Protein AF-A0A971TKS7-F1 (afdb_monomer)

Secondary structure (DSSP, 8-state):
-HHHHHHTTPEEPPPSEESSEEEEEEEETTEEEEEEEE-S----SS-EEEEEETTTEEEEETTSPBPPEETTEEEEEEEEESSS-EEEEEPTT-HHHHHHHHHHHHHTS-SEEEEEEEEETTEEEEEEEE-SSS-EEEEEEEEEE-TT--EEEEEEEEEEEE-TT-EEEEEEE-SSPPPSSS-EEEEEEEETT----EEEEEEPPPEEEEEE--S-HHHHHHPPPPTT-TT-EEE-SGGGEES--TTS---STTTEEEEEEEEE-SSEEEEEEEEEES-------GGGGGGSSEEEEEEESSS-PPTTPPP-TTEEEEEEEE-TTS-EEEEEEE--TTSPPEE--SS-EEEEEETTEEEEEEEEEGGGSTT--S-TT-EEEEEEEEEE-SSSS--EEEESSSSSSSS--GGGSEEEEEE-

Radius of gyration: 26.63 Å; Cα contacts (8 Å, |Δi|>4): 1008; chains: 1; bounding box: 54×58×73 Å

Mean predicted aligned error: 10.22 Å

pLDDT: mean 90.81, std 8.94, range [48.41, 98.75]

Sequence (420 aa):
ATVAKLLDGATPLPIISDYDIKIYAYRKDDHVVLAAWDSLDDDTQDPLRVEVPLAEAEVWTMTGAAAPRKPGDDGVALMTISANPSYAILNPDALPRLVDRINSAVMNRRPATVEVAAPSLTTLSLSIRNRLSAPYDGSVDLWLTTADGHRTDLAAGLPVHMPAGGSMPLTLTLQEPLGLTGNEVGVALTAAAGGSAVEIRKPLATIAPCHRRQATPGEFLDAPLPQDAADLIVLDRREQVLPADPTIGWKSPENLSARARLSWDEQYLYFAADVTDDVHAQQAVDGDIWRGDSVQLAIDTRNDAQPGRNYDNNDYEYGLALGSEGRPIVWCWQAPPGAAAGPIENCPVRIERIDDRTVYRAALPWSRLAPLQPKAGTVFNLNFIVADNDGLGRRYWIGLSPGIAEAKLPDCFRRFVLVE

Foldseek 3Di:
DQVCVVCPVWAWDPFPDDPQKGWTWTDDDQWIKIKIAGDPDDPDPAFQWFKDFVVFWFKAWLVGDTADADVPGNRIGIHTHYNGMMMITGDPPSVVVSSVRVVVSVQVPDQWDKDWADLFQFKIKIKTWGQHQAKFWFFKWKWKQAQVRDIDTQDPRHTDIAGHRGIDMDMGGHPDGHDQARMKMKMWTAGPVGDGTDIDIGGDAGAQEAEADPDDLVCQQPDDDDPPDPSKDKFWDLVLWPPVDPPQPDDTVQQWIKIWGWHDYQWFTKIKMKIFHQAFDQADDKPCSLFGWKKKKKKQQRSPFDPPDADDQQIWIWIWDQHPVRDIWIFTPDHHPPADGITDDPWSWDWGDDNRITITIITHTVSRNPPHGLDFRRKIFMKMWTFHDNPPITRIIGIPWDQDPPPRGRVGTHMYGYHD

Solvent-accessible surface area (backbone atoms only — not comparable to full-atom values): 22554 Å² total; per-residue (Å²): 120,55,54,61,60,72,54,57,91,39,44,78,50,79,80,75,34,85,62,60,55,32,32,45,38,27,44,40,95,92,36,38,40,36,40,33,24,31,62,82,80,70,86,58,95,68,66,52,66,35,83,37,48,54,90,38,30,53,45,30,40,66,86,57,46,72,40,53,60,40,89,98,37,84,61,25,30,39,44,50,38,30,72,57,43,23,38,32,48,28,41,85,88,28,62,65,59,51,50,51,46,48,50,48,47,56,68,68,34,74,59,49,51,76,49,79,48,62,51,31,46,41,32,43,37,37,39,42,28,26,69,35,95,51,64,48,50,29,28,36,31,31,30,41,30,41,63,91,66,54,73,46,82,74,45,73,69,43,78,43,76,23,51,48,64,29,63,43,78,46,77,46,76,49,95,60,67,59,74,51,49,60,31,31,42,37,38,32,43,30,48,67,91,57,75,78,62,49,76,45,66,42,77,49,78,57,40,44,71,26,38,52,56,93,68,54,72,70,59,53,52,71,50,77,82,71,88,85,48,90,68,54,43,76,44,63,54,76,92,36,38,39,72,92,48,90,84,57,83,80,82,49,41,69,53,54,22,37,40,33,40,57,32,30,41,89,61,28,44,33,45,37,34,46,30,34,35,72,48,90,29,26,82,45,56,79,92,46,33,79,47,11,30,22,39,42,43,35,36,34,35,60,42,71,63,47,84,92,36,58,75,60,73,47,24,36,29,35,36,42,32,48,30,78,87,68,42,63,42,44,32,27,81,39,46,20,88,93,53,86,56,42,78,56,85,91,46,63,67,38,39,48,77,54,94,53,31,40,39,39,26,38,39,44,38,41,86,80,42,55,83,32,67,78,42,73,59,41,34,28,22,41,35,40,35,40,34,40,9,80,69,86,47,56,75,43,30,42,35,79,46,66,30,65,93,84,66,34,22,52,53,48,31,47,37,33,27,34,37,114

Structure (mmCIF, N/CA/C/O backbone):
data_AF-A0A971TKS7-F1
#
_entry.id   AF-A0A971TKS7-F1
#
loop_
_atom_site.group_PDB
_atom_site.id
_atom_site.type_symbol
_atom_site.label_atom_id
_atom_site.label_alt_id
_atom_site.label_comp_id
_atom_site.label_asym_id
_atom_site.label_entity_id
_atom_site.label_seq_id
_atom_site.pdbx_PDB_ins_code
_atom_site.Cartn_x
_atom_site.Cartn_y
_atom_site.Cartn_z
_atom_site.occupancy
_atom_site.B_iso_or_equiv
_atom_site.auth_seq_id
_atom_site.auth_comp_id
_atom_site.auth_asym_id
_atom_site.auth_atom_id
_atom_site.pdbx_PDB_model_num
ATOM 1 N N . ALA A 1 1 ? 2.400 -26.642 -24.267 1.00 51.72 1 ALA A N 1
ATOM 2 C CA . ALA A 1 1 ? 2.565 -27.782 -25.200 1.00 51.72 1 ALA A CA 1
ATOM 3 C C . ALA A 1 1 ? 3.587 -27.508 -26.315 1.00 51.72 1 ALA A C 1
ATOM 5 O O . ALA A 1 1 ? 4.327 -28.420 -26.653 1.00 51.72 1 ALA A O 1
ATOM 6 N N . THR A 1 2 ? 3.670 -26.290 -26.874 1.00 58.78 2 THR A N 1
ATOM 7 C CA . THR A 1 2 ? 4.567 -25.964 -28.010 1.00 58.78 2 THR A CA 1
ATOM 8 C C . THR A 1 2 ? 6.028 -25.712 -27.606 1.00 58.78 2 THR A C 1
ATOM 10 O O . THR A 1 2 ? 6.929 -26.241 -28.242 1.00 58.78 2 THR A O 1
ATOM 13 N N . VAL A 1 3 ? 6.280 -25.007 -26.496 1.00 58.75 3 VAL A N 1
ATOM 14 C CA . VAL A 1 3 ? 7.643 -24.740 -25.979 1.00 58.75 3 VAL A CA 1
ATOM 15 C C . VAL A 1 3 ? 8.357 -26.008 -25.513 1.00 58.75 3 VAL A C 1
ATOM 17 O O . VAL A 1 3 ? 9.515 -26.224 -25.854 1.00 58.75 3 VAL A O 1
ATOM 20 N N . ALA A 1 4 ? 7.645 -26.878 -24.787 1.00 59.97 4 ALA A N 1
ATOM 21 C CA . ALA A 1 4 ? 8.181 -28.173 -24.376 1.00 59.97 4 ALA A CA 1
ATOM 22 C C . ALA A 1 4 ? 8.683 -28.967 -25.590 1.00 59.97 4 ALA A C 1
ATOM 24 O O . ALA A 1 4 ? 9.750 -29.546 -25.511 1.00 59.97 4 ALA A O 1
ATOM 25 N N . LYS A 1 5 ? 7.995 -28.901 -26.742 1.00 68.50 5 LYS A N 1
ATOM 26 C CA . LYS A 1 5 ? 8.438 -29.543 -27.991 1.00 68.50 5 LYS A CA 1
ATOM 27 C C . LYS A 1 5 ? 9.666 -28.888 -28.626 1.00 68.50 5 LYS A C 1
ATOM 29 O O . LYS A 1 5 ? 10.460 -29.597 -29.238 1.00 68.50 5 LYS A O 1
ATOM 34 N N . LEU A 1 6 ? 9.829 -27.565 -28.517 1.00 73.31 6 LEU A N 1
ATOM 35 C CA . LEU A 1 6 ? 11.005 -26.872 -29.060 1.00 73.31 6 LEU A CA 1
ATOM 36 C C . LEU A 1 6 ? 12.278 -27.323 -28.342 1.00 73.31 6 LEU A C 1
ATOM 38 O O . LEU A 1 6 ? 13.259 -27.647 -29.001 1.00 73.31 6 LEU A O 1
ATOM 42 N N . LEU A 1 7 ? 12.225 -27.425 -27.014 1.00 78.75 7 LEU A N 1
ATOM 43 C CA . LEU A 1 7 ? 13.380 -27.776 -26.184 1.00 78.75 7 LEU A CA 1
ATOM 44 C C . LEU A 1 7 ? 13.480 -29.271 -25.842 1.00 78.75 7 LEU A C 1
ATOM 46 O O . LEU A 1 7 ? 14.487 -29.688 -25.277 1.00 78.75 7 LEU A O 1
ATOM 50 N N . ASP A 1 8 ? 12.484 -30.088 -26.200 1.00 83.00 8 ASP A N 1
ATOM 51 C CA . ASP A 1 8 ? 12.534 -31.540 -25.995 1.00 83.00 8 ASP A CA 1
ATOM 52 C C . ASP A 1 8 ? 13.758 -32.143 -26.697 1.00 83.00 8 ASP A C 1
ATOM 54 O O . ASP A 1 8 ? 13.991 -31.870 -27.881 1.00 83.00 8 ASP A O 1
ATOM 58 N N . GLY A 1 9 ? 14.549 -32.923 -25.960 1.00 84.31 9 GLY A N 1
ATOM 59 C CA . GLY A 1 9 ? 15.807 -33.513 -26.430 1.00 84.31 9 GLY A CA 1
ATOM 60 C C . GLY A 1 9 ? 16.969 -32.532 -26.657 1.00 84.31 9 GLY A C 1
ATOM 61 O O . GLY A 1 9 ? 18.023 -32.958 -27.128 1.00 84.31 9 GLY A O 1
ATOM 62 N N . ALA A 1 10 ? 16.821 -31.241 -26.341 1.00 88.56 10 ALA A N 1
ATOM 63 C CA . ALA A 1 10 ? 17.880 -30.253 -26.532 1.00 88.56 10 ALA A CA 1
ATOM 64 C C . ALA A 1 10 ? 18.917 -30.285 -25.393 1.00 88.56 10 ALA A C 1
ATOM 66 O O . ALA A 1 10 ? 18.583 -30.481 -24.224 1.00 88.56 10 ALA A O 1
ATOM 67 N N . THR A 1 11 ? 20.187 -30.036 -25.721 1.00 91.62 11 THR A N 1
ATOM 68 C CA . THR A 1 11 ? 21.283 -29.944 -24.740 1.00 91.62 11 THR A CA 1
ATOM 69 C C . THR A 1 11 ? 21.606 -28.478 -24.446 1.00 91.62 11 THR A C 1
ATOM 71 O O . THR A 1 11 ? 21.805 -27.717 -25.396 1.00 91.62 11 THR A O 1
ATOM 74 N N . PRO A 1 12 ? 21.695 -28.042 -23.178 1.00 91.19 12 PRO A N 1
ATOM 75 C CA . PRO A 1 12 ? 22.032 -26.657 -22.863 1.00 91.19 12 PRO A CA 1
ATOM 76 C C . PRO A 1 12 ? 23.460 -26.303 -23.299 1.00 91.19 12 PRO A C 1
ATOM 78 O O . PRO A 1 12 ? 24.391 -27.098 -23.158 1.00 91.19 12 PRO A O 1
ATOM 81 N N . LEU A 1 13 ? 23.630 -25.088 -23.815 1.00 90.75 13 LEU A N 1
ATOM 82 C CA . LEU A 1 13 ? 24.930 -24.442 -23.998 1.00 90.75 13 LEU A CA 1
ATOM 83 C C . LEU A 1 13 ? 25.322 -23.683 -22.715 1.00 90.75 13 LEU A C 1
ATOM 85 O O . LEU A 1 13 ? 24.478 -23.513 -21.829 1.00 90.75 13 LEU A O 1
ATOM 89 N N . PRO A 1 14 ? 26.583 -23.219 -22.582 1.00 92.25 14 PRO A N 1
ATOM 90 C CA . PRO A 1 14 ? 26.966 -22.339 -21.483 1.00 92.25 14 PRO A CA 1
ATOM 91 C C . PRO A 1 14 ? 26.016 -21.145 -21.357 1.00 92.25 14 PRO A C 1
ATOM 93 O O . PRO A 1 14 ? 25.563 -20.595 -22.363 1.00 92.25 14 PRO A O 1
ATOM 96 N N . ILE A 1 15 ? 25.724 -20.761 -20.114 1.00 86.94 15 ILE A N 1
ATOM 97 C CA . ILE A 1 15 ? 24.838 -19.637 -19.801 1.00 86.94 15 ILE A CA 1
ATOM 98 C C . ILE A 1 15 ? 25.389 -18.372 -20.465 1.00 86.94 15 ILE A C 1
ATOM 100 O O . ILE A 1 15 ? 26.551 -18.022 -20.261 1.00 86.94 15 ILE A O 1
ATOM 104 N N . ILE A 1 16 ? 24.548 -17.702 -21.258 1.00 88.00 16 ILE A N 1
ATOM 105 C CA . ILE A 1 16 ? 24.912 -16.459 -21.950 1.00 88.00 16 ILE A CA 1
ATOM 106 C C . ILE A 1 16 ? 24.658 -15.268 -21.021 1.00 88.00 16 ILE A C 1
ATOM 108 O O . ILE A 1 16 ? 25.531 -14.422 -20.858 1.00 88.00 16 ILE A O 1
ATOM 112 N N . SER A 1 17 ? 23.482 -15.217 -20.387 1.00 82.62 17 SER A N 1
ATOM 113 C CA . SER A 1 17 ? 23.148 -14.229 -19.355 1.00 82.62 17 SER A CA 1
ATOM 114 C C . SER A 1 17 ? 22.120 -14.794 -18.374 1.00 82.62 17 SER A C 1
ATOM 116 O O . SER A 1 17 ? 21.123 -15.380 -18.793 1.00 82.62 17 SER A O 1
ATOM 118 N N . ASP A 1 18 ? 22.340 -14.575 -17.077 1.00 78.50 18 ASP A N 1
ATOM 119 C CA . ASP A 1 18 ? 21.413 -14.937 -15.994 1.00 78.50 18 ASP A CA 1
ATOM 120 C C . ASP A 1 18 ? 21.147 -13.755 -15.039 1.00 78.50 18 ASP A C 1
ATOM 122 O O . ASP A 1 18 ? 20.901 -13.929 -13.849 1.00 78.50 18 ASP A O 1
ATOM 126 N N . TYR A 1 19 ? 21.180 -12.528 -15.561 1.00 70.31 19 TYR A N 1
ATOM 127 C CA . TYR A 1 19 ? 20.842 -11.302 -14.822 1.00 70.31 19 TYR A CA 1
ATOM 128 C C . TYR A 1 19 ? 19.389 -10.880 -15.113 1.00 70.31 19 TYR A C 1
ATOM 130 O O . TYR A 1 19 ? 18.519 -11.750 -15.164 1.00 70.31 19 TYR A O 1
ATOM 138 N N . ASP A 1 20 ? 19.137 -9.582 -15.313 1.00 66.25 20 ASP A N 1
ATOM 139 C CA . ASP A 1 20 ? 17.817 -9.001 -15.600 1.00 66.25 20 ASP A CA 1
ATOM 140 C C . ASP A 1 20 ? 17.206 -9.572 -16.889 1.00 66.25 20 ASP A C 1
ATOM 142 O O . ASP A 1 20 ? 16.054 -9.988 -16.915 1.00 66.25 20 ASP A O 1
ATOM 146 N N . ILE A 1 21 ? 18.002 -9.660 -17.963 1.00 77.94 21 ILE A N 1
ATOM 147 C CA . ILE A 1 21 ? 17.632 -10.425 -19.156 1.00 77.94 21 ILE A CA 1
ATOM 148 C C . ILE A 1 21 ? 18.293 -11.790 -19.084 1.00 77.94 21 ILE A C 1
ATOM 150 O O . ILE A 1 21 ? 19.519 -11.933 -19.135 1.00 77.94 21 ILE A O 1
ATOM 154 N N . LYS A 1 22 ? 17.444 -12.800 -19.007 1.00 86.44 22 LYS A N 1
ATOM 155 C CA . LYS A 1 22 ? 17.793 -14.207 -19.055 1.00 86.44 22 LYS A CA 1
ATOM 156 C C . LYS A 1 22 ? 17.995 -14.596 -20.512 1.00 86.44 22 LYS A C 1
ATOM 158 O O . LYS A 1 22 ? 17.070 -14.458 -21.306 1.00 86.44 22 LYS A O 1
ATOM 163 N N . ILE A 1 23 ? 19.192 -15.057 -20.869 1.00 92.00 23 ILE A N 1
ATOM 164 C CA . ILE A 1 23 ? 19.527 -15.525 -22.219 1.00 92.00 23 ILE A CA 1
ATOM 165 C C . ILE A 1 23 ? 20.136 -16.913 -22.101 1.00 92.00 23 ILE A C 1
ATOM 167 O O . ILE A 1 23 ? 21.254 -17.096 -21.608 1.00 92.00 23 ILE A O 1
ATOM 171 N N . TYR A 1 24 ? 19.395 -17.887 -22.607 1.00 93.06 24 TYR A N 1
ATOM 172 C CA . TYR A 1 24 ? 19.784 -19.286 -22.616 1.00 93.06 24 TYR A CA 1
ATOM 173 C C . TYR A 1 24 ? 19.761 -19.803 -24.043 1.00 93.06 24 TYR A C 1
ATOM 175 O O . TYR A 1 24 ? 18.878 -19.458 -24.825 1.00 93.06 24 TYR A O 1
ATOM 183 N N . ALA A 1 25 ? 20.729 -20.640 -24.390 1.00 93.56 25 ALA A N 1
ATOM 184 C CA . ALA A 1 25 ? 20.772 -21.289 -25.686 1.00 93.56 25 ALA A CA 1
ATOM 185 C C . ALA A 1 25 ? 20.895 -22.799 -25.512 1.00 93.56 25 ALA A C 1
ATOM 187 O O . ALA A 1 25 ? 21.555 -23.291 -24.597 1.00 93.56 25 ALA A O 1
ATOM 188 N N . TYR A 1 26 ? 20.258 -23.529 -26.415 1.00 93.12 26 TYR A N 1
ATOM 189 C CA . TYR A 1 26 ? 20.185 -24.979 -26.405 1.00 93.12 26 TYR A CA 1
ATOM 190 C C . TYR A 1 26 ? 20.521 -25.490 -27.799 1.00 93.12 26 TYR A C 1
ATOM 192 O O . TYR A 1 26 ? 20.070 -24.932 -28.798 1.00 93.12 26 TYR A O 1
ATOM 200 N N . ARG A 1 27 ? 21.315 -26.553 -27.881 1.00 91.62 27 ARG A N 1
ATOM 201 C CA . ARG A 1 27 ? 21.590 -27.254 -29.132 1.00 91.62 27 ARG A CA 1
ATOM 202 C C . ARG A 1 27 ? 20.569 -28.364 -29.323 1.00 91.62 27 ARG A C 1
ATOM 204 O O . ARG A 1 27 ? 20.400 -29.191 -28.426 1.00 91.62 27 ARG A O 1
ATOM 211 N N . LYS A 1 28 ? 19.937 -28.398 -30.491 1.00 88.31 28 LYS A N 1
ATOM 212 C CA . LYS A 1 28 ? 18.999 -29.445 -30.888 1.00 88.31 28 LYS A CA 1
ATOM 213 C C . LYS A 1 28 ? 19.246 -29.797 -32.345 1.00 88.31 28 LYS A C 1
ATOM 215 O O . LYS A 1 28 ? 19.168 -28.922 -33.200 1.00 88.31 28 LYS A O 1
ATOM 220 N N . ASP A 1 29 ? 19.558 -31.062 -32.604 1.00 86.25 29 ASP A N 1
ATOM 221 C CA . ASP A 1 29 ? 19.950 -31.535 -33.933 1.00 86.25 29 ASP A CA 1
ATOM 222 C C . ASP A 1 29 ? 21.014 -30.596 -34.550 1.00 86.25 29 ASP A C 1
ATOM 224 O O . ASP A 1 29 ? 22.060 -30.357 -33.936 1.00 86.25 29 ASP A O 1
ATOM 228 N N . ASP A 1 30 ? 20.711 -30.002 -35.707 1.00 84.06 30 ASP A N 1
ATOM 229 C CA . ASP A 1 30 ? 21.616 -29.138 -36.473 1.00 84.06 30 ASP A CA 1
ATOM 230 C C . ASP A 1 30 ? 21.424 -27.632 -36.198 1.00 84.06 30 ASP A C 1
ATOM 232 O O . ASP A 1 30 ? 22.061 -26.796 -36.842 1.00 84.06 30 ASP A O 1
ATOM 236 N N . HIS A 1 31 ? 20.547 -27.259 -35.260 1.00 86.25 31 HIS A N 1
ATOM 237 C CA . HIS A 1 31 ? 20.209 -25.863 -34.971 1.00 86.25 31 HIS A CA 1
ATOM 238 C C . HIS A 1 31 ? 20.403 -25.494 -33.494 1.00 86.25 31 HIS A C 1
ATOM 240 O O . HIS A 1 31 ? 20.568 -26.332 -32.599 1.00 86.25 31 HIS A O 1
ATOM 246 N N . VAL A 1 32 ? 20.406 -24.185 -33.236 1.00 93.44 32 VAL A N 1
ATOM 247 C CA . VAL A 1 32 ? 20.437 -23.626 -31.882 1.00 93.44 32 VAL A CA 1
ATOM 248 C C . VAL A 1 32 ? 19.099 -22.964 -31.601 1.00 93.44 32 VAL A C 1
ATOM 250 O O . VAL A 1 32 ? 18.611 -22.175 -32.402 1.00 93.44 32 VAL A O 1
ATOM 253 N N . VAL A 1 33 ? 18.515 -23.263 -30.449 1.00 93.69 33 VAL A N 1
ATOM 254 C CA . VAL A 1 33 ? 17.329 -22.576 -29.943 1.00 93.69 33 VAL A CA 1
ATOM 255 C C . VAL A 1 33 ? 17.777 -21.623 -28.847 1.00 93.69 33 VAL A C 1
ATOM 257 O O . VAL A 1 33 ? 18.318 -22.060 -27.833 1.00 93.69 33 VAL A O 1
ATOM 260 N N . LEU A 1 34 ? 17.562 -20.326 -29.040 1.00 95.19 34 LEU A N 1
ATOM 261 C CA . LEU A 1 34 ? 17.761 -19.309 -28.012 1.00 95.19 34 LEU A CA 1
ATOM 262 C C . LEU A 1 34 ? 16.422 -18.998 -27.346 1.00 95.19 34 LEU A C 1
ATOM 264 O O . LEU A 1 34 ? 15.415 -18.825 -28.027 1.00 95.19 34 LEU A O 1
ATOM 268 N N . ALA A 1 35 ? 16.419 -18.912 -26.023 1.00 93.38 35 ALA A N 1
ATOM 269 C CA . ALA A 1 35 ? 15.318 -18.409 -25.220 1.00 93.38 35 ALA A CA 1
ATOM 270 C C . ALA A 1 35 ? 15.775 -17.128 -24.518 1.00 93.38 35 ALA A C 1
ATOM 272 O O . ALA A 1 35 ? 16.832 -17.121 -23.881 1.00 93.38 35 ALA A O 1
ATOM 273 N N . ALA A 1 36 ? 14.981 -16.062 -24.631 1.00 91.38 36 ALA A N 1
ATOM 274 C CA . ALA A 1 36 ? 15.225 -14.823 -23.907 1.00 91.38 36 ALA A CA 1
ATOM 275 C C . ALA A 1 36 ? 13.957 -14.282 -23.247 1.00 91.38 36 ALA A C 1
ATOM 277 O O . ALA A 1 36 ? 12.888 -14.255 -23.863 1.00 91.38 36 ALA A O 1
ATOM 278 N N . TRP A 1 37 ? 14.094 -13.843 -21.999 1.00 88.19 37 TRP A N 1
ATOM 279 C CA . TRP A 1 37 ? 13.042 -13.184 -21.228 1.00 88.19 37 TRP A CA 1
ATOM 280 C C . TRP A 1 37 ? 13.641 -12.215 -20.217 1.00 88.19 37 TRP A C 1
ATOM 282 O O . TRP A 1 37 ? 14.830 -12.266 -19.912 1.00 88.19 37 TRP A O 1
ATOM 292 N N . ASP A 1 38 ? 12.799 -11.330 -19.714 1.00 81.62 38 ASP A N 1
ATOM 293 C CA . ASP A 1 38 ? 13.122 -10.374 -18.665 1.00 81.62 38 ASP A CA 1
ATOM 294 C C . ASP A 1 38 ? 12.616 -10.911 -17.324 1.00 81.62 38 ASP A C 1
ATOM 296 O O . ASP A 1 38 ? 11.470 -11.357 -17.220 1.00 81.62 38 ASP A O 1
ATOM 300 N N . SER A 1 39 ? 13.454 -10.917 -16.293 1.00 64.25 39 SER A N 1
ATOM 301 C CA . SER A 1 39 ? 13.027 -11.274 -14.944 1.00 64.25 39 SER A CA 1
ATOM 302 C C . SER A 1 39 ? 12.273 -10.092 -14.344 1.00 64.25 39 SER A C 1
ATOM 304 O O . SER A 1 39 ? 12.915 -9.205 -13.805 1.00 64.25 39 SER A O 1
ATOM 306 N N . LEU A 1 40 ? 10.943 -10.085 -14.514 1.00 55.47 40 LEU A N 1
ATOM 307 C CA . LEU A 1 40 ? 9.931 -9.279 -13.802 1.00 55.47 40 LEU A CA 1
ATOM 308 C C . LEU A 1 40 ? 10.506 -8.173 -12.897 1.00 55.47 40 LEU A C 1
ATOM 310 O O . LEU A 1 40 ? 10.519 -8.330 -11.683 1.00 55.47 40 LEU A O 1
ATOM 314 N N . ASP A 1 41 ? 10.989 -7.083 -13.492 1.00 49.47 41 ASP A N 1
ATOM 315 C CA . ASP A 1 41 ? 11.392 -5.882 -12.744 1.00 49.47 41 ASP A CA 1
ATOM 316 C C . ASP A 1 41 ? 11.424 -4.632 -13.643 1.00 49.47 41 ASP A C 1
ATOM 318 O O . ASP A 1 41 ? 12.148 -3.666 -13.397 1.00 49.47 41 ASP A O 1
ATOM 322 N N . ASP A 1 42 ? 10.674 -4.654 -14.750 1.00 50.50 42 ASP A N 1
ATOM 323 C CA . ASP A 1 42 ? 10.558 -3.497 -15.632 1.00 50.50 42 ASP A CA 1
ATOM 324 C C . ASP A 1 42 ? 9.148 -2.931 -15.547 1.00 50.50 42 ASP A C 1
ATOM 326 O O . ASP A 1 42 ? 8.182 -3.516 -16.033 1.00 50.50 42 ASP A O 1
ATOM 330 N N . ASP A 1 43 ? 9.047 -1.756 -14.935 1.00 49.66 43 ASP A N 1
ATOM 331 C CA . ASP A 1 43 ? 7.847 -0.918 -14.860 1.00 49.66 43 ASP A CA 1
ATOM 332 C C . ASP A 1 43 ? 7.447 -0.335 -16.234 1.00 49.66 43 ASP A C 1
ATOM 334 O O . ASP A 1 43 ? 6.983 0.805 -16.350 1.00 49.66 43 ASP A O 1
ATOM 338 N N . THR A 1 44 ? 7.707 -1.065 -17.317 1.00 52.28 44 THR A N 1
ATOM 339 C CA . THR A 1 44 ? 7.440 -0.654 -18.690 1.00 52.28 44 THR A CA 1
ATOM 340 C C . THR A 1 44 ? 6.128 -1.256 -19.171 1.00 52.28 44 THR A C 1
ATOM 342 O O . THR A 1 44 ? 5.904 -2.461 -19.130 1.00 52.28 44 THR A O 1
ATOM 345 N N . GLN A 1 45 ? 5.249 -0.397 -19.692 1.00 48.41 45 GLN A N 1
ATOM 346 C CA . GLN A 1 45 ? 4.102 -0.847 -20.485 1.00 48.41 45 GLN A CA 1
ATOM 347 C C . GLN A 1 45 ? 4.527 -1.348 -21.881 1.00 48.41 45 GLN A C 1
ATOM 349 O O . GLN A 1 45 ? 3.774 -2.085 -22.515 1.00 48.41 45 GLN A O 1
ATOM 354 N N . ASP A 1 46 ? 5.739 -1.002 -22.339 1.00 55.66 46 ASP A N 1
ATOM 355 C CA . ASP A 1 46 ? 6.254 -1.351 -23.665 1.00 55.66 46 ASP A CA 1
ATOM 356 C C . ASP A 1 46 ? 7.392 -2.382 -23.586 1.00 55.66 46 ASP A C 1
ATOM 358 O O . ASP A 1 46 ? 8.466 -2.073 -23.063 1.00 55.66 46 ASP A O 1
ATOM 362 N N . PRO A 1 47 ? 7.210 -3.596 -24.135 1.00 64.38 47 PRO A N 1
ATOM 363 C CA . PRO A 1 47 ? 8.225 -4.635 -24.063 1.00 64.38 47 PRO A CA 1
ATOM 364 C C . PRO A 1 47 ? 9.401 -4.347 -25.009 1.00 64.38 47 PRO A C 1
ATOM 366 O O . PRO A 1 47 ? 9.222 -3.811 -26.108 1.00 64.38 47 PRO A O 1
ATOM 369 N N . LEU A 1 48 ? 10.610 -4.759 -24.613 1.00 77.94 48 LEU A N 1
ATOM 370 C CA . LEU A 1 48 ? 11.824 -4.579 -25.411 1.00 77.94 48 LEU A CA 1
ATOM 371 C C . LEU A 1 48 ? 11.709 -5.359 -26.729 1.00 77.94 48 LEU A C 1
ATOM 373 O O . LEU A 1 48 ? 11.516 -6.574 -26.724 1.00 77.94 48 LEU A O 1
ATOM 377 N N . ARG A 1 49 ? 11.846 -4.677 -27.870 1.00 87.06 49 ARG A N 1
ATOM 378 C CA . ARG A 1 49 ? 11.783 -5.302 -29.199 1.00 87.06 49 ARG A CA 1
ATOM 379 C C . ARG A 1 49 ? 13.165 -5.383 -29.832 1.00 87.06 49 ARG A C 1
ATOM 381 O O . ARG A 1 49 ? 13.861 -4.379 -29.940 1.00 87.06 49 ARG A O 1
ATOM 388 N N . VAL A 1 50 ? 13.528 -6.574 -30.292 1.00 90.38 50 VAL A N 1
ATOM 389 C CA . VAL A 1 50 ? 14.757 -6.847 -31.040 1.00 90.38 50 VAL A CA 1
ATOM 390 C C . VAL A 1 50 ? 14.379 -7.196 -32.473 1.00 90.38 50 VAL A C 1
ATOM 392 O O . VAL A 1 50 ? 13.584 -8.104 -32.717 1.00 90.38 50 VAL A O 1
ATOM 395 N N . GLU A 1 51 ? 14.942 -6.463 -33.428 1.00 93.81 51 GLU A N 1
ATOM 396 C CA . GLU A 1 51 ? 14.788 -6.752 -34.851 1.00 93.81 51 GLU A CA 1
ATOM 397 C C . GLU A 1 51 ? 15.654 -7.957 -35.233 1.00 93.81 51 GLU A C 1
ATOM 399 O O . GLU A 1 51 ? 16.875 -7.947 -35.060 1.00 93.81 51 GLU A O 1
ATOM 404 N N . VAL A 1 52 ? 15.016 -9.010 -35.741 1.00 96.19 52 VAL A N 1
ATOM 405 C CA . VAL A 1 52 ? 15.667 -10.268 -36.112 1.00 96.19 52 VAL A CA 1
ATOM 406 C C . VAL A 1 52 ? 15.401 -10.551 -37.589 1.00 96.19 52 VAL A C 1
ATOM 408 O O . VAL A 1 52 ? 14.262 -10.857 -37.953 1.00 96.19 52 VAL A O 1
ATOM 411 N N . PRO A 1 53 ? 16.419 -10.461 -38.462 1.00 96.69 53 PRO A N 1
ATOM 412 C CA . PRO A 1 53 ? 16.270 -10.842 -39.859 1.00 96.69 53 PRO A CA 1
ATOM 413 C C . PRO A 1 53 ? 15.872 -12.314 -39.985 1.00 96.69 53 PRO A C 1
ATOM 415 O O . PRO A 1 53 ? 16.481 -13.187 -39.364 1.00 96.69 53 PRO A O 1
ATOM 418 N N . LEU A 1 54 ? 14.895 -12.610 -40.839 1.00 93.62 54 LEU A N 1
ATOM 419 C CA . LEU A 1 54 ? 14.428 -13.983 -41.060 1.00 93.62 54 LEU A CA 1
ATOM 420 C C . LEU A 1 54 ? 15.478 -14.899 -41.679 1.00 93.62 54 LEU A C 1
ATOM 422 O O . LEU A 1 54 ? 15.414 -16.113 -41.522 1.00 93.62 54 LEU A O 1
ATOM 426 N N . ALA A 1 55 ? 16.464 -14.315 -42.358 1.00 93.44 55 ALA A N 1
ATOM 427 C CA . ALA A 1 55 ? 17.628 -15.040 -42.846 1.00 93.44 55 ALA A CA 1
ATOM 428 C C . ALA A 1 55 ? 18.513 -15.580 -41.706 1.00 93.44 55 ALA A C 1
ATOM 430 O O . ALA A 1 55 ? 19.376 -16.421 -41.950 1.00 93.44 55 ALA A O 1
ATOM 431 N N . GLU A 1 56 ? 18.330 -15.106 -40.471 1.00 94.06 56 GLU A N 1
ATOM 432 C CA . GLU A 1 56 ? 19.144 -15.482 -39.315 1.00 94.06 56 GLU A CA 1
ATOM 433 C C . GLU A 1 56 ? 18.393 -16.357 -38.309 1.00 94.06 56 GLU A C 1
ATOM 435 O O . GLU A 1 56 ? 19.012 -17.241 -37.713 1.00 94.06 56 GLU A O 1
ATOM 440 N N . ALA A 1 57 ? 17.090 -16.134 -38.110 1.00 94.94 57 ALA A N 1
ATOM 441 C CA . ALA A 1 57 ? 16.290 -16.956 -37.210 1.00 94.94 57 ALA A CA 1
ATOM 442 C C . ALA A 1 57 ? 14.784 -16.883 -37.482 1.00 94.94 57 ALA A C 1
ATOM 444 O O . ALA A 1 57 ? 14.250 -15.850 -37.894 1.00 94.94 57 ALA A O 1
ATOM 445 N N . GLU A 1 58 ? 14.085 -17.955 -37.116 1.00 94.31 58 GLU A N 1
ATOM 446 C CA . GLU A 1 58 ? 12.638 -17.936 -36.914 1.00 94.31 58 GLU A CA 1
ATOM 447 C C . GLU A 1 58 ? 12.317 -17.620 -35.454 1.00 94.31 58 GLU A C 1
ATOM 449 O O . GLU A 1 58 ? 12.835 -18.266 -34.542 1.00 94.31 58 GLU A O 1
ATOM 454 N N . VAL A 1 59 ? 11.438 -16.645 -35.220 1.00 94.88 59 VAL A N 1
ATOM 455 C CA . VAL A 1 59 ? 11.122 -16.159 -33.872 1.00 94.88 59 VAL A CA 1
ATOM 456 C C . VAL A 1 59 ? 9.700 -16.538 -33.478 1.00 94.88 59 VAL A C 1
ATOM 458 O O . VAL A 1 59 ? 8.749 -16.312 -34.229 1.00 94.88 59 VAL A O 1
ATOM 461 N N . TRP A 1 60 ? 9.560 -17.066 -32.267 1.00 92.81 60 TRP A N 1
ATOM 462 C CA . TRP A 1 60 ? 8.336 -17.626 -31.716 1.00 92.81 60 TRP A CA 1
ATOM 463 C C . TRP A 1 60 ? 8.058 -17.070 -30.318 1.00 92.81 60 TRP A C 1
ATOM 465 O O . TRP A 1 60 ? 8.956 -16.885 -29.501 1.00 92.81 60 TRP A O 1
ATOM 475 N N . THR A 1 61 ? 6.788 -16.825 -30.029 1.00 88.94 61 THR A N 1
ATOM 476 C CA . THR A 1 61 ? 6.294 -16.409 -28.709 1.00 88.94 61 THR A CA 1
ATOM 477 C C . THR A 1 61 ? 6.105 -17.617 -27.783 1.00 88.94 61 THR A C 1
ATOM 479 O O . THR A 1 61 ? 6.023 -18.757 -28.246 1.00 88.94 61 THR A O 1
ATOM 482 N N . MET A 1 62 ? 5.947 -17.386 -26.474 1.00 85.94 62 MET A N 1
ATOM 483 C CA . MET A 1 62 ? 5.669 -18.450 -25.493 1.00 85.94 62 MET A CA 1
ATOM 484 C C . MET A 1 62 ? 4.431 -19.303 -25.828 1.00 85.94 62 MET A C 1
ATOM 486 O O . MET A 1 62 ? 4.379 -20.489 -25.498 1.00 85.94 62 MET A O 1
ATOM 490 N N . THR A 1 63 ? 3.433 -18.738 -26.511 1.00 85.38 63 THR A N 1
ATOM 491 C CA . THR A 1 63 ? 2.222 -19.473 -26.918 1.00 85.38 63 THR A CA 1
ATOM 492 C C . THR A 1 63 ? 2.457 -20.378 -28.132 1.00 85.38 63 THR A C 1
ATOM 494 O O . THR A 1 63 ? 1.619 -21.228 -28.438 1.00 85.38 63 THR A O 1
ATOM 497 N N . GLY A 1 64 ? 3.607 -20.250 -28.802 1.00 84.31 64 GLY A N 1
ATOM 498 C CA . GLY A 1 64 ? 3.928 -20.961 -30.036 1.00 84.31 64 GLY A CA 1
ATOM 499 C C . GLY A 1 64 ? 3.437 -20.261 -31.304 1.00 84.31 64 GLY A C 1
ATOM 500 O O . GLY A 1 64 ? 3.420 -20.889 -32.357 1.00 84.31 64 GLY A O 1
ATOM 501 N N . ALA A 1 65 ? 3.034 -18.990 -31.225 1.00 89.06 65 ALA A N 1
ATOM 502 C CA . ALA A 1 65 ? 2.773 -18.165 -32.404 1.00 89.06 65 ALA A CA 1
ATOM 503 C C . ALA A 1 65 ? 4.071 -17.526 -32.923 1.00 89.06 65 ALA A C 1
ATOM 505 O O . ALA A 1 65 ? 4.937 -17.172 -32.119 1.00 89.06 65 ALA A O 1
ATOM 506 N N . ALA A 1 66 ? 4.189 -17.340 -34.240 1.00 91.19 66 ALA A N 1
ATOM 507 C CA . ALA A 1 66 ? 5.298 -16.598 -34.836 1.00 91.19 66 ALA A CA 1
ATOM 508 C C . ALA A 1 66 ? 5.291 -15.131 -34.372 1.00 91.19 66 ALA A C 1
ATOM 510 O O . ALA A 1 66 ? 4.228 -14.533 -34.184 1.00 91.19 66 ALA A O 1
ATOM 511 N N . ALA A 1 67 ? 6.475 -14.553 -34.187 1.00 92.19 67 ALA A N 1
ATOM 512 C CA . ALA A 1 67 ? 6.610 -13.145 -33.839 1.00 92.19 67 ALA A CA 1
ATOM 513 C C . ALA A 1 67 ? 6.096 -12.230 -34.971 1.00 92.19 67 ALA A C 1
ATOM 515 O O . ALA A 1 67 ? 6.223 -12.578 -36.151 1.00 92.19 67 ALA A O 1
ATOM 516 N N . PRO A 1 68 ? 5.538 -11.049 -34.640 1.00 93.56 68 PRO A N 1
ATOM 517 C CA . PRO A 1 68 ? 5.049 -10.110 -35.644 1.00 93.56 68 PRO A CA 1
ATOM 518 C C . PRO A 1 68 ? 6.182 -9.599 -36.548 1.00 93.56 68 PRO A C 1
ATOM 520 O O . PRO A 1 68 ? 7.340 -9.509 -36.133 1.00 93.56 68 PRO A O 1
ATOM 523 N N . ARG A 1 69 ? 5.838 -9.244 -37.792 1.00 94.44 69 ARG A N 1
ATOM 524 C CA . ARG A 1 69 ? 6.759 -8.594 -38.737 1.00 94.44 69 ARG A CA 1
ATOM 525 C C . ARG A 1 69 ? 6.945 -7.122 -38.400 1.00 94.44 69 ARG A C 1
ATOM 527 O O . ARG A 1 69 ? 6.040 -6.487 -37.851 1.00 94.44 69 ARG A O 1
ATOM 534 N N . LYS A 1 70 ? 8.104 -6.572 -38.756 1.00 93.00 70 LYS A N 1
ATOM 535 C CA . LYS A 1 70 ? 8.332 -5.130 -38.703 1.00 93.00 70 LYS A CA 1
ATOM 536 C C . LYS A 1 70 ? 7.415 -4.441 -39.726 1.00 93.00 70 LYS A C 1
ATOM 538 O O . LYS A 1 70 ? 7.435 -4.813 -40.897 1.00 93.00 70 LYS A O 1
ATOM 543 N N . PRO A 1 71 ? 6.606 -3.441 -39.332 1.00 89.44 71 PRO A N 1
ATOM 544 C CA . PRO A 1 71 ? 5.789 -2.702 -40.288 1.00 89.44 71 PRO A CA 1
ATOM 545 C C . PRO A 1 71 ? 6.654 -2.087 -41.396 1.00 89.44 71 PRO A C 1
ATOM 547 O O . PRO A 1 71 ? 7.582 -1.332 -41.111 1.00 89.44 71 PRO A O 1
ATOM 550 N N . GLY A 1 72 ? 6.351 -2.418 -42.652 1.00 91.69 72 GLY A N 1
ATOM 551 C CA . GLY A 1 72 ? 7.110 -1.953 -43.817 1.00 91.69 72 GLY A CA 1
ATOM 552 C C . GLY A 1 72 ? 8.361 -2.773 -44.159 1.00 91.69 72 GLY A C 1
ATOM 553 O O . GLY A 1 72 ? 9.028 -2.431 -45.132 1.00 91.69 72 GLY A O 1
ATOM 554 N N . ASP A 1 73 ? 8.667 -3.842 -43.415 1.00 92.56 73 ASP A N 1
ATOM 555 C CA . ASP A 1 73 ? 9.759 -4.775 -43.720 1.00 92.56 73 ASP A CA 1
ATOM 556 C C . ASP A 1 73 ? 9.413 -6.213 -43.283 1.00 92.56 73 ASP A C 1
ATOM 558 O O . ASP A 1 73 ? 9.650 -6.635 -42.147 1.00 92.56 73 ASP A O 1
ATOM 562 N N . ASP A 1 74 ? 8.866 -6.994 -44.217 1.00 91.00 74 ASP A N 1
ATOM 563 C CA . ASP A 1 74 ? 8.480 -8.391 -43.983 1.00 91.00 74 ASP A CA 1
ATOM 564 C C . ASP A 1 74 ? 9.680 -9.337 -43.801 1.00 91.00 74 ASP A C 1
ATOM 566 O O . ASP A 1 74 ? 9.503 -10.479 -43.366 1.00 91.00 74 ASP A O 1
ATOM 570 N N . GLY A 1 75 ? 10.902 -8.880 -44.103 1.00 94.88 75 GLY A N 1
ATOM 571 C CA . GLY A 1 75 ? 12.140 -9.636 -43.910 1.00 94.88 75 GLY A CA 1
ATOM 572 C C . GLY A 1 75 ? 12.611 -9.682 -42.455 1.00 94.88 75 GLY A C 1
ATOM 573 O O . GLY A 1 75 ? 13.539 -10.431 -42.136 1.00 94.88 75 GLY A O 1
ATOM 574 N N . VAL A 1 76 ? 11.973 -8.915 -41.567 1.00 96.06 76 VAL A N 1
ATOM 575 C CA . VAL A 1 76 ? 12.382 -8.740 -40.171 1.00 96.06 76 VAL A CA 1
ATOM 576 C C . VAL A 1 76 ? 11.255 -9.154 -39.225 1.00 96.06 76 VAL A C 1
ATOM 578 O O . VAL A 1 76 ? 10.128 -8.660 -39.292 1.00 96.06 76 VAL A O 1
ATOM 581 N N . ALA A 1 77 ? 11.563 -10.066 -38.304 1.00 95.94 77 ALA A N 1
ATOM 582 C CA . ALA A 1 77 ? 10.715 -10.392 -37.164 1.00 95.94 77 ALA A CA 1
ATOM 583 C C . ALA A 1 77 ? 11.028 -9.473 -35.973 1.00 95.94 77 ALA A C 1
ATOM 585 O O . ALA A 1 77 ? 12.182 -9.120 -35.734 1.00 95.94 77 ALA A O 1
ATOM 586 N N . LEU A 1 78 ? 10.005 -9.125 -35.194 1.00 93.25 78 LEU A N 1
ATOM 587 C CA . LEU A 1 78 ? 10.142 -8.362 -33.954 1.00 93.25 78 LEU A CA 1
ATOM 588 C C . LEU A 1 78 ? 10.097 -9.309 -32.751 1.00 93.25 78 LEU A C 1
ATOM 590 O O . LEU A 1 78 ? 9.026 -9.641 -32.236 1.00 93.25 78 LEU A O 1
ATOM 594 N N . MET A 1 79 ? 11.269 -9.743 -32.290 1.00 93.12 79 MET A N 1
ATOM 595 C CA . MET A 1 79 ? 11.389 -10.530 -31.065 1.00 93.12 79 MET A CA 1
ATOM 596 C C . MET A 1 79 ? 11.073 -9.648 -29.860 1.00 93.12 79 MET A C 1
ATOM 598 O O . MET A 1 79 ? 11.716 -8.627 -29.650 1.00 93.12 79 MET A O 1
ATOM 602 N N . THR A 1 80 ? 10.079 -10.041 -29.068 1.00 88.94 80 THR A N 1
ATOM 603 C CA . THR A 1 80 ? 9.636 -9.279 -27.896 1.00 88.94 80 THR A CA 1
ATOM 604 C C . THR A 1 80 ? 10.211 -9.906 -26.629 1.00 88.94 80 THR A C 1
ATOM 606 O O . THR A 1 80 ? 9.893 -11.051 -26.312 1.00 88.94 80 THR A O 1
ATOM 609 N N . ILE A 1 81 ? 11.057 -9.181 -25.905 1.00 85.38 81 ILE A N 1
ATOM 610 C CA . ILE A 1 81 ? 11.617 -9.598 -24.620 1.00 85.38 81 ILE A CA 1
ATOM 611 C C . ILE A 1 81 ? 10.744 -8.988 -23.520 1.00 85.38 81 ILE A C 1
ATOM 613 O O . ILE A 1 81 ? 10.614 -7.771 -23.411 1.00 85.38 81 ILE A O 1
ATOM 617 N N . SER A 1 82 ? 10.100 -9.860 -22.749 1.00 79.88 82 SER A N 1
ATOM 618 C CA . SER A 1 82 ? 9.176 -9.519 -21.662 1.00 79.88 82 SER A CA 1
ATOM 619 C C . SER A 1 82 ? 9.305 -10.551 -20.540 1.00 79.88 82 SER A C 1
ATOM 621 O O . SER A 1 82 ? 10.100 -11.483 -20.666 1.00 79.88 82 SER A O 1
ATOM 623 N N . ALA A 1 83 ? 8.471 -10.458 -19.501 1.00 78.00 83 ALA A N 1
ATOM 624 C CA . ALA A 1 83 ? 8.330 -11.519 -18.499 1.00 78.00 83 ALA A CA 1
ATOM 625 C C . ALA A 1 83 ? 7.984 -12.893 -19.109 1.00 78.00 83 ALA A C 1
ATOM 627 O O . ALA A 1 83 ? 8.328 -13.934 -18.552 1.00 78.00 83 ALA A O 1
ATOM 628 N N . ASN A 1 84 ? 7.330 -12.903 -20.277 1.00 85.00 84 ASN A N 1
ATOM 629 C CA . ASN A 1 84 ? 7.102 -14.116 -21.050 1.00 85.00 84 ASN A CA 1
ATOM 630 C C . ASN A 1 84 ? 8.278 -14.371 -22.008 1.00 85.00 84 ASN A C 1
ATOM 632 O O . ASN A 1 84 ? 8.640 -13.466 -22.771 1.00 85.00 84 ASN A O 1
ATOM 636 N N . PRO A 1 85 ? 8.832 -15.596 -22.043 1.00 87.75 85 PRO A N 1
ATOM 637 C CA . PRO A 1 85 ? 9.931 -15.933 -22.930 1.00 87.75 85 PRO A CA 1
ATOM 638 C C . PRO A 1 85 ? 9.560 -15.905 -24.408 1.00 87.75 85 PRO A C 1
ATOM 640 O O . PRO A 1 85 ? 8.517 -16.407 -24.836 1.00 87.75 85 PRO A O 1
ATOM 643 N N . SER A 1 86 ? 10.489 -15.362 -25.188 1.00 92.00 86 SER A N 1
ATOM 644 C CA . SER A 1 86 ? 10.535 -15.495 -26.639 1.00 92.00 86 SER A CA 1
ATOM 645 C C . SER A 1 86 ? 11.638 -16.464 -27.039 1.00 92.00 86 SER A C 1
ATOM 647 O O . SER A 1 86 ? 12.692 -16.536 -26.403 1.00 92.00 86 SER A O 1
ATOM 649 N N . TYR A 1 87 ? 11.396 -17.185 -28.126 1.00 93.44 87 TYR A N 1
ATOM 650 C CA . TYR A 1 87 ? 12.269 -18.227 -28.645 1.00 93.44 87 TYR A CA 1
ATOM 651 C C . TYR A 1 87 ? 12.735 -17.868 -30.052 1.00 93.44 87 TYR A C 1
ATOM 653 O O . TYR A 1 87 ? 11.949 -17.369 -30.854 1.00 93.44 87 TYR A O 1
ATOM 661 N N . ALA A 1 88 ? 13.994 -18.147 -30.367 1.00 95.00 88 ALA A N 1
ATOM 662 C CA . ALA A 1 88 ? 14.556 -18.001 -31.702 1.00 95.00 88 ALA A CA 1
ATOM 663 C C . ALA A 1 88 ? 15.220 -19.314 -32.128 1.00 95.00 88 ALA A C 1
ATOM 665 O O . ALA A 1 88 ? 16.145 -19.784 -31.465 1.00 95.00 88 ALA A O 1
ATOM 666 N N . ILE A 1 89 ? 14.747 -19.901 -33.226 1.00 94.12 89 ILE A N 1
ATOM 667 C CA . ILE A 1 89 ? 15.383 -21.042 -33.890 1.00 94.12 89 ILE A CA 1
ATOM 668 C C . ILE A 1 89 ? 16.398 -20.463 -34.871 1.00 94.12 89 ILE A C 1
ATOM 670 O O . ILE A 1 89 ? 16.023 -19.819 -35.850 1.00 94.12 89 ILE A O 1
ATOM 674 N N . LEU A 1 90 ? 17.677 -20.631 -34.561 1.00 94.44 90 LEU A N 1
ATOM 675 C CA . LEU A 1 90 ? 18.786 -19.968 -35.234 1.00 94.44 90 LEU A CA 1
ATOM 676 C C . LEU A 1 90 ? 19.310 -20.798 -36.399 1.00 94.44 90 LEU A C 1
ATOM 678 O O . LEU A 1 90 ? 19.578 -21.994 -36.252 1.00 94.44 90 LEU A O 1
ATOM 682 N N . ASN A 1 91 ? 19.572 -20.117 -37.512 1.00 90.06 91 ASN A N 1
ATOM 683 C CA . ASN A 1 91 ? 20.427 -20.645 -38.565 1.00 90.06 91 ASN A CA 1
ATOM 684 C C . ASN A 1 91 ? 21.883 -20.763 -38.066 1.00 90.06 91 ASN A C 1
ATOM 686 O O . ASN A 1 91 ? 22.265 -20.085 -37.100 1.00 90.06 91 ASN A O 1
ATOM 690 N N . PRO A 1 92 ? 22.720 -21.596 -38.716 1.00 83.56 92 PRO A N 1
ATOM 691 C CA . PRO A 1 92 ? 24.129 -21.731 -38.359 1.00 83.56 92 PRO A CA 1
ATOM 692 C C . PRO A 1 92 ? 24.831 -20.371 -38.223 1.00 83.56 92 PRO A C 1
ATOM 694 O O . PRO A 1 92 ? 24.601 -19.444 -39.000 1.00 83.56 92 PRO A O 1
ATOM 697 N N . ASP A 1 93 ? 25.662 -20.242 -37.188 1.00 85.81 93 ASP A N 1
ATOM 698 C CA . ASP A 1 93 ? 26.473 -19.054 -36.883 1.00 85.81 93 ASP A CA 1
ATOM 699 C C . ASP A 1 93 ? 25.701 -17.751 -36.582 1.00 85.81 93 ASP A C 1
ATOM 701 O O . ASP A 1 93 ? 26.312 -16.686 -36.459 1.00 85.81 93 ASP A O 1
ATOM 705 N N . ALA A 1 94 ? 24.371 -17.793 -36.431 1.00 93.19 94 ALA A N 1
ATOM 706 C CA . ALA A 1 94 ? 23.565 -16.613 -36.096 1.00 93.19 94 ALA A CA 1
ATOM 707 C C . ALA A 1 94 ? 23.584 -16.246 -34.603 1.00 93.19 94 ALA A C 1
ATOM 709 O O . ALA A 1 94 ? 23.262 -15.111 -34.249 1.00 93.19 94 ALA A O 1
ATOM 710 N N . LEU A 1 95 ? 23.989 -17.177 -33.728 1.00 93.38 95 LEU A N 1
ATOM 711 C CA . LEU A 1 95 ? 23.947 -16.987 -32.275 1.00 93.38 95 LEU A CA 1
ATOM 712 C C . LEU A 1 95 ? 24.719 -15.737 -31.805 1.00 93.38 95 LEU A C 1
ATOM 714 O O . LEU A 1 95 ? 24.096 -14.921 -31.127 1.00 93.38 95 LEU A O 1
ATOM 718 N N . PRO A 1 96 ? 26.000 -15.509 -32.173 1.00 93.12 96 PRO A N 1
ATOM 719 C CA . PRO A 1 96 ? 26.730 -14.329 -31.703 1.00 93.12 96 PRO A CA 1
ATOM 720 C C . PRO A 1 96 ? 26.076 -13.020 -32.153 1.00 93.12 96 PRO A C 1
ATOM 722 O O . PRO A 1 96 ? 25.908 -12.113 -31.351 1.00 93.12 96 PRO A O 1
ATOM 725 N N . ARG A 1 97 ? 25.598 -12.952 -33.405 1.00 94.06 97 ARG A N 1
ATOM 726 C CA . ARG A 1 97 ? 24.928 -11.754 -33.941 1.00 94.06 97 ARG A CA 1
ATOM 727 C C . ARG A 1 97 ? 23.607 -11.461 -33.242 1.00 94.06 97 ARG A C 1
ATOM 729 O O . ARG A 1 97 ? 23.296 -10.300 -32.988 1.00 94.06 97 ARG A O 1
ATOM 736 N N . LEU A 1 98 ? 22.807 -12.492 -32.945 1.00 93.62 98 LEU A N 1
ATOM 737 C CA . LEU A 1 98 ? 21.571 -12.293 -32.192 1.00 93.62 98 LEU A CA 1
ATOM 738 C C . LEU A 1 98 ? 21.871 -11.863 -30.754 1.00 93.62 98 LEU A C 1
ATOM 740 O O . LEU A 1 98 ? 21.223 -10.941 -30.275 1.00 93.62 98 LEU A O 1
ATOM 744 N N . VAL A 1 99 ? 22.863 -12.469 -30.097 1.00 91.25 99 VAL A N 1
ATOM 745 C CA . VAL A 1 99 ? 23.294 -12.061 -28.751 1.00 91.25 99 VAL A CA 1
ATOM 746 C C . VAL A 1 99 ? 23.780 -10.613 -28.752 1.00 91.25 99 VAL A C 1
ATOM 748 O O . VAL A 1 99 ? 23.343 -9.844 -27.905 1.00 91.25 99 VAL A O 1
ATOM 751 N N . ASP A 1 100 ? 24.582 -10.198 -29.731 1.00 87.50 100 ASP A N 1
ATOM 752 C CA . ASP A 1 100 ? 25.044 -8.812 -29.858 1.00 87.50 100 ASP A CA 1
ATOM 753 C C . ASP A 1 100 ? 23.890 -7.836 -30.107 1.00 87.50 100 ASP A C 1
ATOM 755 O O . ASP A 1 100 ? 23.878 -6.745 -29.538 1.00 87.50 100 ASP A O 1
ATOM 759 N N . ARG A 1 101 ? 22.883 -8.217 -30.907 1.00 90.00 101 ARG A N 1
ATOM 760 C CA . ARG A 1 101 ? 21.668 -7.406 -31.101 1.00 90.00 101 ARG A CA 1
ATOM 761 C C . ARG A 1 101 ? 20.812 -7.330 -29.847 1.00 90.00 101 ARG A C 1
ATOM 763 O O . ARG A 1 101 ? 20.328 -6.246 -29.542 1.00 90.00 101 ARG A O 1
ATOM 770 N N . ILE A 1 102 ? 20.637 -8.437 -29.124 1.00 86.69 102 ILE A N 1
ATOM 771 C CA . ILE A 1 102 ? 19.932 -8.446 -27.839 1.00 86.69 102 ILE A CA 1
ATOM 772 C C . ILE A 1 102 ? 20.686 -7.550 -26.861 1.00 86.69 102 ILE A C 1
ATOM 774 O O . ILE A 1 102 ? 20.087 -6.638 -26.313 1.00 86.69 102 ILE A O 1
ATOM 778 N N . ASN A 1 103 ? 21.998 -7.722 -26.710 1.00 80.75 103 ASN A N 1
ATOM 779 C CA . ASN A 1 103 ? 22.823 -6.896 -25.834 1.00 80.75 103 ASN A CA 1
ATOM 780 C C . ASN A 1 103 ? 22.803 -5.426 -26.254 1.00 80.75 103 ASN A C 1
ATOM 782 O O . ASN A 1 103 ? 22.698 -4.567 -25.395 1.00 80.75 103 ASN A O 1
ATOM 786 N N . SER A 1 104 ? 22.828 -5.114 -27.549 1.00 76.81 104 SER A N 1
ATOM 787 C CA . SER A 1 104 ? 22.711 -3.735 -28.038 1.00 76.81 104 SER A CA 1
ATOM 788 C C . SER A 1 104 ? 21.332 -3.153 -27.753 1.00 76.81 104 SER A C 1
ATOM 790 O O . SER A 1 104 ? 21.231 -2.019 -27.308 1.00 76.81 104 SER A O 1
ATOM 792 N N . ALA A 1 105 ? 20.264 -3.926 -27.951 1.00 75.81 105 ALA A N 1
ATOM 793 C CA . ALA A 1 105 ? 18.909 -3.525 -27.592 1.00 75.81 105 ALA A CA 1
ATOM 794 C C . ALA A 1 105 ? 18.750 -3.358 -26.072 1.00 75.81 105 ALA A C 1
ATOM 796 O O . ALA A 1 105 ? 18.029 -2.470 -25.638 1.00 75.81 105 ALA A O 1
ATOM 797 N N . VAL A 1 106 ? 19.457 -4.161 -25.272 1.00 70.50 106 VAL A N 1
ATOM 798 C CA . VAL A 1 106 ? 19.522 -4.057 -23.808 1.00 70.50 106 VAL A CA 1
ATOM 799 C C . VAL A 1 106 ? 20.365 -2.860 -23.360 1.00 70.50 106 VAL A C 1
ATOM 801 O O . VAL A 1 106 ? 19.981 -2.172 -22.428 1.00 70.50 106 VAL A O 1
ATOM 804 N N . MET A 1 107 ? 21.474 -2.549 -24.025 1.00 62.34 107 MET A N 1
ATOM 805 C CA . MET A 1 107 ? 22.268 -1.340 -23.758 1.00 62.34 107 MET A CA 1
ATOM 806 C C . MET A 1 107 ? 21.526 -0.073 -24.193 1.00 62.34 107 MET A C 1
ATOM 808 O O . MET A 1 107 ? 21.666 0.971 -23.569 1.00 62.34 107 MET A O 1
ATOM 812 N N . ASN A 1 108 ? 20.697 -0.190 -25.232 1.00 59.31 108 ASN A N 1
ATOM 813 C CA . ASN A 1 108 ? 19.745 0.829 -25.667 1.00 59.31 108 ASN A CA 1
ATOM 814 C C . ASN A 1 108 ? 18.406 0.748 -24.908 1.00 59.31 108 ASN A C 1
ATOM 816 O O . ASN A 1 108 ? 17.494 1.526 -25.198 1.00 59.31 108 ASN A O 1
ATOM 820 N N . ARG A 1 109 ? 18.259 -0.181 -23.949 1.00 65.12 109 ARG A N 1
ATOM 821 C CA . ARG A 1 109 ? 17.131 -0.195 -23.009 1.00 65.12 109 ARG A CA 1
ATOM 822 C C . ARG A 1 109 ? 17.214 1.087 -22.192 1.00 65.12 109 ARG A C 1
ATOM 824 O O . ARG A 1 109 ? 18.275 1.700 -22.094 1.00 65.12 109 ARG A O 1
ATOM 831 N N . ARG A 1 110 ? 16.083 1.501 -21.615 1.00 67.81 110 ARG A N 1
ATOM 832 C CA . ARG A 1 110 ? 15.987 2.726 -20.810 1.00 67.81 110 ARG A CA 1
ATOM 833 C C . ARG A 1 110 ? 17.225 2.856 -19.904 1.00 67.81 110 ARG A C 1
ATOM 835 O O . ARG A 1 110 ? 17.462 1.954 -19.098 1.00 67.81 110 ARG A O 1
ATOM 842 N N . PRO A 1 111 ? 18.005 3.948 -20.021 1.00 74.12 111 PRO A N 1
ATOM 843 C CA . PRO A 1 111 ? 19.276 4.095 -19.317 1.00 74.12 111 PRO A CA 1
ATOM 844 C C . PRO A 1 111 ? 19.093 4.157 -17.798 1.00 74.12 111 PRO A C 1
ATOM 846 O O . PRO A 1 111 ? 20.067 4.043 -17.060 1.00 74.12 111 PRO A O 1
ATOM 849 N N . ALA A 1 112 ? 17.855 4.314 -17.318 1.00 82.88 112 ALA A N 1
ATOM 850 C CA . ALA A 1 112 ? 17.547 4.374 -15.907 1.00 82.88 112 ALA A CA 1
ATOM 851 C C . ALA A 1 112 ? 16.240 3.663 -15.524 1.00 82.88 112 ALA A C 1
ATOM 853 O O . ALA A 1 112 ? 15.319 3.549 -16.337 1.00 82.88 112 ALA A O 1
ATOM 854 N N . THR A 1 113 ? 16.146 3.245 -14.260 1.00 83.88 113 THR A N 1
ATOM 855 C CA . THR A 1 113 ? 14.869 3.039 -13.560 1.00 83.88 113 THR A CA 1
ATOM 856 C C . THR A 1 113 ? 14.498 4.297 -12.776 1.00 83.88 113 THR A C 1
ATOM 858 O O . THR A 1 113 ? 15.362 5.093 -12.409 1.00 83.88 113 THR A O 1
ATOM 861 N N . VAL A 1 114 ? 13.201 4.491 -12.535 1.00 87.38 114 VAL A N 1
ATOM 862 C CA . VAL A 1 114 ? 12.677 5.618 -11.753 1.00 87.38 114 VAL A CA 1
ATOM 863 C C . VAL A 1 114 ? 11.779 5.067 -10.659 1.00 87.38 114 VAL A C 1
ATOM 865 O O . VAL A 1 114 ? 10.746 4.478 -10.961 1.00 87.38 114 VAL A O 1
ATOM 868 N N . GLU A 1 115 ? 12.140 5.280 -9.407 1.00 87.44 115 GLU A N 1
ATOM 869 C CA . GLU A 1 115 ? 11.231 5.094 -8.277 1.00 87.44 115 GLU A CA 1
ATOM 870 C C . GLU A 1 115 ? 10.603 6.438 -7.934 1.00 87.44 115 GLU A C 1
ATOM 872 O O . GLU A 1 115 ? 11.274 7.471 -8.002 1.00 87.44 115 GLU A O 1
ATOM 877 N N . VAL A 1 116 ? 9.318 6.431 -7.586 1.00 89.06 116 VAL A N 1
ATOM 878 C CA . VAL A 1 116 ? 8.576 7.646 -7.252 1.00 89.06 116 VAL A CA 1
ATOM 879 C C . VAL A 1 116 ? 7.816 7.434 -5.952 1.00 89.06 116 VAL A C 1
ATOM 881 O O . VAL A 1 116 ? 7.123 6.433 -5.780 1.00 89.06 116 VAL A O 1
ATOM 884 N N . ALA A 1 117 ? 7.918 8.409 -5.060 1.00 86.81 117 ALA A N 1
ATOM 885 C CA . ALA A 1 117 ? 7.158 8.491 -3.827 1.00 86.81 117 ALA A CA 1
ATOM 886 C C . ALA A 1 117 ? 6.515 9.875 -3.706 1.00 86.81 117 ALA A C 1
ATOM 888 O O . ALA A 1 117 ? 7.046 10.872 -4.195 1.00 86.81 117 ALA A O 1
ATOM 889 N N . ALA A 1 118 ? 5.386 9.944 -3.008 1.00 89.88 118 ALA A N 1
ATOM 890 C CA . ALA A 1 118 ? 4.723 11.196 -2.662 1.00 89.88 118 ALA A CA 1
ATOM 891 C C . ALA A 1 118 ? 4.653 11.314 -1.132 1.00 89.88 118 ALA A C 1
ATOM 893 O O . ALA A 1 118 ? 3.645 10.903 -0.554 1.00 89.88 118 ALA A O 1
ATOM 894 N N . PRO A 1 119 ? 5.712 11.815 -0.457 1.00 85.44 119 PRO A N 1
ATOM 895 C CA . PRO A 1 119 ? 5.729 11.937 1.004 1.00 85.44 119 PRO A CA 1
ATOM 896 C C . PRO A 1 119 ? 4.596 12.814 1.554 1.00 85.44 119 PRO A C 1
ATOM 898 O O . PRO A 1 119 ? 4.117 12.598 2.661 1.00 85.44 119 PRO A O 1
ATOM 901 N N . SER A 1 120 ? 4.144 13.798 0.772 1.00 88.75 120 SER A N 1
ATOM 902 C CA . SER A 1 120 ? 2.963 14.613 1.066 1.00 88.75 120 SER A CA 1
ATOM 903 C C . SER A 1 120 ? 2.226 14.954 -0.228 1.00 88.75 120 SER A C 1
ATOM 905 O O . SER A 1 120 ? 2.760 14.751 -1.319 1.00 88.75 120 SER A O 1
ATOM 907 N N . LEU A 1 121 ? 1.032 15.548 -0.133 1.00 92.06 121 LEU A N 1
ATOM 908 C CA . LEU A 1 121 ? 0.326 16.027 -1.328 1.00 92.06 121 LEU A CA 1
ATOM 909 C C . LEU A 1 121 ? 1.085 17.135 -2.074 1.00 92.06 121 LEU A C 1
ATOM 911 O O . LEU A 1 121 ? 0.807 17.372 -3.239 1.00 92.06 121 LEU A O 1
ATOM 915 N N . THR A 1 122 ? 2.042 17.810 -1.441 1.00 93.12 122 THR A N 1
ATOM 916 C CA . THR A 1 122 ? 2.818 18.901 -2.054 1.00 93.12 122 THR A CA 1
ATOM 917 C C . THR A 1 122 ? 4.284 18.536 -2.268 1.00 93.12 122 THR A C 1
ATOM 919 O O . THR A 1 122 ? 5.095 19.407 -2.574 1.00 93.12 122 THR A O 1
ATOM 922 N N . THR A 1 123 ? 4.662 17.273 -2.071 1.00 92.25 123 THR A N 1
ATOM 923 C CA . THR A 1 123 ? 6.052 16.827 -2.185 1.00 92.25 123 THR A CA 1
ATOM 924 C C . THR A 1 123 ? 6.121 15.564 -3.014 1.00 92.25 123 THR A C 1
ATOM 926 O O . THR A 1 123 ? 5.475 14.571 -2.692 1.00 92.25 123 THR A O 1
ATOM 929 N N . LEU A 1 124 ? 6.958 15.597 -4.044 1.00 93.56 124 LEU A N 1
ATOM 930 C CA . LEU A 1 124 ? 7.265 14.452 -4.881 1.00 93.56 124 LEU A CA 1
ATOM 931 C C . LEU A 1 124 ? 8.749 14.117 -4.741 1.00 93.56 124 LEU A C 1
ATOM 933 O O . LEU A 1 124 ? 9.595 14.993 -4.911 1.00 93.56 124 LEU A O 1
ATOM 937 N N . SER A 1 125 ? 9.059 12.860 -4.454 1.00 92.31 125 SER A N 1
ATOM 938 C CA . SER A 1 125 ? 10.427 12.352 -4.380 1.00 92.31 125 SER A CA 1
ATOM 939 C C . SER A 1 125 ? 10.643 11.313 -5.470 1.00 92.31 125 SER A C 1
ATOM 941 O O . SER A 1 125 ? 9.810 10.431 -5.665 1.00 92.31 125 SER A O 1
ATOM 943 N N . LEU A 1 126 ? 11.764 11.408 -6.174 1.00 93.31 126 LEU A N 1
ATOM 944 C CA . LEU A 1 126 ? 12.172 10.477 -7.212 1.00 93.31 126 LEU A CA 1
ATOM 945 C C . LEU A 1 126 ? 13.572 9.943 -6.910 1.00 93.31 126 LEU A C 1
ATOM 947 O O . LEU A 1 126 ? 14.435 10.682 -6.436 1.00 93.31 126 LEU A O 1
ATOM 951 N N . SER A 1 127 ? 13.817 8.683 -7.250 1.00 91.88 127 SER A N 1
ATOM 952 C CA . SER A 1 127 ? 15.159 8.105 -7.337 1.00 91.88 127 SER A CA 1
ATOM 953 C C . SER A 1 127 ? 15.359 7.597 -8.756 1.00 91.88 127 SER A C 1
ATOM 955 O O . SER A 1 127 ? 14.700 6.650 -9.185 1.00 91.88 127 SER A O 1
ATOM 957 N N . ILE A 1 128 ? 16.233 8.263 -9.511 1.00 92.00 128 ILE A N 1
ATOM 958 C CA . ILE A 1 128 ? 16.565 7.877 -10.884 1.00 92.00 128 ILE A CA 1
ATOM 959 C C . ILE A 1 128 ? 17.860 7.076 -10.824 1.00 92.00 128 ILE A C 1
ATOM 961 O O . ILE A 1 128 ? 18.903 7.628 -10.480 1.00 92.00 128 ILE A O 1
ATOM 965 N N . ARG A 1 129 ? 17.811 5.776 -11.117 1.00 89.94 129 ARG A N 1
ATOM 966 C CA . ARG A 1 129 ? 18.969 4.878 -11.036 1.00 89.94 129 ARG A CA 1
ATOM 967 C C . ARG A 1 129 ? 19.471 4.522 -12.421 1.00 89.94 129 ARG A C 1
ATOM 969 O O . ARG A 1 129 ? 18.743 3.912 -13.192 1.00 89.94 129 ARG A O 1
ATOM 976 N N . ASN A 1 130 ? 20.731 4.832 -12.702 1.00 88.50 130 ASN A N 1
ATOM 977 C CA . ASN A 1 130 ? 21.417 4.446 -13.926 1.00 88.50 130 ASN A CA 1
ATOM 978 C C . ASN A 1 130 ? 21.596 2.920 -13.989 1.00 88.50 130 ASN A C 1
ATOM 980 O O . ASN A 1 130 ? 22.222 2.325 -13.112 1.00 88.50 130 ASN A O 1
ATOM 984 N N . ARG A 1 131 ? 21.061 2.291 -15.040 1.00 81.38 131 ARG A N 1
ATOM 985 C CA . ARG A 1 131 ? 21.195 0.847 -15.306 1.00 81.38 131 ARG A CA 1
ATOM 986 C C . ARG A 1 131 ? 22.404 0.508 -16.177 1.00 81.38 131 ARG A C 1
ATOM 988 O O . ARG A 1 131 ? 22.714 -0.666 -16.356 1.00 81.38 131 ARG A O 1
ATOM 995 N N . LEU A 1 132 ? 23.064 1.511 -16.747 1.00 77.62 132 LEU A N 1
ATOM 996 C CA . LEU A 1 132 ? 24.194 1.314 -17.640 1.00 77.62 132 LEU A CA 1
ATOM 997 C C . LEU A 1 132 ? 25.455 0.941 -16.856 1.00 77.62 132 LEU A C 1
ATOM 999 O O . LEU A 1 132 ? 25.678 1.370 -15.721 1.00 77.62 132 LEU A O 1
ATOM 1003 N N . SER A 1 133 ? 26.343 0.205 -17.523 1.00 77.06 133 SER A N 1
ATOM 1004 C CA . SER A 1 133 ? 27.702 -0.071 -17.045 1.00 77.06 133 SER A CA 1
ATOM 1005 C C . SER A 1 133 ? 28.655 1.123 -17.205 1.00 77.06 133 SER A C 1
ATOM 1007 O O . SER A 1 133 ? 29.843 1.005 -16.909 1.00 77.06 133 SER A O 1
ATOM 1009 N N . ALA A 1 134 ? 28.157 2.259 -17.694 1.00 83.31 134 ALA A N 1
ATOM 1010 C CA . ALA A 1 134 ? 28.889 3.505 -17.877 1.00 83.31 134 ALA A CA 1
ATOM 1011 C C . ALA A 1 134 ? 28.144 4.668 -17.194 1.00 83.31 134 ALA A C 1
ATOM 1013 O O . ALA A 1 134 ? 26.931 4.571 -16.988 1.00 83.31 134 ALA A O 1
ATOM 1014 N N . PRO A 1 135 ? 28.837 5.764 -16.832 1.00 89.69 135 PRO A N 1
ATOM 1015 C CA . PRO A 1 135 ? 28.181 6.966 -16.334 1.00 89.69 135 PRO A CA 1
ATOM 1016 C C . PRO A 1 135 ? 27.165 7.522 -17.337 1.00 89.69 135 PRO A C 1
ATOM 1018 O O . PRO A 1 135 ? 27.373 7.453 -18.548 1.00 89.69 135 PRO A O 1
ATOM 1021 N N . TYR A 1 136 ? 26.083 8.086 -16.813 1.00 90.44 136 TYR A N 1
ATOM 1022 C CA . TYR A 1 136 ? 25.078 8.803 -17.580 1.00 90.44 136 TYR A CA 1
ATOM 1023 C C . TYR A 1 136 ? 25.158 10.294 -17.247 1.00 90.44 136 TYR A C 1
ATOM 1025 O O . TYR A 1 136 ? 24.857 10.705 -16.124 1.00 90.44 136 TYR A O 1
ATOM 1033 N N . ASP A 1 137 ? 25.542 11.085 -18.244 1.00 93.25 137 ASP A N 1
ATOM 1034 C CA . ASP A 1 137 ? 25.582 12.544 -18.209 1.00 93.25 137 ASP A CA 1
ATOM 1035 C C . ASP A 1 137 ? 24.516 13.107 -19.143 1.00 93.25 137 ASP A C 1
ATOM 1037 O O . ASP A 1 137 ? 24.382 12.654 -20.285 1.00 93.25 137 ASP A O 1
ATOM 1041 N N . GLY A 1 138 ? 23.769 14.111 -18.690 1.00 94.06 138 GLY A N 1
ATOM 1042 C CA . GLY A 1 138 ? 22.711 14.695 -19.504 1.00 94.06 138 GLY A CA 1
ATOM 1043 C C . GLY A 1 138 ? 21.792 15.635 -18.745 1.00 94.06 138 GLY A C 1
ATOM 1044 O O . GLY A 1 138 ? 22.210 16.318 -17.809 1.00 94.06 138 GLY A O 1
ATOM 1045 N N . SER A 1 139 ? 20.525 15.644 -19.143 1.00 94.75 139 SER A N 1
ATOM 1046 C CA . SER A 1 139 ? 19.466 16.386 -18.472 1.00 94.75 139 SER A CA 1
ATOM 1047 C C . SER A 1 139 ? 18.216 15.541 -18.247 1.00 94.75 139 SER A C 1
ATOM 1049 O O . SER A 1 139 ? 17.988 14.545 -18.941 1.00 94.75 139 SER A O 1
ATOM 1051 N N . VAL A 1 140 ? 17.398 15.965 -17.286 1.00 95.44 140 VAL A N 1
ATOM 1052 C CA . VAL A 1 140 ? 16.076 15.410 -17.010 1.00 95.44 140 VAL A CA 1
ATOM 1053 C C . VAL A 1 140 ? 14.996 16.489 -17.101 1.00 95.44 140 VAL A C 1
ATOM 1055 O O . VAL A 1 140 ? 15.139 17.573 -16.530 1.00 95.44 140 VAL A O 1
ATOM 1058 N N . ASP A 1 141 ? 13.913 16.167 -17.802 1.00 95.75 141 ASP A N 1
ATOM 1059 C CA . ASP A 1 141 ? 12.646 16.899 -17.766 1.00 95.75 141 ASP A CA 1
ATOM 1060 C C . ASP A 1 141 ? 11.620 16.078 -16.985 1.00 95.75 141 ASP A C 1
ATOM 1062 O O . ASP A 1 141 ? 11.597 14.847 -17.070 1.00 95.75 141 ASP A O 1
ATOM 1066 N N . LEU A 1 142 ? 10.769 16.750 -16.217 1.00 97.00 142 LEU A N 1
ATOM 1067 C CA . LEU A 1 142 ? 9.799 16.125 -15.327 1.00 97.00 142 LEU A CA 1
ATOM 1068 C C . LEU A 1 142 ? 8.445 16.781 -15.502 1.00 97.00 142 LEU A C 1
ATOM 1070 O O . LEU A 1 142 ? 8.350 18.007 -15.536 1.00 97.00 142 LEU A O 1
ATOM 1074 N N . TRP A 1 143 ? 7.395 15.973 -15.541 1.00 96.62 143 TRP A N 1
ATOM 1075 C CA . TRP A 1 143 ? 6.022 16.460 -15.575 1.00 96.62 143 TRP A CA 1
ATOM 1076 C C . TRP A 1 143 ? 5.103 15.582 -14.736 1.00 96.62 143 TRP A C 1
ATOM 1078 O O . TRP A 1 143 ? 5.373 14.405 -14.499 1.00 96.62 143 TRP A O 1
ATOM 1088 N N . LEU A 1 144 ? 3.998 16.171 -14.303 1.00 96.69 144 LEU A N 1
ATOM 1089 C CA . LEU A 1 144 ? 2.868 15.473 -13.714 1.00 96.69 144 LEU A CA 1
ATOM 1090 C C . LEU A 1 144 ? 1.752 15.406 -14.755 1.00 96.69 144 LEU A C 1
ATOM 1092 O O . LEU A 1 144 ? 1.496 16.384 -15.455 1.00 96.69 144 LEU A O 1
ATOM 1096 N N . THR A 1 145 ? 1.082 14.268 -14.861 1.00 94.94 145 THR A N 1
ATOM 1097 C CA . THR A 1 145 ? -0.186 14.129 -15.576 1.00 94.94 145 THR A CA 1
ATOM 1098 C C . THR A 1 145 ? -1.260 13.731 -14.576 1.00 94.94 145 THR A C 1
ATOM 1100 O O . THR A 1 145 ? -1.107 12.732 -13.878 1.00 94.94 145 THR A O 1
ATOM 1103 N N . THR A 1 146 ? -2.316 14.529 -14.461 1.00 92.88 146 THR A N 1
ATOM 1104 C CA . THR A 1 146 ? -3.455 14.267 -13.569 1.00 92.88 146 THR A CA 1
ATOM 1105 C C . THR A 1 146 ? -4.462 13.318 -14.221 1.00 92.88 146 THR A C 1
ATOM 1107 O O . THR A 1 146 ? -4.399 13.045 -15.420 1.00 92.88 146 THR A O 1
ATOM 1110 N N . ALA A 1 147 ? -5.414 12.808 -13.436 1.00 89.94 147 ALA A N 1
ATOM 1111 C CA . ALA A 1 147 ? -6.395 11.815 -13.890 1.00 89.94 147 ALA A CA 1
ATOM 1112 C C . ALA A 1 147 ? -7.268 12.269 -15.079 1.00 89.94 147 ALA A C 1
ATOM 1114 O O . ALA A 1 147 ? -7.742 11.437 -15.850 1.00 89.94 147 ALA A O 1
ATOM 1115 N N . ASP A 1 148 ? -7.482 13.576 -15.237 1.00 91.75 148 ASP A N 1
ATOM 1116 C CA . ASP A 1 148 ? -8.197 14.189 -16.365 1.00 91.75 148 ASP A CA 1
ATOM 1117 C C . ASP A 1 148 ? -7.311 14.397 -17.612 1.00 91.75 148 ASP A C 1
ATOM 1119 O O . ASP A 1 148 ? -7.776 14.903 -18.633 1.00 91.75 148 ASP A O 1
ATOM 1123 N N . GLY A 1 149 ? -6.042 13.986 -17.547 1.00 90.88 149 GLY A N 1
ATOM 1124 C CA . GLY A 1 149 ? -5.066 14.091 -18.627 1.00 90.88 149 GLY A CA 1
ATOM 1125 C C . GLY A 1 149 ? -4.358 15.443 -18.711 1.00 90.88 149 GLY A C 1
ATOM 1126 O O . GLY A 1 149 ? -3.584 15.650 -19.649 1.00 90.88 149 GLY A O 1
ATOM 1127 N N . HIS A 1 150 ? -4.587 16.365 -17.768 1.00 93.88 150 HIS A N 1
ATOM 1128 C CA . HIS A 1 150 ? -3.858 17.629 -17.742 1.00 93.88 150 HIS A CA 1
ATOM 1129 C C . HIS A 1 150 ? -2.383 17.394 -17.390 1.00 93.88 150 HIS A C 1
ATOM 1131 O O . HIS A 1 150 ? -2.062 16.681 -16.441 1.00 93.88 150 HIS A O 1
ATOM 1137 N N . ARG A 1 151 ? -1.473 17.981 -18.177 1.00 94.81 151 ARG A N 1
ATOM 1138 C CA . ARG A 1 151 ? -0.024 17.866 -17.987 1.00 94.81 151 ARG A CA 1
ATOM 1139 C C . ARG A 1 151 ? 0.553 19.181 -17.474 1.00 94.81 151 ARG A C 1
ATOM 1141 O O . ARG A 1 151 ? 0.421 20.202 -18.145 1.00 94.81 151 ARG A O 1
ATOM 1148 N N . THR A 1 152 ? 1.290 19.103 -16.370 1.00 95.38 152 THR A N 1
ATOM 1149 C CA . THR A 1 152 ? 2.023 20.222 -15.768 1.00 95.38 152 THR A CA 1
ATOM 1150 C C . THR A 1 152 ? 3.507 19.891 -15.725 1.00 95.38 152 THR A C 1
ATOM 1152 O O . THR A 1 152 ? 3.906 18.909 -15.098 1.00 95.38 152 THR A O 1
ATOM 1155 N N . ASP A 1 153 ? 4.339 20.702 -16.375 1.00 96.44 153 ASP A N 1
ATOM 1156 C CA . ASP A 1 153 ? 5.791 20.537 -16.304 1.00 96.44 153 ASP A CA 1
ATOM 1157 C C . ASP A 1 153 ? 6.295 20.966 -14.914 1.00 96.44 153 ASP A C 1
ATOM 1159 O O . ASP A 1 153 ? 6.003 22.061 -14.431 1.00 96.44 153 ASP A O 1
ATOM 1163 N N . LEU A 1 154 ? 7.035 20.078 -14.253 1.00 95.81 154 LEU A N 1
ATOM 1164 C CA . LEU A 1 154 ? 7.566 20.267 -12.901 1.00 95.81 154 LEU A CA 1
ATOM 1165 C C . LEU A 1 154 ? 9.008 20.778 -12.921 1.00 95.81 154 LEU A C 1
ATOM 1167 O O . LEU A 1 154 ? 9.410 21.551 -12.052 1.00 95.81 154 LEU A O 1
ATOM 1171 N N . ALA A 1 155 ? 9.795 20.325 -13.896 1.00 94.88 155 ALA A N 1
ATOM 1172 C CA . ALA A 1 155 ? 11.162 20.768 -14.109 1.00 94.88 155 ALA A CA 1
ATOM 1173 C C . ALA A 1 155 ? 11.589 20.527 -15.560 1.00 94.88 155 ALA A C 1
ATOM 1175 O O . ALA A 1 155 ? 11.142 19.567 -16.184 1.00 94.88 155 ALA A O 1
ATOM 1176 N N . ALA A 1 156 ? 12.484 21.369 -16.073 1.00 95.69 156 ALA A N 1
ATOM 1177 C CA . ALA A 1 156 ? 13.020 21.248 -17.423 1.00 95.69 156 ALA A CA 1
ATOM 1178 C C . ALA A 1 156 ? 14.543 21.417 -17.420 1.00 95.69 156 ALA A C 1
ATOM 1180 O O . ALA A 1 156 ? 15.074 22.318 -16.765 1.00 95.69 156 ALA A O 1
ATOM 1181 N N . GLY A 1 157 ? 15.238 20.560 -18.161 1.00 94.75 157 GLY A N 1
ATOM 1182 C CA . GLY A 1 157 ? 16.671 20.623 -18.406 1.00 94.75 157 GLY A CA 1
ATOM 1183 C C . GLY A 1 157 ? 17.529 20.468 -17.153 1.00 94.75 157 GLY A C 1
ATOM 1184 O O . GLY A 1 157 ? 18.655 20.966 -17.140 1.00 94.75 157 GLY A O 1
ATOM 1185 N N . LEU A 1 158 ? 17.030 19.820 -16.093 1.00 95.50 158 LEU A N 1
ATOM 1186 C CA . LEU A 1 158 ? 17.801 19.653 -14.861 1.00 95.50 158 LEU A CA 1
ATOM 1187 C C . LEU A 1 158 ? 19.043 18.804 -15.156 1.00 95.50 158 LEU A C 1
ATOM 1189 O O . LEU A 1 158 ? 18.887 17.688 -15.649 1.00 95.50 158 LEU A O 1
ATOM 1193 N N . PR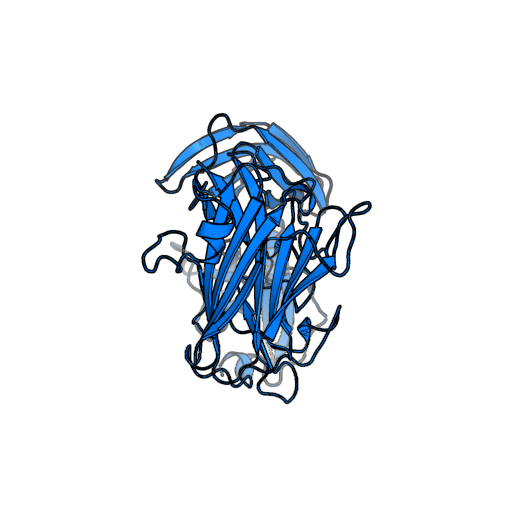O A 1 159 ? 20.265 19.289 -14.881 1.00 94.75 159 PRO A N 1
ATOM 1194 C CA . PRO A 1 159 ? 21.473 18.533 -15.179 1.00 94.75 159 PRO A CA 1
ATOM 1195 C C . PRO A 1 159 ? 21.536 17.270 -14.319 1.00 94.75 159 PRO A C 1
ATOM 1197 O O . PRO A 1 159 ? 21.290 17.322 -13.113 1.00 94.75 159 PRO A O 1
ATOM 1200 N N . VAL A 1 160 ? 21.901 16.148 -14.937 1.00 92.44 160 VAL A N 1
ATOM 1201 C CA . VAL A 1 160 ? 22.064 14.862 -14.254 1.00 92.44 160 VAL A CA 1
ATOM 1202 C C . VAL A 1 160 ? 23.450 14.292 -14.513 1.00 92.44 160 VAL A C 1
ATOM 1204 O O . VAL A 1 160 ? 23.933 14.288 -15.645 1.00 92.44 160 VAL A O 1
ATOM 1207 N N . HIS A 1 161 ? 24.066 13.790 -13.447 1.00 93.75 161 HIS A N 1
ATOM 1208 C CA . HIS A 1 161 ? 25.288 12.998 -13.491 1.00 93.75 161 HIS A CA 1
ATOM 1209 C C . HIS A 1 161 ? 25.074 11.766 -12.618 1.00 93.75 161 HIS A C 1
ATOM 1211 O O . HIS A 1 161 ? 24.978 11.872 -11.394 1.00 93.75 161 HIS A O 1
ATOM 1217 N N . MET A 1 162 ? 24.967 10.599 -13.243 1.00 92.94 162 MET A N 1
ATOM 1218 C CA . MET A 1 162 ? 24.740 9.336 -12.548 1.00 92.94 162 MET A CA 1
ATOM 1219 C C . MET A 1 162 ? 25.888 8.373 -12.854 1.00 92.94 162 MET A C 1
ATOM 1221 O O . MET A 1 162 ? 26.026 7.947 -14.003 1.00 92.94 162 MET A O 1
ATOM 1225 N N . PRO A 1 163 ? 26.703 7.972 -11.861 1.00 92.38 163 PRO A N 1
ATOM 1226 C CA . PRO A 1 163 ? 27.700 6.920 -12.046 1.00 92.38 163 PRO A CA 1
ATOM 1227 C C . PRO A 1 163 ? 27.073 5.621 -12.570 1.00 92.38 163 PRO A C 1
ATOM 1229 O O . PRO A 1 163 ? 25.869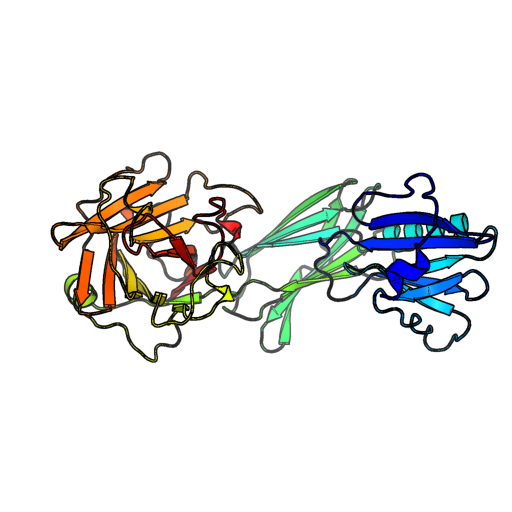 5.408 -12.424 1.00 92.38 163 PRO A O 1
ATOM 1232 N N . ALA A 1 164 ? 27.880 4.730 -13.152 1.00 86.75 164 ALA A N 1
ATOM 1233 C CA . ALA A 1 164 ? 27.420 3.397 -13.551 1.00 86.75 164 ALA A CA 1
ATOM 1234 C C . ALA A 1 164 ? 26.771 2.670 -12.358 1.00 86.75 164 ALA A C 1
ATOM 1236 O O . ALA A 1 164 ? 27.384 2.561 -11.294 1.00 86.75 164 ALA A O 1
ATOM 1237 N N . GLY A 1 165 ? 25.523 2.218 -12.508 1.00 82.62 165 GLY A N 1
ATOM 1238 C CA . GLY A 1 165 ? 24.747 1.591 -11.427 1.00 82.62 165 GLY A CA 1
ATOM 1239 C C . GLY A 1 165 ? 24.272 2.527 -10.301 1.00 82.62 165 GLY A C 1
ATOM 1240 O O . GLY A 1 165 ? 23.538 2.074 -9.416 1.00 82.62 165 GLY A O 1
ATOM 1241 N N . GLY A 1 166 ? 24.698 3.795 -10.302 1.00 88.31 166 GLY A N 1
ATOM 1242 C CA . GLY A 1 166 ? 24.389 4.792 -9.275 1.00 88.31 166 GLY A CA 1
ATOM 1243 C C . GLY A 1 166 ? 23.006 5.421 -9.444 1.00 88.31 166 GLY A C 1
ATOM 1244 O O . GLY A 1 166 ? 22.353 5.243 -10.470 1.00 88.31 166 GLY A O 1
ATOM 1245 N N . SER A 1 167 ? 22.558 6.179 -8.444 1.00 90.12 167 SER A N 1
ATOM 1246 C CA . SER A 1 167 ? 21.271 6.877 -8.472 1.00 90.12 167 SER A CA 1
ATOM 1247 C C . SER A 1 167 ? 21.392 8.365 -8.159 1.00 90.12 167 SER A C 1
ATOM 1249 O O . SER A 1 167 ? 22.324 8.805 -7.486 1.00 90.12 167 SER A O 1
ATOM 1251 N N . MET A 1 168 ? 20.426 9.135 -8.655 1.00 93.00 168 MET A N 1
ATOM 1252 C CA . MET A 1 168 ? 20.233 10.543 -8.345 1.00 93.00 168 MET A CA 1
ATOM 1253 C C . MET A 1 168 ? 18.879 10.718 -7.644 1.00 93.00 168 MET A C 1
ATOM 1255 O O . MET A 1 168 ? 17.839 10.532 -8.286 1.00 93.00 168 MET A O 1
ATOM 1259 N N . PRO A 1 169 ? 18.864 11.064 -6.345 1.00 94.00 169 PRO A N 1
ATOM 1260 C CA . PRO A 1 169 ? 17.638 11.444 -5.666 1.00 94.00 169 PRO A CA 1
ATOM 1261 C C . PRO A 1 169 ? 17.224 12.858 -6.083 1.00 94.00 169 PRO A C 1
ATOM 1263 O O . PRO A 1 169 ? 18.064 13.746 -6.241 1.00 94.00 169 PRO A O 1
ATOM 1266 N N . LEU A 1 170 ? 15.923 13.081 -6.215 1.00 93.50 170 LEU A N 1
ATOM 1267 C CA . LEU A 1 170 ? 15.346 14.388 -6.483 1.00 93.50 170 LEU A CA 1
ATOM 1268 C C . LEU A 1 170 ? 14.085 14.578 -5.648 1.00 93.50 170 LEU A C 1
ATOM 1270 O O . LEU A 1 170 ? 13.215 13.715 -5.642 1.00 93.50 170 LEU A O 1
ATOM 1274 N N . THR A 1 171 ? 13.964 15.734 -5.004 1.00 94.81 171 THR A N 1
ATOM 1275 C CA . THR A 1 171 ? 12.760 16.118 -4.264 1.00 94.81 171 THR A CA 1
ATOM 1276 C C . THR A 1 171 ? 12.225 17.422 -4.828 1.00 94.81 171 THR A C 1
ATOM 1278 O O . THR A 1 171 ? 12.959 18.405 -4.934 1.00 94.81 171 T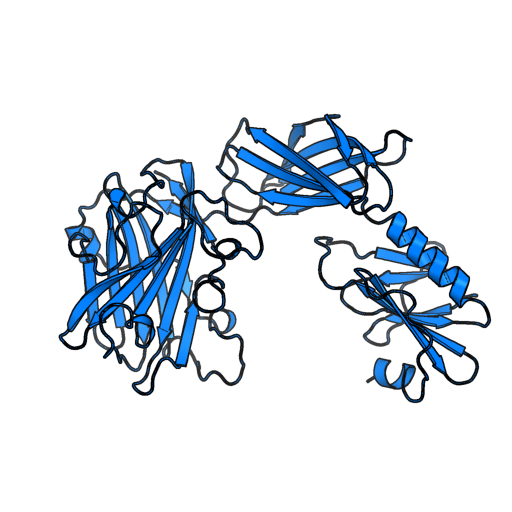HR A O 1
ATOM 1281 N N . LEU A 1 172 ? 10.943 17.433 -5.179 1.00 94.69 172 LEU A N 1
ATOM 1282 C CA . LEU A 1 172 ? 10.236 18.576 -5.737 1.00 94.69 172 LEU A CA 1
ATOM 1283 C C . LEU A 1 172 ? 9.106 18.996 -4.802 1.00 94.69 172 LEU A C 1
ATOM 1285 O O . LEU A 1 172 ? 8.350 18.158 -4.306 1.00 94.69 172 LEU A O 1
ATOM 1289 N N . THR A 1 173 ? 8.961 20.305 -4.617 1.00 95.25 173 THR A N 1
ATOM 1290 C CA . THR A 1 173 ? 7.772 20.895 -3.999 1.00 95.25 173 THR A CA 1
ATOM 1291 C C . THR A 1 173 ? 6.798 21.283 -5.100 1.00 95.25 173 THR A C 1
ATOM 1293 O O . THR A 1 173 ? 7.148 22.045 -6.001 1.00 95.25 173 THR A O 1
ATOM 1296 N N . LEU A 1 174 ? 5.580 20.760 -5.028 1.00 93.50 174 LEU A N 1
ATOM 1297 C CA . LEU A 1 174 ? 4.526 21.034 -5.996 1.00 93.50 174 LEU A CA 1
ATOM 1298 C C . LEU A 1 174 ? 3.823 22.347 -5.646 1.00 93.50 174 LEU A C 1
ATOM 1300 O O . LEU A 1 174 ? 3.587 22.642 -4.475 1.00 93.50 174 LEU A O 1
ATOM 1304 N N . GLN A 1 175 ? 3.492 23.132 -6.672 1.00 91.44 175 GLN A N 1
ATOM 1305 C CA . GLN A 1 175 ? 2.739 24.379 -6.501 1.00 91.44 175 GLN A CA 1
ATOM 1306 C C . GLN A 1 175 ? 1.272 24.110 -6.158 1.00 91.44 175 GLN A C 1
ATOM 1308 O O . GLN A 1 175 ? 0.679 24.834 -5.363 1.00 91.44 175 GLN A O 1
ATOM 1313 N N . GLU A 1 176 ? 0.718 23.044 -6.732 1.00 90.38 176 GLU A N 1
ATOM 1314 C CA . GLU A 1 176 ? -0.627 22.559 -6.457 1.00 90.38 176 GLU A CA 1
ATOM 1315 C C . GLU A 1 176 ? -0.551 21.172 -5.805 1.00 90.38 176 GLU A C 1
ATOM 1317 O O . GLU A 1 176 ? 0.317 20.372 -6.174 1.00 90.38 176 GLU A O 1
ATOM 1322 N N . PRO A 1 177 ? -1.423 20.867 -4.827 1.00 91.38 177 PRO A N 1
ATOM 1323 C C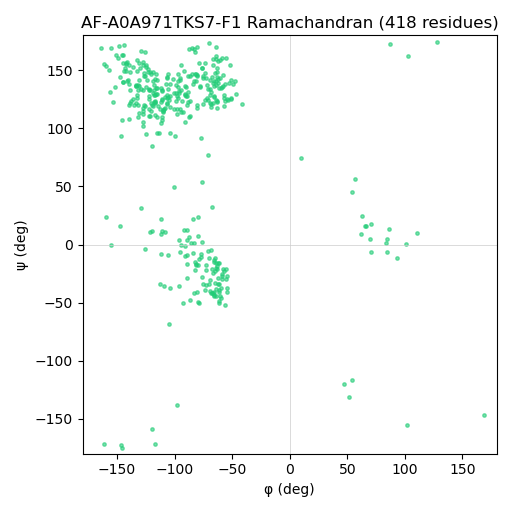A . PRO A 1 177 ? -1.482 19.538 -4.234 1.00 91.38 177 PRO A CA 1
ATOM 1324 C C . PRO A 1 177 ? -1.830 18.459 -5.268 1.00 91.38 177 PRO A C 1
ATOM 1326 O O . PRO A 1 177 ? -2.671 18.671 -6.140 1.00 91.38 177 PRO A O 1
ATOM 1329 N N . LEU A 1 178 ? -1.235 17.275 -5.128 1.00 92.00 178 LEU A N 1
ATOM 1330 C CA . LEU A 1 178 ? -1.583 16.093 -5.910 1.00 92.00 178 LEU A CA 1
ATOM 1331 C C . LEU A 1 178 ? -3.071 15.768 -5.763 1.00 92.00 178 LEU A C 1
ATOM 1333 O O . LEU A 1 178 ? -3.615 15.750 -4.655 1.00 92.00 178 LEU A O 1
ATOM 1337 N N . GLY A 1 179 ? -3.702 15.405 -6.881 1.00 91.44 179 GLY A N 1
ATOM 1338 C CA . GLY A 1 179 ? -4.977 14.700 -6.838 1.00 91.44 179 GLY A CA 1
ATOM 1339 C C . GLY A 1 179 ? -4.842 13.381 -6.069 1.00 91.44 179 GLY A C 1
ATOM 1340 O O . GLY A 1 179 ? -3.751 12.839 -5.914 1.00 91.44 179 GLY A O 1
ATOM 1341 N N . LEU A 1 180 ? -5.951 12.824 -5.596 1.00 92.06 180 LEU A N 1
ATOM 1342 C CA . LEU A 1 180 ? -5.911 11.599 -4.787 1.00 92.06 180 LEU A CA 1
ATOM 1343 C C . LEU A 1 180 ? -5.798 10.312 -5.616 1.00 92.06 180 LEU A C 1
ATOM 1345 O O . LEU A 1 180 ? -5.445 9.259 -5.091 1.00 92.06 180 LEU A O 1
ATOM 1349 N N . THR A 1 181 ? -6.106 10.373 -6.911 1.00 91.88 181 THR A N 1
ATOM 1350 C CA . THR A 1 181 ? -6.152 9.211 -7.808 1.00 91.88 181 THR A CA 1
ATOM 1351 C C . THR A 1 181 ? -5.606 9.570 -9.184 1.00 91.88 181 THR A C 1
ATOM 1353 O O . THR A 1 181 ? -5.619 10.734 -9.576 1.00 91.88 181 THR A O 1
ATOM 1356 N N . GLY A 1 182 ? -5.145 8.554 -9.919 1.00 86.50 182 GLY A N 1
ATOM 1357 C CA . GLY A 1 182 ? -4.899 8.644 -11.361 1.00 86.50 182 GLY A CA 1
ATOM 1358 C C . GLY A 1 182 ? -3.777 9.586 -11.797 1.00 86.50 182 GLY A C 1
ATOM 1359 O O . GLY A 1 182 ? -3.725 9.929 -12.972 1.00 86.50 182 GLY A O 1
ATOM 1360 N N . ASN A 1 183 ? -2.893 10.009 -10.890 1.00 92.06 183 ASN A N 1
ATOM 1361 C CA . ASN A 1 183 ? -1.735 10.806 -11.277 1.00 92.06 183 ASN A CA 1
ATOM 1362 C C . ASN A 1 183 ? -0.610 9.919 -11.816 1.00 92.06 183 ASN A C 1
ATOM 1364 O O . ASN A 1 183 ? -0.371 8.818 -11.318 1.00 92.06 183 ASN A O 1
ATOM 1368 N N . GLU A 1 184 ? 0.141 10.451 -12.766 1.00 94.12 184 GLU A N 1
ATOM 1369 C CA . GLU A 1 184 ? 1.332 9.843 -13.344 1.00 94.12 184 GLU A CA 1
ATOM 1370 C C . GLU A 1 184 ? 2.469 10.862 -13.346 1.00 94.12 184 GLU A C 1
ATOM 1372 O O . GLU A 1 184 ? 2.282 12.024 -13.703 1.00 94.12 184 GLU A O 1
ATOM 1377 N N . VAL A 1 185 ? 3.663 10.426 -12.962 1.00 95.38 185 VAL A N 1
ATOM 1378 C CA . VAL A 1 185 ? 4.886 11.213 -13.094 1.00 95.38 185 VAL A CA 1
ATOM 1379 C C . VAL A 1 185 ? 5.616 10.762 -14.340 1.00 95.38 185 VAL A C 1
ATOM 1381 O O . VAL A 1 185 ? 5.941 9.583 -14.495 1.00 95.38 185 VAL A O 1
ATOM 1384 N N . GLY A 1 186 ? 5.881 11.710 -15.224 1.00 93.81 186 GLY A N 1
ATOM 1385 C CA . GLY A 1 186 ? 6.713 11.506 -16.389 1.00 93.81 186 GLY A CA 1
ATOM 1386 C C . GLY A 1 186 ? 8.117 12.056 -16.186 1.00 93.81 186 GLY A C 1
ATOM 1387 O O . GLY A 1 186 ? 8.318 13.096 -15.558 1.00 93.81 186 GLY A O 1
ATOM 1388 N N . VAL A 1 187 ? 9.085 11.327 -16.726 1.00 94.00 187 VAL A N 1
ATOM 1389 C CA . VAL A 1 187 ? 10.514 11.616 -16.674 1.00 94.00 187 VAL A CA 1
ATOM 1390 C C . VAL A 1 187 ? 11.077 11.442 -18.073 1.00 94.00 187 VAL A C 1
ATOM 1392 O O . VAL A 1 187 ? 10.984 10.352 -18.628 1.00 94.00 187 VAL A O 1
ATOM 1395 N N . ALA A 1 188 ? 11.683 12.479 -18.643 1.00 92.75 188 ALA A N 1
ATOM 1396 C CA . ALA A 1 188 ? 12.410 12.386 -19.904 1.00 92.75 188 ALA A CA 1
ATOM 1397 C C . ALA A 1 188 ? 13.900 12.595 -19.651 1.00 92.75 188 ALA A C 1
ATOM 1399 O O . ALA A 1 188 ? 14.304 13.622 -19.112 1.00 92.75 188 ALA A O 1
ATOM 1400 N N . LEU A 1 189 ? 14.719 11.620 -20.034 1.00 91.50 189 LEU A N 1
ATOM 1401 C CA . LEU A 1 189 ? 16.173 11.673 -19.903 1.00 91.50 189 LEU A CA 1
ATOM 1402 C C . LEU A 1 189 ? 16.805 11.939 -21.267 1.00 91.50 189 LEU A C 1
ATOM 1404 O O . LEU A 1 189 ? 16.605 11.166 -22.201 1.00 91.50 189 LEU A O 1
ATOM 1408 N N . THR A 1 190 ? 17.610 12.995 -21.367 1.00 90.62 190 THR A N 1
ATOM 1409 C CA . THR A 1 190 ? 18.338 13.356 -22.595 1.00 90.62 190 THR A CA 1
ATOM 1410 C C . THR A 1 190 ? 19.835 13.277 -22.340 1.00 90.62 190 THR A C 1
ATOM 1412 O O . THR A 1 190 ? 20.331 13.908 -21.412 1.00 90.62 190 THR A O 1
ATOM 1415 N N . ALA A 1 191 ? 20.567 12.490 -23.129 1.00 89.25 191 ALA A N 1
ATOM 1416 C CA . ALA A 1 191 ? 22.007 12.317 -22.952 1.00 89.25 191 ALA A CA 1
ATOM 1417 C C . ALA A 1 191 ? 22.790 13.546 -23.446 1.00 89.25 191 ALA A C 1
ATOM 1419 O O . ALA A 1 191 ? 22.452 14.142 -24.470 1.00 89.25 191 ALA A O 1
ATOM 1420 N N . ALA A 1 192 ? 23.892 13.886 -22.773 1.00 90.69 192 ALA A N 1
ATOM 1421 C CA . ALA A 1 192 ? 24.766 15.001 -23.150 1.00 90.69 192 ALA A CA 1
ATOM 1422 C C . ALA A 1 192 ? 25.418 14.811 -24.532 1.00 90.69 192 ALA A C 1
ATOM 1424 O O . ALA A 1 192 ? 25.689 15.784 -25.231 1.00 90.69 192 ALA A O 1
ATOM 1425 N N . ALA A 1 193 ? 25.631 13.558 -24.948 1.00 81.94 193 ALA A N 1
ATOM 1426 C CA . ALA A 1 193 ? 26.117 13.210 -26.285 1.00 81.94 193 ALA A CA 1
ATOM 1427 C C . ALA A 1 193 ? 25.098 13.510 -27.409 1.00 81.94 193 ALA A C 1
ATOM 1429 O O . ALA A 1 193 ? 25.425 13.364 -28.587 1.00 81.94 193 ALA A O 1
ATOM 1430 N N . GLY A 1 194 ? 23.882 13.942 -27.057 1.00 74.81 194 GLY A N 1
ATOM 1431 C CA . GLY A 1 194 ? 22.760 14.130 -27.968 1.00 74.81 194 GLY A CA 1
ATOM 1432 C C . GLY A 1 194 ? 21.942 12.852 -28.163 1.00 74.81 194 GLY A C 1
ATOM 1433 O O . GLY A 1 194 ? 22.297 11.777 -27.684 1.00 74.81 194 GLY A O 1
ATOM 1434 N N . GLY A 1 195 ? 20.817 12.980 -28.865 1.00 72.38 195 GLY A N 1
ATOM 1435 C CA . GLY A 1 195 ? 19.862 11.895 -29.100 1.00 72.38 195 GLY A CA 1
ATOM 1436 C C . GLY A 1 195 ? 18.436 12.288 -28.726 1.00 72.38 195 GLY A C 1
ATOM 1437 O O . GLY A 1 195 ? 18.190 13.382 -28.219 1.00 72.38 195 GLY A O 1
ATOM 1438 N N . SER A 1 196 ? 17.485 11.399 -29.010 1.00 76.25 196 SER A N 1
ATOM 1439 C CA . SER A 1 196 ? 16.103 11.556 -28.555 1.00 76.25 196 SER A CA 1
ATOM 1440 C C . SER A 1 196 ? 16.005 11.297 -27.054 1.00 76.25 196 SER A C 1
ATOM 1442 O O . SER A 1 196 ? 16.679 10.407 -26.534 1.00 76.25 196 SER A O 1
ATOM 1444 N N . ALA A 1 197 ? 15.149 12.056 -26.373 1.00 83.19 197 ALA A N 1
ATOM 1445 C CA . ALA A 1 197 ? 14.880 11.836 -24.962 1.00 83.19 197 ALA A CA 1
ATOM 1446 C C . ALA A 1 197 ? 14.222 10.466 -24.740 1.00 83.19 197 ALA A C 1
ATOM 1448 O O . ALA A 1 197 ? 13.364 10.038 -25.517 1.00 83.19 197 ALA A O 1
ATOM 1449 N N . VAL A 1 198 ? 14.611 9.789 -23.663 1.00 82.75 198 VAL A N 1
ATOM 1450 C CA . VAL A 1 198 ? 13.976 8.550 -23.213 1.00 82.75 198 VAL A CA 1
ATOM 1451 C C . VAL A 1 198 ? 12.922 8.890 -22.172 1.00 82.75 198 VAL A C 1
ATOM 1453 O O . VAL A 1 198 ? 13.262 9.339 -21.080 1.00 82.75 198 VAL A O 1
ATOM 1456 N N . GLU A 1 199 ? 11.654 8.648 -22.501 1.00 85.94 199 GLU A N 1
ATOM 1457 C CA . GLU A 1 199 ? 10.533 8.888 -21.591 1.00 85.94 199 GLU A CA 1
ATOM 1458 C C . GLU A 1 199 ? 10.206 7.663 -20.725 1.00 85.94 199 GLU A C 1
ATOM 1460 O O . GLU A 1 199 ? 10.108 6.525 -21.197 1.00 85.94 199 GLU A O 1
ATOM 1465 N N . ILE A 1 200 ? 9.992 7.919 -19.438 1.00 84.75 200 ILE A N 1
ATOM 1466 C CA . ILE A 1 200 ? 9.587 6.972 -18.405 1.00 84.75 200 ILE A CA 1
ATOM 1467 C C . ILE A 1 200 ? 8.362 7.557 -17.715 1.00 84.75 200 ILE A C 1
ATOM 1469 O O . ILE A 1 200 ? 8.349 8.726 -17.350 1.00 84.75 200 ILE A O 1
ATOM 1473 N N . ARG A 1 201 ? 7.332 6.738 -17.530 1.00 88.00 201 ARG A N 1
ATOM 1474 C CA . ARG A 1 201 ? 6.073 7.118 -16.891 1.00 88.00 201 ARG A CA 1
ATOM 1475 C C . ARG A 1 201 ? 5.831 6.222 -15.692 1.00 88.00 201 ARG A C 1
ATOM 1477 O O . ARG A 1 201 ? 6.035 5.011 -15.792 1.00 88.00 201 ARG A O 1
ATOM 1484 N N . LYS A 1 202 ? 5.452 6.816 -14.564 1.00 87.38 202 LYS A N 1
ATOM 1485 C CA . LYS A 1 202 ? 5.244 6.118 -13.297 1.00 87.38 202 LYS A CA 1
ATOM 1486 C C . LYS A 1 202 ? 3.907 6.520 -12.691 1.00 87.38 202 LYS A C 1
ATOM 1488 O O . LYS A 1 202 ? 3.766 7.679 -12.295 1.00 87.38 202 LYS A O 1
ATOM 1493 N N . PRO A 1 203 ? 2.929 5.600 -12.604 1.00 89.50 203 PRO A N 1
ATOM 1494 C CA . PRO A 1 203 ? 1.690 5.894 -11.906 1.00 89.50 203 PRO A CA 1
ATOM 1495 C C . PRO A 1 203 ? 1.988 6.123 -10.423 1.00 89.50 203 PRO A C 1
ATOM 1497 O O . PRO A 1 203 ? 2.756 5.386 -9.804 1.00 89.50 203 PRO A O 1
ATOM 1500 N N . LEU A 1 204 ? 1.363 7.142 -9.846 1.00 88.88 204 LEU A N 1
ATOM 1501 C CA . LEU A 1 204 ? 1.343 7.342 -8.405 1.00 88.88 204 LEU A CA 1
ATOM 1502 C C . LEU A 1 204 ? 0.223 6.498 -7.806 1.00 88.88 204 LEU A C 1
ATOM 1504 O O . LEU A 1 204 ? -0.884 6.430 -8.347 1.00 88.88 204 LEU A O 1
ATOM 1508 N N . ALA A 1 205 ? 0.497 5.858 -6.669 1.00 86.31 205 ALA A N 1
ATOM 1509 C CA . ALA A 1 205 ? -0.542 5.097 -5.995 1.00 86.31 205 ALA A CA 1
ATOM 1510 C C . ALA A 1 205 ? -1.680 6.020 -5.542 1.00 86.31 205 ALA A C 1
ATOM 1512 O O . ALA A 1 205 ? -1.465 7.173 -5.170 1.00 86.31 205 ALA A O 1
ATOM 1513 N N . THR A 1 206 ? -2.887 5.464 -5.526 1.00 91.38 206 THR A N 1
ATOM 1514 C CA . THR A 1 206 ? -4.059 6.144 -4.974 1.00 91.38 206 THR A CA 1
ATOM 1515 C C . THR A 1 206 ? -3.868 6.431 -3.486 1.00 91.38 206 THR A C 1
ATOM 1517 O O . THR A 1 206 ? -3.387 5.575 -2.741 1.00 91.38 206 THR A O 1
ATOM 1520 N N . ILE A 1 207 ? -4.286 7.622 -3.066 1.00 94.75 207 ILE A N 1
ATOM 1521 C CA . ILE A 1 207 ? -4.304 8.075 -1.678 1.00 94.75 207 ILE A CA 1
ATOM 1522 C C . ILE A 1 207 ? -5.769 8.152 -1.245 1.00 94.75 207 ILE A C 1
ATOM 1524 O O . ILE A 1 207 ? -6.544 8.938 -1.784 1.00 94.75 207 ILE A O 1
ATOM 1528 N N . ALA A 1 208 ? -6.178 7.323 -0.291 1.00 95.62 208 ALA A N 1
ATOM 1529 C CA . ALA A 1 208 ? -7.553 7.312 0.192 1.00 95.62 208 ALA A CA 1
ATOM 1530 C C . ALA A 1 208 ? -7.811 8.485 1.162 1.00 95.62 208 ALA A C 1
ATOM 1532 O O . ALA A 1 208 ? -6.985 8.755 2.037 1.00 95.62 208 ALA A O 1
ATOM 1533 N N . PRO A 1 209 ? -8.943 9.197 1.058 1.00 96.19 209 PRO A N 1
ATOM 1534 C CA . PRO A 1 209 ? -9.273 10.235 2.024 1.00 96.19 209 PRO A CA 1
ATOM 1535 C C . PRO A 1 209 ? -9.659 9.614 3.374 1.00 96.19 209 PRO A C 1
ATOM 1537 O O . PRO A 1 209 ? -10.411 8.645 3.443 1.00 96.19 209 PRO A O 1
ATOM 1540 N N . CYS A 1 210 ? -9.161 10.200 4.457 1.00 97.25 210 CYS A N 1
ATOM 1541 C CA . CYS A 1 210 ? -9.606 9.968 5.824 1.00 97.25 210 CYS A CA 1
ATOM 1542 C C . CYS A 1 210 ? -10.288 11.254 6.290 1.00 97.25 210 CYS A C 1
ATOM 1544 O O . CYS A 1 210 ? -9.622 12.262 6.529 1.00 97.25 210 CYS A O 1
ATOM 1546 N N . HIS A 1 211 ? -11.618 11.244 6.346 1.00 96.44 211 HIS A N 1
ATOM 1547 C CA . HIS A 1 211 ? -12.403 12.451 6.598 1.00 96.44 211 HIS A CA 1
ATOM 1548 C C . HIS A 1 211 ? -12.459 12.819 8.074 1.00 96.44 211 HIS A C 1
ATOM 1550 O O . HIS A 1 211 ? -12.533 11.945 8.950 1.00 96.44 211 HIS A O 1
ATOM 1556 N N . ARG A 1 212 ? -12.485 14.125 8.340 1.00 96.38 212 ARG A N 1
ATOM 1557 C CA . ARG A 1 212 ? -12.707 14.636 9.682 1.00 96.38 212 ARG A CA 1
ATOM 1558 C C . ARG A 1 212 ? -14.133 14.330 10.138 1.00 96.38 212 ARG A C 1
ATOM 1560 O O . ARG A 1 212 ? -15.088 14.325 9.359 1.00 96.38 212 ARG A O 1
ATOM 1567 N N . ARG A 1 213 ? -14.2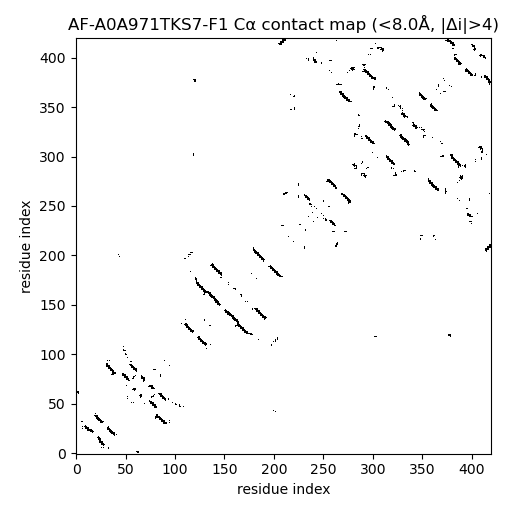88 14.047 11.425 1.00 92.06 213 ARG A N 1
ATOM 1568 C CA . ARG A 1 213 ? -15.556 13.747 12.097 1.00 92.06 213 ARG A CA 1
ATOM 1569 C C . ARG A 1 213 ? -15.819 14.800 13.176 1.00 92.06 213 ARG A C 1
ATOM 1571 O O . ARG A 1 213 ? -14.894 15.305 13.793 1.00 92.06 213 ARG A O 1
ATOM 1578 N N . GLN A 1 214 ? -17.097 15.101 13.420 1.00 88.50 214 GLN A N 1
ATOM 1579 C CA . GLN A 1 214 ? -17.545 16.052 14.456 1.00 88.50 214 GLN A CA 1
ATOM 1580 C C . GLN A 1 214 ? -18.214 15.380 15.671 1.00 88.50 214 GLN A C 1
ATOM 1582 O O . GLN A 1 214 ? -18.835 16.053 16.486 1.00 88.50 214 GLN A O 1
ATOM 1587 N N . ALA A 1 215 ? -18.133 14.055 15.778 1.00 86.38 215 ALA A N 1
ATOM 1588 C CA . ALA A 1 215 ? -18.754 13.287 16.853 1.00 86.38 215 ALA A CA 1
ATOM 1589 C C . ALA A 1 215 ? -17.745 12.990 17.965 1.00 86.38 215 ALA A C 1
ATOM 1591 O O . ALA A 1 215 ? -16.569 12.755 17.692 1.00 86.38 215 ALA A O 1
ATOM 1592 N N . THR A 1 216 ? -18.227 12.940 19.201 1.00 92.56 216 THR A N 1
ATOM 1593 C CA . THR A 1 216 ? -17.438 12.521 20.362 1.00 92.56 216 THR A CA 1
ATOM 1594 C C . THR A 1 216 ? -16.998 11.054 20.239 1.00 92.56 216 THR A C 1
ATOM 1596 O O . THR A 1 216 ? -17.645 10.268 19.534 1.00 92.56 216 THR A O 1
ATOM 1599 N N . PRO A 1 217 ? -15.956 10.622 20.978 1.00 92.44 217 PRO A N 1
ATOM 1600 C CA . PRO A 1 217 ? -15.557 9.218 20.996 1.00 92.44 217 PRO A CA 1
ATOM 1601 C C . PRO A 1 217 ? -16.700 8.269 21.374 1.00 92.44 217 PRO A C 1
ATOM 1603 O O . PRO A 1 217 ? -16.850 7.237 20.736 1.00 92.44 217 PRO A O 1
ATOM 1606 N N . GLY A 1 218 ? -17.547 8.623 22.349 1.00 94.75 218 GLY A N 1
ATOM 1607 C CA . GLY A 1 218 ? -18.699 7.797 22.740 1.00 94.75 218 GLY A CA 1
ATOM 1608 C C . GLY A 1 218 ? -19.699 7.605 21.597 1.00 94.75 218 GLY A C 1
ATOM 1609 O O . GLY A 1 218 ? -20.036 6.477 21.252 1.00 94.75 218 GLY A O 1
ATOM 1610 N N . GLU A 1 219 ? -20.083 8.695 20.929 1.00 96.12 219 GLU A N 1
ATOM 1611 C CA . GLU A 1 219 ? -20.955 8.632 19.748 1.00 96.12 219 GLU A CA 1
ATOM 1612 C C . GLU A 1 219 ? -20.324 7.825 18.604 1.00 96.12 219 GLU A C 1
ATOM 1614 O O . GLU A 1 219 ? -21.030 7.152 17.857 1.00 96.12 219 GLU A O 1
ATOM 1619 N N . PHE A 1 220 ? -18.997 7.867 18.449 1.00 96.62 220 PHE A N 1
ATOM 1620 C CA . PHE A 1 220 ? -18.289 7.026 17.486 1.00 96.62 220 PHE A CA 1
ATOM 1621 C C . PHE A 1 220 ? -18.370 5.531 17.830 1.00 96.62 220 PHE A C 1
ATOM 1623 O O . PHE A 1 220 ? -18.612 4.726 16.928 1.00 96.62 220 PHE A O 1
ATOM 1630 N N . LEU A 1 221 ? -18.180 5.160 19.100 1.00 97.38 221 LEU A N 1
ATOM 1631 C CA . LEU A 1 221 ? -18.224 3.759 19.537 1.00 97.38 221 LEU A CA 1
ATOM 1632 C C . LEU A 1 221 ? -19.608 3.125 19.312 1.00 97.38 221 LEU A C 1
ATOM 1634 O O . LEU A 1 221 ? -19.696 1.942 18.965 1.00 97.38 221 LEU A O 1
ATOM 1638 N N . ASP A 1 222 ? -20.671 3.916 19.449 1.00 96.62 222 ASP A N 1
ATOM 1639 C CA . ASP A 1 222 ? -22.053 3.449 19.294 1.00 96.62 222 ASP A CA 1
ATOM 1640 C C . ASP A 1 222 ? -22.572 3.553 17.850 1.00 96.62 222 ASP A C 1
ATOM 1642 O O . ASP A 1 222 ? -23.560 2.907 17.489 1.00 96.62 222 ASP A O 1
ATOM 1646 N N . ALA A 1 223 ? -21.912 4.335 16.991 1.00 95.00 223 ALA A N 1
ATOM 1647 C CA . ALA A 1 223 ? -22.370 4.556 15.627 1.00 95.00 223 ALA A CA 1
ATOM 1648 C C . ALA A 1 223 ? -22.243 3.292 14.743 1.00 95.00 223 ALA A C 1
ATOM 1650 O O . ALA A 1 223 ? -21.175 2.658 14.680 1.00 95.00 223 ALA A O 1
ATOM 1651 N N . PRO A 1 224 ? -23.295 2.949 13.971 1.00 94.69 224 PRO A N 1
ATOM 1652 C CA . PRO A 1 224 ? -23.192 1.926 12.941 1.00 94.69 224 PRO A CA 1
ATOM 1653 C C . PRO A 1 224 ? -22.269 2.390 11.809 1.00 94.69 224 PRO A C 1
ATOM 1655 O O . PRO A 1 224 ? -22.111 3.589 11.550 1.00 94.69 224 PRO A O 1
ATOM 1658 N N . LEU A 1 225 ? -21.673 1.429 11.103 1.00 94.50 225 LEU A N 1
ATOM 1659 C CA . LEU A 1 225 ? -20.879 1.719 9.917 1.00 94.50 225 LEU A CA 1
ATOM 1660 C C . LEU A 1 225 ? -21.811 2.212 8.787 1.00 94.50 225 LEU A C 1
ATOM 1662 O O . LEU A 1 225 ? -22.809 1.542 8.487 1.00 94.50 225 LEU A O 1
ATOM 1666 N N . PRO A 1 226 ? -21.528 3.361 8.146 1.00 91.12 226 PRO A N 1
ATOM 1667 C CA . PRO A 1 226 ? -22.340 3.836 7.032 1.00 91.12 226 PRO A CA 1
ATOM 1668 C C . PRO A 1 226 ? -22.214 2.877 5.841 1.00 91.12 226 PRO A C 1
ATOM 1670 O O . PRO A 1 226 ? -21.109 2.544 5.420 1.00 91.12 226 PRO A O 1
ATOM 1673 N N . GLN A 1 227 ? -23.348 2.426 5.302 1.00 88.31 227 GLN A N 1
ATOM 1674 C CA . GLN A 1 227 ? -23.373 1.365 4.288 1.00 88.31 227 GLN A CA 1
ATOM 1675 C C . GLN A 1 227 ? -22.941 1.849 2.895 1.00 88.31 227 GLN A C 1
ATOM 1677 O O . GLN A 1 227 ? -22.269 1.106 2.188 1.00 88.31 227 GLN A O 1
ATOM 1682 N N . ASP A 1 228 ? -23.252 3.097 2.538 1.00 89.19 228 ASP A N 1
ATOM 1683 C CA . ASP A 1 228 ? -23.034 3.646 1.188 1.00 89.19 228 ASP A CA 1
ATOM 1684 C C . ASP A 1 228 ? -21.950 4.739 1.155 1.00 89.19 228 ASP A C 1
ATOM 1686 O O . ASP A 1 228 ? -21.940 5.607 0.281 1.00 89.19 228 ASP A O 1
ATOM 1690 N N . ALA A 1 229 ? -21.051 4.750 2.142 1.00 90.12 229 ALA A N 1
ATOM 1691 C CA . ALA A 1 229 ? -19.975 5.733 2.185 1.00 90.12 229 ALA A CA 1
ATOM 1692 C C . ALA A 1 229 ? -18.931 5.454 1.089 1.00 90.12 229 ALA A C 1
ATOM 1694 O O . ALA A 1 229 ? -18.485 4.323 0.917 1.00 90.12 229 ALA A O 1
ATOM 1695 N N . ALA A 1 230 ? -18.520 6.492 0.355 1.00 89.06 230 ALA A N 1
ATOM 1696 C CA . ALA A 1 230 ? -17.566 6.360 -0.751 1.00 89.06 230 ALA A CA 1
ATOM 1697 C C . ALA A 1 230 ? -16.151 5.949 -0.295 1.00 89.06 230 ALA A C 1
ATOM 1699 O O . ALA A 1 230 ? -15.395 5.369 -1.069 1.00 89.06 230 ALA A O 1
ATOM 1700 N N . ASP A 1 231 ? -15.802 6.241 0.958 1.00 92.19 231 ASP A N 1
ATOM 1701 C CA . ASP A 1 231 ? -14.545 5.877 1.620 1.00 92.19 231 ASP A CA 1
ATOM 1702 C C . ASP A 1 231 ? -14.637 4.532 2.370 1.00 92.19 231 ASP A C 1
ATOM 1704 O O . ASP A 1 231 ? -13.755 4.193 3.163 1.00 92.19 231 ASP A O 1
ATOM 1708 N N . LEU A 1 232 ? -15.703 3.755 2.136 1.00 96.38 232 LEU A N 1
ATOM 1709 C CA . LEU A 1 232 ? -15.876 2.448 2.749 1.00 96.38 232 LEU A CA 1
ATOM 1710 C C . LEU A 1 232 ? -14.939 1.412 2.123 1.00 96.38 232 LEU A C 1
ATOM 1712 O O . LEU A 1 232 ? -14.962 1.141 0.922 1.00 96.38 232 LEU A O 1
ATOM 1716 N N . ILE A 1 233 ? -14.145 0.776 2.973 1.00 97.75 233 ILE A N 1
ATOM 1717 C CA . ILE A 1 233 ? -13.280 -0.338 2.612 1.00 97.75 233 ILE A CA 1
ATOM 1718 C C . ILE A 1 233 ? -14.096 -1.622 2.721 1.00 97.75 233 ILE A C 1
ATOM 1720 O O . ILE A 1 233 ? -14.612 -1.931 3.793 1.00 97.75 233 ILE A O 1
ATOM 1724 N N . VAL A 1 234 ? -14.176 -2.389 1.634 1.00 97.94 234 VAL A N 1
ATOM 1725 C CA . VAL A 1 234 ? -14.880 -3.679 1.595 1.00 97.94 234 VAL A CA 1
ATOM 1726 C C . VAL A 1 234 ? -13.891 -4.803 1.287 1.00 97.94 234 VAL A C 1
ATOM 1728 O O . VAL A 1 234 ? -13.178 -4.766 0.276 1.00 97.94 234 VAL A O 1
ATOM 1731 N N . LEU A 1 235 ? -13.834 -5.778 2.192 1.00 98.31 235 LEU A N 1
ATOM 1732 C CA . LEU A 1 235 ? -13.046 -6.999 2.097 1.00 98.31 235 LEU A CA 1
ATOM 1733 C C . LEU A 1 235 ? -13.998 -8.200 2.023 1.00 98.31 235 LEU A C 1
ATOM 1735 O O . LEU A 1 235 ? -14.486 -8.667 3.049 1.00 98.31 235 LEU A O 1
ATOM 1739 N N . ASP A 1 236 ? -14.293 -8.663 0.814 1.00 98.06 236 ASP A N 1
ATOM 1740 C CA . ASP A 1 236 ? -15.282 -9.711 0.528 1.00 98.06 236 ASP A CA 1
ATOM 1741 C C . ASP A 1 236 ? -14.898 -10.583 -0.684 1.00 98.06 236 ASP A C 1
ATOM 1743 O O . ASP A 1 236 ? -15.729 -11.306 -1.236 1.00 98.06 236 ASP A O 1
ATOM 1747 N N . ARG A 1 237 ? -13.633 -10.528 -1.122 1.00 96.88 237 ARG A N 1
ATOM 1748 C CA . ARG A 1 237 ? -13.151 -11.234 -2.317 1.00 96.88 237 ARG A CA 1
ATOM 1749 C C . ARG A 1 237 ? -11.989 -12.166 -2.017 1.00 96.88 237 ARG A C 1
ATOM 1751 O O . ARG A 1 237 ? -11.154 -11.908 -1.152 1.00 96.88 237 ARG A O 1
ATOM 1758 N N . ARG A 1 238 ? -11.881 -13.232 -2.816 1.00 94.12 238 ARG A N 1
ATOM 1759 C CA . ARG A 1 238 ? -10.877 -14.290 -2.633 1.00 94.12 238 ARG A CA 1
ATOM 1760 C C . ARG A 1 238 ? -9.441 -13.777 -2.707 1.00 94.12 238 ARG A C 1
ATOM 1762 O O . ARG A 1 238 ? -8.595 -14.263 -1.960 1.00 94.12 238 ARG A O 1
ATOM 1769 N N . GLU A 1 239 ? -9.164 -12.822 -3.590 1.00 93.56 239 GLU A N 1
ATOM 1770 C CA . GLU A 1 239 ? -7.838 -12.212 -3.744 1.00 93.56 239 GLU A CA 1
ATOM 1771 C C . GLU A 1 239 ? -7.379 -11.389 -2.528 1.00 93.56 239 GLU A C 1
ATOM 1773 O O . GLU A 1 239 ? -6.202 -11.058 -2.431 1.00 93.56 239 GLU A O 1
ATOM 1778 N N . GLN A 1 240 ? -8.283 -11.073 -1.594 1.00 96.00 240 GLN A N 1
ATOM 1779 C CA . GLN A 1 240 ? -7.956 -10.386 -0.340 1.00 96.00 240 GLN A CA 1
ATOM 1780 C C . GLN A 1 240 ? -7.600 -11.371 0.786 1.00 96.00 240 GLN A C 1
ATOM 1782 O O . GLN A 1 240 ? -7.162 -10.938 1.851 1.00 96.00 240 GLN A O 1
ATOM 1787 N N . VAL A 1 241 ? -7.797 -12.677 0.567 1.00 96.19 241 VAL A N 1
ATOM 1788 C CA . VAL A 1 241 ? -7.527 -13.740 1.543 1.00 96.19 241 VAL A CA 1
ATOM 1789 C C . VAL A 1 241 ? -6.093 -14.233 1.404 1.00 96.19 241 VAL A C 1
ATOM 1791 O O . VAL A 1 241 ? -5.662 -14.627 0.316 1.00 96.19 241 VAL A O 1
ATOM 1794 N N . LEU A 1 242 ? -5.379 -14.250 2.526 1.00 92.50 242 LEU A N 1
ATOM 1795 C CA . LEU A 1 242 ? -3.963 -14.572 2.618 1.00 92.50 242 LEU A CA 1
ATOM 1796 C C . LEU A 1 242 ? -3.705 -15.684 3.659 1.00 92.50 242 LEU A C 1
ATOM 1798 O O . LEU A 1 242 ? -4.415 -15.750 4.668 1.00 92.50 242 LEU A O 1
ATOM 1802 N N . PRO A 1 243 ? -2.688 -16.548 3.452 1.00 90.31 243 PRO A N 1
ATOM 1803 C CA . PRO A 1 243 ? -1.790 -16.608 2.289 1.00 90.31 243 PRO A CA 1
ATOM 1804 C C . PRO A 1 243 ? -2.504 -16.867 0.953 1.00 90.31 243 PRO A C 1
ATOM 1806 O O . PRO A 1 243 ? -3.622 -17.369 0.922 1.00 90.31 243 PRO A O 1
ATOM 1809 N N . ALA A 1 244 ? -1.882 -16.528 -0.177 1.00 85.25 244 ALA A N 1
ATOM 1810 C CA . ALA A 1 244 ? -2.462 -16.756 -1.506 1.00 85.25 244 ALA A CA 1
ATOM 1811 C C . ALA A 1 244 ? -2.373 -18.242 -1.927 1.00 85.25 244 ALA A C 1
ATOM 1813 O O . ALA A 1 244 ? -1.832 -18.582 -2.976 1.00 85.25 244 ALA A O 1
ATOM 1814 N N . ASP A 1 245 ? -2.876 -19.135 -1.077 1.00 85.31 245 ASP A N 1
ATOM 1815 C CA . ASP A 1 245 ? -2.869 -20.584 -1.261 1.00 85.31 245 ASP A CA 1
ATOM 1816 C C . ASP A 1 245 ? -4.291 -21.064 -1.604 1.00 85.31 245 ASP A C 1
ATOM 1818 O O . ASP A 1 245 ? -5.214 -20.828 -0.816 1.00 85.31 245 ASP A O 1
ATOM 1822 N N . PRO A 1 246 ? -4.515 -21.728 -2.756 1.00 81.50 246 PRO A N 1
ATOM 1823 C CA . PRO A 1 246 ? -5.838 -22.199 -3.171 1.00 81.50 246 PRO A CA 1
ATOM 1824 C C . PRO A 1 246 ? -6.441 -23.269 -2.248 1.00 81.50 246 PRO A C 1
ATOM 1826 O O . PRO A 1 246 ? -7.643 -23.512 -2.328 1.00 81.50 246 PRO A O 1
ATOM 1829 N N . THR A 1 247 ? -5.646 -23.900 -1.379 1.00 86.94 247 THR A N 1
ATOM 1830 C CA . THR A 1 247 ? -6.116 -24.881 -0.386 1.00 86.94 247 THR A CA 1
ATOM 1831 C C . THR A 1 247 ? -6.760 -24.234 0.840 1.00 86.94 247 THR A C 1
ATOM 1833 O O . THR A 1 247 ? -7.439 -24.921 1.607 1.00 86.94 247 THR A O 1
ATOM 1836 N N . ILE A 1 248 ? -6.608 -22.915 1.010 1.00 89.75 248 ILE A N 1
ATOM 1837 C CA . ILE A 1 248 ? -7.293 -22.165 2.064 1.00 89.75 248 ILE A CA 1
ATOM 1838 C C . ILE A 1 248 ? -8.802 -22.210 1.841 1.00 89.75 248 ILE A C 1
ATOM 1840 O O . ILE A 1 248 ? -9.310 -21.815 0.791 1.00 89.75 248 ILE A O 1
ATOM 1844 N N . GLY A 1 249 ? -9.508 -22.669 2.874 1.00 88.19 249 GLY A N 1
ATOM 1845 C CA . GLY A 1 249 ? -10.931 -22.986 2.845 1.00 88.19 249 GLY A CA 1
ATOM 1846 C C . GLY A 1 249 ? -11.891 -21.803 2.968 1.00 88.19 249 GLY A C 1
ATOM 1847 O O . GLY A 1 249 ? -13.020 -22.037 3.386 1.00 88.19 249 GLY A O 1
ATOM 1848 N N . TRP A 1 250 ? -11.483 -20.580 2.622 1.00 95.25 250 TRP A N 1
ATOM 1849 C CA . TRP A 1 250 ? -12.414 -19.453 2.514 1.00 95.25 250 TRP A CA 1
ATOM 1850 C C . TRP A 1 250 ? -13.343 -19.678 1.318 1.00 95.25 250 TRP A C 1
ATOM 1852 O O . TRP A 1 250 ? -12.868 -19.798 0.183 1.00 95.25 250 TRP A O 1
ATOM 1862 N N . LYS A 1 251 ? -14.655 -19.775 1.555 1.00 92.44 251 LYS A N 1
ATOM 1863 C CA . LYS A 1 251 ? -15.634 -20.110 0.504 1.00 92.44 251 LYS A CA 1
ATOM 1864 C C . LYS A 1 251 ? -16.412 -18.898 0.028 1.00 92.44 251 LYS A C 1
ATOM 1866 O O . LYS A 1 251 ? -16.727 -18.820 -1.158 1.00 92.44 251 LYS A O 1
ATOM 1871 N N . SER A 1 252 ? -16.747 -17.995 0.941 1.00 96.19 252 SER A N 1
ATOM 1872 C CA . SER A 1 252 ? -17.603 -16.852 0.652 1.00 96.19 252 SER A CA 1
ATOM 1873 C C . SER A 1 252 ? -17.500 -15.780 1.751 1.00 96.19 252 SER A C 1
ATOM 1875 O O . SER A 1 252 ? -16.929 -16.047 2.814 1.00 96.19 252 SER A O 1
ATOM 1877 N N . PRO A 1 253 ? -18.057 -14.574 1.526 1.00 97.75 253 PRO A N 1
ATOM 1878 C CA . PRO A 1 253 ? -18.086 -13.496 2.519 1.00 97.75 253 PRO A CA 1
ATOM 1879 C C . PRO A 1 253 ? -18.772 -13.848 3.845 1.00 97.75 253 PRO A C 1
ATOM 1881 O O . PRO A 1 253 ? -18.506 -13.189 4.848 1.00 97.75 253 PRO A O 1
ATOM 1884 N N . GLU A 1 254 ? -19.635 -14.867 3.862 1.00 96.50 254 GLU A N 1
ATOM 1885 C CA . GLU A 1 254 ? -20.273 -15.385 5.078 1.00 96.50 254 GLU A CA 1
ATOM 1886 C C . GLU A 1 254 ? -19.304 -16.166 5.977 1.00 96.50 254 GLU A C 1
ATOM 1888 O O . GLU A 1 254 ? -19.579 -16.286 7.164 1.00 96.50 254 GLU A O 1
ATOM 1893 N N . ASN A 1 255 ? -18.186 -16.682 5.439 1.00 94.38 255 ASN A N 1
ATOM 1894 C CA . ASN A 1 255 ? -17.131 -17.278 6.268 1.00 94.38 255 ASN A CA 1
ATOM 1895 C C . ASN A 1 255 ? -16.235 -16.216 6.892 1.00 94.38 255 ASN A C 1
ATOM 1897 O O . ASN A 1 255 ? -15.985 -16.245 8.083 1.00 94.38 255 ASN A O 1
ATOM 1901 N N . LEU A 1 256 ? -15.749 -15.274 6.084 1.00 98.25 256 LEU A N 1
ATOM 1902 C CA . LEU A 1 256 ? -15.009 -14.130 6.599 1.00 98.25 256 LEU A CA 1
ATOM 1903 C C . LEU A 1 256 ? -15.139 -12.955 5.639 1.00 98.25 256 LEU A C 1
ATOM 1905 O O . LEU A 1 256 ? -14.745 -13.045 4.474 1.00 98.25 256 LEU A O 1
ATOM 1909 N N . SER A 1 257 ? -15.632 -11.827 6.124 1.00 98.62 257 SER A N 1
ATOM 1910 C CA . SER A 1 257 ? -15.585 -10.560 5.396 1.00 98.62 257 SER A CA 1
ATOM 1911 C C . SER A 1 257 ? -15.498 -9.391 6.359 1.00 98.62 257 SER A C 1
ATOM 1913 O O . SER A 1 257 ? -15.825 -9.506 7.539 1.00 98.62 257 SER A O 1
ATOM 1915 N N . ALA A 1 258 ? -15.048 -8.242 5.868 1.00 98.56 258 ALA A N 1
ATOM 1916 C CA . ALA A 1 258 ? -14.962 -7.041 6.679 1.00 98.56 258 ALA A CA 1
ATOM 1917 C C . ALA A 1 258 ? -15.372 -5.805 5.890 1.00 98.56 258 ALA A C 1
ATOM 1919 O O . ALA A 1 258 ? -15.017 -5.632 4.723 1.00 98.56 258 ALA A O 1
ATOM 1920 N N . ARG A 1 259 ? -16.080 -4.902 6.561 1.00 98.56 259 ARG A N 1
ATOM 1921 C CA . ARG A 1 259 ? -16.335 -3.543 6.081 1.00 98.56 259 ARG A CA 1
ATOM 1922 C C . ARG A 1 259 ? -15.708 -2.587 7.070 1.00 98.56 259 ARG A C 1
ATOM 1924 O O . ARG A 1 259 ? -16.042 -2.646 8.247 1.00 98.56 259 ARG A O 1
ATOM 1931 N N . ALA A 1 260 ? -14.810 -1.729 6.610 1.00 98.50 260 ALA A N 1
ATOM 1932 C CA . ALA A 1 260 ? -14.059 -0.835 7.475 1.00 98.50 260 ALA A CA 1
ATOM 1933 C C . ALA A 1 260 ? -14.073 0.606 6.973 1.00 98.50 260 ALA A C 1
ATOM 1935 O O . ALA A 1 260 ? -14.265 0.876 5.788 1.00 98.50 260 ALA A O 1
ATOM 1936 N N . ARG A 1 261 ? -13.859 1.544 7.891 1.00 97.62 261 ARG A N 1
ATOM 1937 C CA . ARG A 1 261 ? -13.753 2.968 7.593 1.00 97.62 261 ARG A CA 1
ATOM 1938 C C . ARG A 1 261 ? -12.790 3.632 8.564 1.00 97.62 261 ARG A C 1
ATOM 1940 O O . ARG A 1 261 ? -12.761 3.296 9.750 1.00 97.62 261 ARG A O 1
ATOM 1947 N N . LEU A 1 262 ? -12.047 4.603 8.049 1.00 97.94 262 LEU A N 1
ATOM 1948 C CA . LEU A 1 262 ? -11.227 5.507 8.841 1.00 97.94 262 LEU A CA 1
ATOM 1949 C C . LEU A 1 262 ? -11.872 6.889 8.890 1.00 97.94 262 LEU A C 1
ATOM 1951 O O . LEU A 1 262 ? -12.465 7.351 7.918 1.00 97.94 262 LEU A O 1
ATOM 1955 N N . SER A 1 263 ? -11.740 7.553 10.028 1.00 97.69 263 SER A N 1
ATOM 1956 C CA . SER A 1 263 ? -12.030 8.981 10.166 1.00 97.69 263 SER A CA 1
ATOM 1957 C C . SER A 1 263 ? -11.104 9.577 11.214 1.00 97.69 263 SER A C 1
ATOM 1959 O O . SER A 1 263 ? -10.421 8.836 11.919 1.00 97.69 263 SER A O 1
ATOM 1961 N N . TRP A 1 264 ? -11.077 10.894 11.357 1.00 98.12 264 TRP A N 1
ATOM 1962 C CA . TRP A 1 264 ? -10.200 11.538 12.332 1.00 98.12 264 TRP A CA 1
ATOM 1963 C C . TRP A 1 264 ? -10.833 12.775 12.965 1.00 98.12 264 TRP A C 1
ATOM 1965 O O . TRP A 1 264 ? -11.812 13.312 12.455 1.00 98.12 264 TRP A O 1
ATOM 1975 N N . ASP A 1 265 ? -10.278 13.224 14.081 1.00 97.38 265 ASP A N 1
ATOM 1976 C CA . ASP A 1 265 ? -10.486 14.562 14.635 1.00 97.38 265 ASP A CA 1
ATOM 1977 C C . ASP A 1 265 ? -9.202 15.044 15.330 1.00 97.38 265 ASP A C 1
ATOM 1979 O O . ASP A 1 265 ? -8.151 14.403 15.260 1.00 97.38 265 ASP A O 1
ATOM 1983 N N . GLU A 1 266 ? -9.256 16.177 16.020 1.00 96.31 266 GLU A N 1
ATOM 1984 C CA . GLU A 1 266 ? -8.100 16.749 16.717 1.00 96.31 266 GLU A CA 1
ATOM 1985 C C . GLU A 1 266 ? -7.529 15.874 17.842 1.00 96.31 266 GLU A C 1
ATOM 1987 O O . GLU A 1 266 ? -6.412 16.124 18.300 1.00 96.31 266 GLU A O 1
ATOM 1992 N N . GLN A 1 267 ? -8.265 14.866 18.309 1.00 95.94 267 GLN A N 1
ATOM 1993 C CA . GLN A 1 267 ? -7.907 14.037 19.459 1.00 95.94 267 GLN A CA 1
ATOM 1994 C C . GLN A 1 267 ? -7.587 12.583 19.085 1.00 95.94 267 GLN A C 1
ATOM 1996 O O . GLN A 1 267 ? -6.686 11.996 19.698 1.00 95.94 267 GLN A O 1
ATOM 2001 N N . TYR A 1 268 ? -8.256 12.026 18.072 1.00 97.56 268 TYR A N 1
ATOM 2002 C CA . TYR A 1 268 ? -8.160 10.616 17.708 1.00 97.56 268 TYR A CA 1
ATOM 2003 C C . TYR A 1 268 ? -8.100 10.365 16.195 1.00 97.56 268 TYR A C 1
ATOM 2005 O O . TYR A 1 268 ? -8.746 11.037 15.387 1.00 97.56 268 TYR A O 1
ATOM 2013 N N . LEU A 1 269 ? -7.386 9.299 15.831 1.00 98.00 269 LEU A N 1
ATOM 2014 C CA . LEU A 1 269 ? -7.641 8.544 14.609 1.00 98.00 269 LEU A CA 1
ATOM 2015 C C . LEU A 1 269 ? -8.644 7.434 14.938 1.00 98.00 269 LEU A C 1
ATOM 2017 O O . LEU A 1 269 ? -8.441 6.643 15.859 1.00 98.00 269 LEU A O 1
ATOM 2021 N N . TYR A 1 270 ? -9.720 7.355 14.173 1.00 98.19 270 TYR A N 1
ATOM 2022 C CA . TYR A 1 270 ? -10.802 6.406 14.385 1.00 98.19 270 TYR A CA 1
ATOM 2023 C C . TYR A 1 270 ? -10.727 5.258 13.386 1.00 98.19 270 TYR A C 1
ATOM 2025 O O . TYR A 1 270 ? -10.729 5.484 12.175 1.00 98.19 270 TYR A O 1
ATOM 2033 N N . PHE A 1 271 ? -10.747 4.029 13.895 1.00 98.50 271 PHE A N 1
ATOM 2034 C CA . PHE A 1 271 ? -10.887 2.807 13.112 1.00 98.50 271 PHE A CA 1
ATOM 2035 C C . PHE A 1 271 ? -12.208 2.123 13.458 1.00 98.50 271 PHE A C 1
ATOM 2037 O O . PHE A 1 271 ? -12.441 1.740 14.608 1.00 98.50 271 PHE A O 1
ATOM 2044 N N . ALA A 1 272 ? -13.079 1.975 12.463 1.00 98.44 272 ALA A N 1
ATOM 2045 C CA . ALA A 1 272 ? -14.321 1.224 12.578 1.00 98.44 272 ALA A CA 1
ATOM 2046 C C . ALA A 1 272 ? -14.304 0.058 11.595 1.00 98.44 272 ALA A C 1
ATOM 2048 O O . ALA A 1 272 ? -14.049 0.272 10.413 1.00 98.44 272 ALA A O 1
ATOM 2049 N N . ALA A 1 273 ? -14.618 -1.146 12.066 1.00 98.69 273 ALA A N 1
ATOM 2050 C CA . ALA A 1 273 ? -14.836 -2.307 11.220 1.00 98.69 273 ALA A CA 1
ATOM 2051 C C . ALA A 1 273 ? -16.017 -3.145 11.716 1.00 98.69 273 ALA A C 1
ATOM 2053 O O . ALA A 1 273 ? -16.160 -3.371 12.915 1.00 98.69 273 ALA A O 1
ATOM 2054 N N . ASP A 1 274 ? -16.842 -3.616 10.790 1.00 98.62 274 ASP A N 1
ATOM 2055 C CA . ASP A 1 274 ? -17.830 -4.665 11.025 1.00 98.62 274 ASP A CA 1
ATOM 2056 C C . ASP A 1 274 ? -17.334 -5.919 10.296 1.00 98.62 274 ASP A C 1
ATOM 2058 O O . ASP A 1 274 ? -17.171 -5.905 9.072 1.00 98.62 274 ASP A O 1
ATOM 2062 N N . VAL A 1 275 ? -17.044 -6.975 11.057 1.00 98.69 275 VAL A N 1
ATOM 2063 C CA . VAL A 1 275 ? -16.499 -8.247 10.564 1.00 98.69 275 VAL A CA 1
ATOM 2064 C C . VAL A 1 275 ? -17.594 -9.301 10.596 1.00 98.69 275 VAL A C 1
ATOM 2066 O O . VAL A 1 275 ? -18.183 -9.510 11.649 1.00 98.69 275 VAL A O 1
ATOM 2069 N N . THR A 1 276 ? -17.852 -9.965 9.474 1.00 98.62 276 THR A N 1
ATOM 2070 C CA . THR A 1 276 ? -18.688 -11.174 9.418 1.00 98.62 276 THR A CA 1
ATOM 2071 C C . THR A 1 276 ? -17.773 -12.384 9.497 1.00 98.62 276 THR A C 1
ATOM 2073 O O . THR A 1 276 ? -16.758 -12.406 8.803 1.00 98.62 276 THR A O 1
ATOM 2076 N N . ASP A 1 277 ? -18.119 -13.337 10.352 1.00 97.69 277 ASP A N 1
ATOM 2077 C CA . ASP A 1 277 ? -17.324 -14.527 10.666 1.00 97.69 277 ASP A CA 1
ATOM 2078 C C . ASP A 1 277 ? -18.275 -15.619 11.178 1.00 97.69 277 ASP A C 1
ATOM 2080 O O . ASP A 1 277 ? -19.115 -15.325 12.034 1.00 97.69 277 ASP A O 1
ATOM 2084 N N . ASP A 1 278 ? -18.197 -16.849 10.668 1.00 95.31 278 ASP A N 1
ATOM 2085 C CA . ASP A 1 278 ? -19.106 -17.921 11.085 1.00 95.31 278 ASP A CA 1
ATOM 2086 C C . ASP A 1 278 ? -18.767 -18.518 12.458 1.00 95.31 278 ASP A C 1
ATOM 2088 O O . ASP A 1 278 ? -19.682 -18.956 13.170 1.00 95.31 278 ASP A O 1
ATOM 2092 N N . VAL A 1 279 ? -17.498 -18.491 12.879 1.00 95.25 279 VAL A N 1
ATOM 2093 C CA . VAL A 1 279 ? -17.060 -19.037 14.170 1.00 95.25 279 VAL A CA 1
ATOM 2094 C C . VAL A 1 279 ? -16.032 -18.127 14.827 1.00 95.25 279 VAL A C 1
ATOM 2096 O O . VAL A 1 279 ? -14.856 -18.159 14.510 1.00 95.25 279 VAL A O 1
ATOM 2099 N N . HIS A 1 280 ? -16.462 -17.440 15.884 1.00 95.25 280 HIS A N 1
ATOM 2100 C CA . HIS A 1 280 ? -15.566 -16.611 16.678 1.00 95.25 280 HIS A CA 1
ATOM 2101 C C . HIS A 1 280 ? -14.865 -17.415 17.792 1.00 95.25 280 HIS A C 1
ATOM 2103 O O . HIS A 1 280 ? -15.498 -17.793 18.787 1.00 95.25 280 HIS A O 1
ATOM 2109 N N . ALA A 1 281 ? -13.554 -17.630 17.679 1.00 95.62 281 ALA A N 1
ATOM 2110 C CA . ALA A 1 281 ? -12.673 -18.180 18.704 1.00 95.62 281 ALA A CA 1
ATOM 2111 C C . ALA A 1 281 ? -11.432 -17.303 18.985 1.00 95.62 281 ALA A C 1
ATOM 2113 O O . ALA A 1 281 ? -10.370 -17.385 18.359 1.00 95.62 281 ALA A O 1
ATOM 2114 N N . GLN A 1 282 ? -11.510 -16.564 20.094 1.00 95.81 282 GLN A N 1
ATOM 2115 C CA . GLN A 1 282 ? -10.393 -15.807 20.650 1.00 95.81 282 GLN A CA 1
ATOM 2116 C C . GLN A 1 282 ? -10.127 -16.190 22.114 1.00 95.81 282 GLN A C 1
ATOM 2118 O O . GLN A 1 282 ? -10.741 -15.684 23.052 1.00 95.81 282 GLN A O 1
ATOM 2123 N N . GLN A 1 283 ? -9.192 -17.121 22.308 1.00 93.06 283 GLN A N 1
ATOM 2124 C CA . GLN A 1 283 ? -8.753 -17.587 23.632 1.00 93.06 283 GLN A CA 1
ATOM 2125 C C . GLN A 1 283 ? -7.370 -17.058 24.027 1.00 93.06 283 GLN A C 1
ATOM 2127 O O . GLN A 1 283 ? -6.938 -17.269 25.162 1.00 93.06 283 GLN A O 1
ATOM 2132 N N . ALA A 1 284 ? -6.654 -16.423 23.098 1.00 93.88 284 ALA A N 1
ATOM 2133 C CA . ALA A 1 284 ? -5.336 -15.887 23.374 1.00 93.88 284 ALA A CA 1
ATOM 2134 C C . ALA A 1 284 ? -5.439 -14.554 24.129 1.00 93.88 284 ALA A C 1
ATOM 2136 O O . ALA A 1 284 ? -6.456 -13.860 24.094 1.00 93.88 284 ALA A O 1
ATOM 2137 N N . VAL A 1 285 ? -4.373 -14.222 24.850 1.00 91.44 285 VAL A N 1
ATOM 2138 C CA . VAL A 1 285 ? -4.271 -13.026 25.692 1.00 91.44 285 VAL A CA 1
ATOM 2139 C C . VAL A 1 285 ? -2.994 -12.269 25.359 1.00 91.44 285 VAL A C 1
ATOM 2141 O O . VAL A 1 285 ? -2.100 -12.803 24.701 1.00 91.44 285 VAL A O 1
ATOM 2144 N N . ASP A 1 286 ? -2.908 -11.030 25.834 1.00 91.44 286 ASP A N 1
ATOM 2145 C CA . ASP A 1 286 ? -1.717 -10.192 25.718 1.00 91.44 286 ASP A CA 1
ATOM 2146 C C . ASP A 1 286 ? -1.195 -10.103 24.271 1.00 91.44 286 ASP A C 1
ATOM 2148 O O . ASP A 1 286 ? -1.950 -9.863 23.328 1.00 91.44 286 ASP A O 1
ATOM 2152 N N . GLY A 1 287 ? 0.105 -10.317 24.076 1.00 93.94 287 GLY A N 1
ATOM 2153 C CA . GLY A 1 287 ? 0.736 -10.293 22.765 1.00 93.94 287 GLY A CA 1
ATOM 2154 C C . GLY A 1 287 ? 0.380 -11.475 21.868 1.00 93.94 287 GLY A C 1
ATOM 2155 O O . GLY A 1 287 ? 0.773 -11.445 20.709 1.00 93.94 287 GLY A O 1
ATOM 2156 N N . ASP A 1 288 ? -0.354 -12.483 22.342 1.00 96.88 288 ASP A N 1
ATOM 2157 C CA . ASP A 1 288 ? -0.716 -13.666 21.553 1.00 96.88 288 ASP A CA 1
ATOM 2158 C C . ASP A 1 288 ? -2.084 -13.555 20.868 1.00 96.88 288 ASP A C 1
ATOM 2160 O O . ASP A 1 288 ? -2.470 -14.469 20.135 1.00 96.88 288 ASP A O 1
ATOM 2164 N N . ILE A 1 289 ? -2.812 -12.441 21.039 1.00 97.25 289 ILE A N 1
ATOM 2165 C CA . ILE A 1 289 ? -4.156 -12.265 20.453 1.00 97.25 289 ILE A CA 1
ATOM 2166 C C . ILE A 1 289 ? -4.197 -12.454 18.926 1.00 97.25 289 ILE A C 1
ATOM 2168 O O . ILE A 1 289 ? -5.238 -12.820 18.389 1.00 97.25 289 ILE A O 1
ATOM 2172 N N . TRP A 1 290 ? -3.064 -12.317 18.225 1.00 96.56 290 TRP A N 1
ATOM 2173 C CA . TRP A 1 290 ? -2.935 -12.588 16.783 1.00 96.56 290 TRP A CA 1
ATOM 2174 C C . TRP A 1 290 ? -3.234 -14.045 16.388 1.00 96.56 290 TRP A C 1
ATOM 2176 O O . TRP A 1 290 ? -3.390 -14.336 15.198 1.00 96.56 290 TRP A O 1
ATOM 2186 N N . ARG A 1 291 ? -3.252 -14.975 17.356 1.00 96.44 291 ARG A N 1
ATOM 2187 C CA . ARG A 1 291 ? -3.513 -16.411 17.150 1.00 96.44 291 ARG A CA 1
ATOM 2188 C C . ARG A 1 291 ? -5.000 -16.751 17.053 1.00 96.44 291 ARG A C 1
ATOM 2190 O O . ARG A 1 291 ? -5.321 -17.859 16.622 1.00 96.44 291 ARG A O 1
ATOM 2197 N N . GLY A 1 292 ? -5.881 -15.854 17.486 1.00 96.94 292 GLY A N 1
ATOM 2198 C CA . GLY A 1 292 ? -7.337 -15.981 17.387 1.00 96.94 292 GLY A CA 1
ATOM 2199 C C . GLY A 1 292 ? -7.952 -14.896 16.514 1.00 96.94 292 GLY A C 1
ATOM 2200 O O . GLY A 1 292 ? -7.225 -14.109 15.896 1.00 96.94 292 GLY A O 1
ATOM 2201 N N . ASP A 1 293 ? -9.282 -14.824 16.512 1.00 98.12 293 ASP A N 1
ATOM 2202 C CA . ASP A 1 293 ? -10.001 -13.780 15.781 1.00 98.12 293 ASP A CA 1
ATOM 2203 C C . ASP A 1 293 ? -9.667 -12.403 16.332 1.00 98.12 293 ASP A C 1
ATOM 2205 O O . ASP A 1 293 ? -9.863 -12.076 17.511 1.00 98.12 293 ASP A O 1
ATOM 2209 N N . SER A 1 294 ? -9.079 -11.598 15.464 1.00 98.25 294 SER A N 1
ATOM 2210 C CA . SER A 1 294 ? -8.532 -10.300 15.817 1.00 98.25 294 SER A CA 1
ATOM 2211 C C . SER A 1 294 ? -8.357 -9.446 14.573 1.00 98.25 294 SER A C 1
ATOM 2213 O O . SER A 1 294 ? -8.189 -9.948 13.460 1.00 98.25 294 SER A O 1
ATOM 2215 N N . VAL A 1 295 ? -8.355 -8.134 14.777 1.00 98.75 295 VAL A N 1
ATOM 2216 C CA . VAL A 1 295 ? -7.854 -7.181 13.793 1.00 98.75 295 VAL A CA 1
ATOM 2217 C C . VAL A 1 295 ? -6.414 -6.850 14.153 1.00 98.75 295 VAL A C 1
ATOM 2219 O O . VAL A 1 295 ? -6.137 -6.488 15.294 1.00 98.75 295 VAL A O 1
ATOM 2222 N N . GLN A 1 296 ? -5.510 -6.929 13.180 1.00 98.62 296 GLN A N 1
ATOM 2223 C CA . GLN A 1 296 ? -4.181 -6.323 13.274 1.00 98.62 296 GLN A CA 1
ATOM 2224 C C . GLN A 1 296 ? -4.169 -5.075 12.389 1.00 98.62 296 GLN A C 1
ATOM 2226 O O . GLN A 1 296 ? -4.524 -5.162 11.216 1.00 98.62 296 GLN A O 1
ATOM 2231 N N . LEU A 1 297 ? -3.786 -3.932 12.949 1.00 98.56 297 LEU A N 1
ATOM 2232 C CA . LEU A 1 297 ? -3.774 -2.612 12.321 1.00 98.56 297 LEU A CA 1
ATOM 2233 C C . LEU A 1 297 ? -2.350 -2.054 12.377 1.00 98.56 297 LEU A C 1
ATOM 2235 O O . LEU A 1 297 ? -1.832 -1.819 13.466 1.00 98.56 297 LEU A O 1
ATOM 2239 N N . ALA A 1 298 ? -1.730 -1.831 11.225 1.00 98.56 298 ALA A N 1
ATOM 2240 C CA . ALA A 1 298 ? -0.364 -1.334 11.115 1.00 98.56 298 ALA A CA 1
ATOM 2241 C C . ALA A 1 298 ? -0.325 0.029 10.420 1.00 98.56 298 ALA A C 1
ATOM 2243 O O . ALA A 1 298 ? -1.121 0.288 9.513 1.00 98.56 298 ALA A O 1
ATOM 2244 N N . ILE A 1 299 ? 0.564 0.909 10.880 1.00 98.50 299 ILE A N 1
ATOM 2245 C CA . ILE A 1 299 ? 0.617 2.315 10.469 1.00 98.50 299 ILE A CA 1
ATOM 2246 C C . ILE A 1 299 ? 2.078 2.734 10.304 1.00 98.50 299 ILE A C 1
ATOM 2248 O O . ILE A 1 299 ? 2.815 2.714 11.287 1.00 98.50 299 ILE A O 1
ATOM 2252 N N . ASP A 1 300 ? 2.443 3.167 9.097 1.00 97.56 300 ASP A N 1
ATOM 2253 C CA . ASP A 1 300 ? 3.652 3.958 8.832 1.00 97.56 300 ASP A CA 1
ATOM 2254 C C . ASP A 1 300 ? 3.260 5.436 8.902 1.00 97.56 300 ASP A C 1
ATOM 2256 O O . ASP A 1 300 ? 2.447 5.951 8.122 1.00 97.56 300 ASP A O 1
ATOM 2260 N N . THR A 1 301 ? 3.810 6.110 9.907 1.00 96.62 301 THR A N 1
ATOM 2261 C CA . THR A 1 301 ? 3.383 7.453 10.310 1.00 96.62 301 THR A CA 1
ATOM 2262 C C . THR A 1 301 ? 3.992 8.570 9.477 1.00 96.62 301 THR A C 1
ATOM 2264 O O . THR A 1 301 ? 3.500 9.700 9.549 1.00 96.62 301 THR A O 1
ATOM 2267 N N . ARG A 1 302 ? 5.049 8.296 8.707 1.00 94.06 302 ARG A N 1
ATOM 2268 C CA . ARG A 1 302 ? 5.721 9.304 7.871 1.00 94.06 302 ARG A CA 1
ATOM 2269 C C . ARG A 1 302 ? 5.533 9.073 6.381 1.00 94.06 302 ARG A C 1
ATOM 2271 O O . ARG A 1 302 ? 5.895 9.964 5.611 1.00 94.06 302 ARG A O 1
ATOM 2278 N N . ASN A 1 303 ? 4.954 7.940 5.982 1.00 93.69 303 ASN A N 1
ATOM 2279 C CA . ASN A 1 303 ? 4.835 7.545 4.581 1.00 93.69 303 ASN A CA 1
ATOM 2280 C C . ASN A 1 303 ? 6.217 7.565 3.892 1.00 93.69 303 ASN A C 1
ATOM 2282 O O . ASN A 1 303 ? 6.393 8.113 2.800 1.00 93.69 303 ASN A O 1
ATOM 2286 N N . ASP A 1 304 ? 7.213 7.002 4.576 1.00 90.81 304 ASP A N 1
ATOM 2287 C CA . ASP A 1 304 ? 8.613 6.923 4.141 1.00 90.81 304 ASP A CA 1
ATOM 2288 C C . ASP A 1 304 ? 9.121 5.478 3.997 1.00 90.81 304 ASP A C 1
ATOM 2290 O O . ASP A 1 304 ? 10.317 5.269 3.764 1.00 90.81 304 ASP A O 1
ATOM 2294 N N . ALA A 1 305 ? 8.208 4.500 4.046 1.00 90.56 305 ALA A N 1
ATOM 2295 C CA . ALA A 1 305 ? 8.499 3.095 3.815 1.00 90.56 305 ALA A CA 1
ATOM 2296 C C . ALA A 1 305 ? 9.364 2.856 2.569 1.00 90.56 305 ALA A C 1
ATOM 2298 O O . ALA A 1 305 ? 9.061 3.309 1.459 1.00 90.56 305 ALA A O 1
ATOM 2299 N N . GLN A 1 306 ? 10.435 2.088 2.755 1.00 84.62 306 GLN A N 1
ATOM 2300 C CA . GLN A 1 306 ? 11.328 1.687 1.674 1.00 84.62 306 GLN A CA 1
ATOM 2301 C C . GLN A 1 306 ? 10.940 0.309 1.127 1.00 84.62 306 GLN A C 1
ATOM 2303 O O . GLN A 1 306 ? 10.612 -0.578 1.920 1.00 84.62 306 GLN A O 1
ATOM 2308 N N . PRO A 1 307 ? 11.058 0.087 -0.197 1.00 83.50 307 PRO A N 1
ATOM 2309 C CA . PRO A 1 307 ? 10.739 -1.196 -0.808 1.00 83.50 307 PRO A CA 1
ATOM 2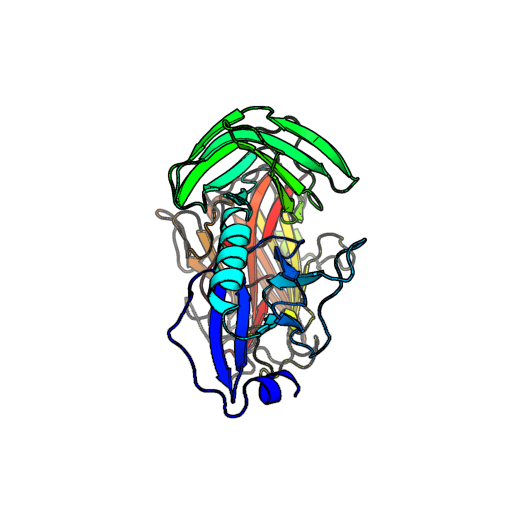310 C C . PRO A 1 307 ? 11.422 -2.385 -0.122 1.00 83.50 307 PRO A C 1
ATOM 2312 O O . PRO A 1 307 ? 12.647 -2.401 0.052 1.00 83.50 307 PRO A O 1
ATOM 2315 N N . GLY A 1 308 ? 10.628 -3.382 0.275 1.00 84.56 308 GLY A N 1
ATOM 2316 C CA . GLY A 1 308 ? 11.111 -4.621 0.892 1.00 84.56 308 GLY A CA 1
ATOM 2317 C C . GLY A 1 308 ? 11.776 -4.456 2.265 1.00 84.56 308 GLY A C 1
ATOM 2318 O O . GLY A 1 308 ? 12.496 -5.359 2.704 1.00 84.56 308 GLY A O 1
ATOM 2319 N N . ARG A 1 309 ? 11.593 -3.315 2.940 1.00 88.81 309 ARG A N 1
ATOM 2320 C CA . ARG A 1 309 ? 12.095 -3.096 4.302 1.00 88.81 309 ARG A CA 1
ATOM 2321 C C . ARG A 1 309 ? 11.011 -3.364 5.336 1.00 88.81 309 ARG A C 1
ATOM 2323 O O . ARG A 1 309 ? 9.849 -3.024 5.149 1.00 88.81 309 ARG A O 1
ATOM 2330 N N . ASN A 1 310 ? 11.435 -3.984 6.434 1.00 94.69 310 ASN A N 1
ATOM 2331 C CA . ASN A 1 310 ? 10.592 -4.209 7.597 1.00 94.69 310 ASN A CA 1
ATOM 2332 C C . ASN A 1 310 ? 10.288 -2.903 8.343 1.00 94.69 310 ASN A C 1
ATOM 2334 O O . ASN A 1 310 ? 10.899 -1.876 8.053 1.00 94.69 310 ASN A O 1
ATOM 2338 N N . TYR A 1 311 ? 9.410 -2.992 9.346 1.00 95.38 311 TYR A N 1
ATOM 2339 C CA . TYR A 1 311 ? 9.096 -1.884 10.248 1.00 95.38 311 TYR A CA 1
ATOM 2340 C C . TYR A 1 311 ? 10.331 -1.163 10.794 1.00 95.38 311 TYR A C 1
ATOM 2342 O O . TYR A 1 311 ? 11.317 -1.801 11.184 1.00 95.38 311 TYR A O 1
ATOM 2350 N N . ASP A 1 312 ? 10.237 0.158 10.886 1.00 93.75 312 ASP A N 1
ATOM 2351 C CA . ASP A 1 312 ? 11.286 1.041 11.360 1.00 93.75 312 ASP A CA 1
ATOM 2352 C C . ASP A 1 312 ? 10.888 1.850 12.613 1.00 93.75 312 ASP A C 1
ATOM 2354 O O . ASP A 1 312 ? 10.057 1.443 13.432 1.00 93.75 312 ASP A O 1
ATOM 2358 N N . ASN A 1 313 ? 11.589 2.962 12.846 1.00 94.00 313 ASN A N 1
ATOM 2359 C CA . ASN A 1 313 ? 11.469 3.777 14.046 1.00 94.00 313 ASN A CA 1
ATOM 2360 C C . ASN A 1 313 ? 10.265 4.728 14.063 1.00 94.00 313 ASN A C 1
ATOM 2362 O O . ASN A 1 313 ? 10.202 5.561 14.969 1.00 94.00 313 ASN A O 1
ATOM 2366 N N . ASN A 1 314 ? 9.353 4.643 13.098 1.00 95.00 314 ASN A N 1
ATOM 2367 C CA . ASN A 1 314 ? 8.132 5.442 13.062 1.00 95.00 314 ASN A CA 1
ATOM 2368 C C . ASN A 1 314 ? 6.851 4.583 12.940 1.00 95.00 314 ASN A C 1
ATOM 2370 O O . ASN A 1 314 ? 5.745 5.125 13.011 1.00 95.00 314 ASN A O 1
ATOM 2374 N N . ASP A 1 315 ? 7.014 3.268 12.805 1.00 97.62 315 ASP A N 1
ATOM 2375 C CA . ASP A 1 315 ? 5.932 2.331 12.540 1.00 97.62 315 ASP A CA 1
ATOM 2376 C C . ASP A 1 315 ? 5.250 1.839 13.812 1.00 97.62 315 ASP A C 1
ATOM 2378 O O . ASP A 1 315 ? 5.893 1.597 14.841 1.00 97.62 315 ASP A O 1
ATOM 2382 N N . TYR A 1 316 ? 3.941 1.616 13.713 1.00 98.25 316 TYR A N 1
ATOM 2383 C CA . TYR A 1 316 ? 3.123 1.018 14.760 1.00 98.25 316 TYR A CA 1
ATOM 2384 C C . TYR A 1 316 ? 2.396 -0.229 14.269 1.00 98.25 316 TYR A C 1
ATOM 2386 O O . TYR A 1 316 ? 1.961 -0.296 13.121 1.00 98.25 316 TYR A O 1
ATOM 2394 N N . GLU A 1 317 ? 2.171 -1.181 15.175 1.00 98.50 317 GLU A N 1
ATOM 2395 C CA . GLU A 1 317 ? 1.237 -2.289 14.962 1.00 98.50 317 GLU A CA 1
ATOM 2396 C C . GLU A 1 317 ? 0.381 -2.515 16.207 1.00 98.50 317 GLU A C 1
ATOM 2398 O O . GLU A 1 317 ? 0.894 -2.735 17.310 1.00 98.50 317 GLU A O 1
ATOM 2403 N N . TYR A 1 318 ? -0.931 -2.487 16.004 1.00 98.44 318 TYR A N 1
ATOM 2404 C CA . TYR A 1 318 ? -1.961 -2.658 17.014 1.00 98.44 318 TYR A CA 1
ATOM 2405 C C . TYR A 1 318 ? -2.794 -3.902 16.765 1.00 98.44 318 TYR A C 1
ATOM 2407 O O . TYR A 1 318 ? -3.085 -4.250 15.624 1.00 98.44 318 TYR A O 1
ATOM 2415 N N . GLY A 1 319 ? -3.242 -4.525 17.845 1.00 98.25 319 GLY A N 1
ATOM 2416 C CA . GLY A 1 319 ? -4.188 -5.625 17.849 1.00 98.25 319 GLY A CA 1
ATOM 2417 C C . GLY A 1 319 ? -5.472 -5.239 18.548 1.00 98.25 319 GLY A C 1
ATOM 2418 O O . GLY A 1 319 ? -5.431 -4.663 19.634 1.00 98.25 319 GLY A O 1
ATOM 2419 N N . LEU A 1 320 ? -6.601 -5.583 17.939 1.00 98.44 320 LEU A N 1
ATOM 2420 C CA . LEU A 1 320 ? -7.935 -5.448 18.509 1.00 98.44 320 LEU A CA 1
ATOM 2421 C C . LEU A 1 320 ? -8.565 -6.836 18.562 1.00 98.44 320 LEU A C 1
ATOM 2423 O O . LEU A 1 320 ? -8.705 -7.494 17.530 1.00 98.44 320 LEU A O 1
ATOM 2427 N N . ALA A 1 321 ? -8.959 -7.289 19.745 1.00 98.19 321 ALA A N 1
ATOM 2428 C CA . ALA A 1 321 ? -9.543 -8.613 19.925 1.00 98.19 321 ALA A CA 1
ATOM 2429 C C . ALA A 1 321 ? -10.674 -8.590 20.956 1.00 98.19 321 ALA A C 1
ATOM 2431 O O . ALA A 1 321 ? -10.648 -7.795 21.896 1.00 98.19 321 ALA A O 1
ATOM 2432 N N . LEU A 1 322 ? -11.662 -9.470 20.793 1.00 97.62 322 LEU A N 1
ATOM 2433 C CA . LEU A 1 322 ? -12.665 -9.725 21.822 1.00 97.62 322 LEU A CA 1
ATOM 2434 C C . LEU A 1 322 ? -12.159 -10.874 22.692 1.00 97.62 322 LEU A C 1
ATOM 2436 O O . LEU A 1 322 ? -12.137 -12.017 22.255 1.00 97.62 322 LEU A O 1
ATOM 2440 N N . GLY A 1 323 ? -11.700 -10.576 23.905 1.00 93.75 323 GLY A N 1
ATOM 2441 C CA . GLY A 1 323 ? -11.219 -11.607 24.819 1.00 93.75 323 GLY A CA 1
ATOM 2442 C C . GLY A 1 323 ? -12.328 -12.576 25.238 1.00 93.75 323 GLY A C 1
ATOM 2443 O O . GLY A 1 323 ? -13.514 -12.257 25.171 1.00 93.75 323 GLY A O 1
ATOM 2444 N N . SER A 1 324 ? -11.933 -13.736 25.760 1.00 87.81 324 SER A N 1
ATOM 2445 C CA . SER A 1 324 ? -12.833 -14.832 26.159 1.00 87.81 324 SER A CA 1
ATOM 2446 C C . SER A 1 324 ? -13.908 -14.461 27.195 1.00 87.81 324 SER A C 1
ATOM 2448 O O . SER A 1 324 ? -14.948 -15.109 27.255 1.00 87.81 324 SER A O 1
ATOM 2450 N N . GLU A 1 325 ? -13.696 -13.405 27.985 1.00 88.00 325 GLU A N 1
ATOM 2451 C CA . GLU A 1 325 ? -14.685 -12.858 28.931 1.00 88.00 325 GLU A CA 1
ATOM 2452 C C . GLU A 1 325 ? -15.603 -11.786 28.306 1.00 88.00 325 GLU A C 1
ATOM 2454 O O . GLU A 1 325 ? -16.268 -11.041 29.024 1.00 88.00 325 GLU A O 1
ATOM 2459 N N . GLY A 1 326 ? -15.610 -11.648 26.976 1.00 90.75 326 GLY A N 1
ATOM 2460 C CA . GLY A 1 326 ? -16.354 -10.604 26.265 1.00 90.75 326 GLY A CA 1
ATOM 2461 C C . GLY A 1 326 ? -15.770 -9.200 26.452 1.00 90.75 326 GLY A C 1
ATOM 2462 O O . GLY A 1 326 ? -16.457 -8.208 26.218 1.00 90.75 326 GLY A O 1
ATOM 2463 N N . ARG A 1 327 ? -14.512 -9.096 26.901 1.00 92.31 327 ARG A N 1
ATOM 2464 C CA . ARG A 1 327 ? -13.832 -7.812 27.122 1.00 92.31 327 ARG A CA 1
ATOM 2465 C C . ARG A 1 327 ? -12.973 -7.431 25.915 1.00 92.31 327 ARG A C 1
ATOM 2467 O O . ARG A 1 327 ? -12.175 -8.263 25.481 1.00 92.31 327 ARG A O 1
ATOM 2474 N N . PRO A 1 328 ? -13.063 -6.188 25.414 1.00 95.81 328 PRO A N 1
ATOM 2475 C CA . PRO A 1 328 ? -12.135 -5.686 24.409 1.00 95.81 328 PRO A CA 1
ATOM 2476 C C . PRO A 1 328 ? -10.684 -5.739 24.897 1.00 95.81 328 PRO A C 1
ATOM 2478 O O . PRO A 1 328 ? -10.384 -5.346 26.025 1.00 95.81 328 PRO A O 1
ATOM 2481 N N . ILE A 1 329 ? -9.785 -6.184 24.024 1.00 96.25 329 ILE A N 1
ATOM 2482 C CA . ILE A 1 329 ? -8.336 -6.135 24.208 1.00 96.25 329 ILE A CA 1
ATOM 2483 C C . ILE A 1 329 ? -7.768 -5.221 23.127 1.00 96.25 329 ILE A C 1
ATOM 2485 O O . ILE A 1 329 ? -8.050 -5.407 21.941 1.00 96.25 329 ILE A O 1
ATOM 2489 N N . VAL A 1 330 ? -6.948 -4.258 23.549 1.00 96.94 330 VAL A N 1
ATOM 2490 C CA . VAL A 1 330 ? -6.121 -3.437 22.663 1.00 96.94 330 VAL A CA 1
ATOM 2491 C C . VAL A 1 330 ? -4.665 -3.675 23.027 1.00 96.94 330 VAL A C 1
ATOM 2493 O O . VAL A 1 330 ? -4.246 -3.407 24.156 1.00 96.94 330 VAL A O 1
ATOM 2496 N N . TRP A 1 331 ? -3.896 -4.180 22.071 1.00 97.75 331 TRP A N 1
ATOM 2497 C CA . TRP A 1 331 ? -2.478 -4.477 22.239 1.00 97.75 331 TRP A CA 1
ATOM 2498 C C . TRP A 1 331 ? -1.644 -3.688 21.238 1.00 97.75 331 TRP A C 1
ATOM 2500 O O . TRP A 1 331 ? -2.079 -3.459 20.117 1.00 97.75 331 TRP A O 1
ATOM 2510 N N . CYS A 1 332 ? -0.440 -3.285 21.620 1.00 97.88 332 CYS A N 1
ATOM 2511 C CA . CYS A 1 332 ? 0.544 -2.671 20.739 1.00 97.88 332 CYS A CA 1
ATOM 2512 C C . CYS A 1 332 ? 1.757 -3.600 20.635 1.00 97.88 332 CYS A C 1
ATOM 2514 O O . CYS A 1 332 ? 2.485 -3.781 21.613 1.00 97.88 332 CYS A O 1
ATOM 2516 N N . TRP A 1 333 ? 1.953 -4.226 19.474 1.00 97.44 333 TRP A N 1
ATOM 2517 C CA . TRP A 1 333 ? 3.094 -5.115 19.220 1.00 97.44 333 TRP A CA 1
ATOM 2518 C C . TRP A 1 333 ? 4.344 -4.348 18.824 1.00 97.44 333 TRP A C 1
ATOM 2520 O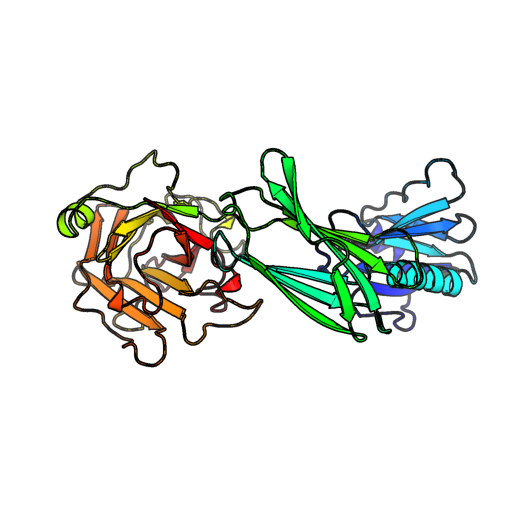 O . TRP A 1 333 ? 5.432 -4.669 19.294 1.00 97.44 333 TRP A O 1
ATOM 2530 N N . GLN A 1 334 ? 4.172 -3.340 17.972 1.00 96.94 334 GLN A N 1
ATOM 2531 C CA . GLN A 1 334 ? 5.244 -2.493 17.475 1.00 96.94 334 GLN A CA 1
ATOM 2532 C C . GLN A 1 334 ? 4.938 -1.044 17.836 1.00 96.94 334 GLN A C 1
ATOM 2534 O O . GLN A 1 334 ? 3.824 -0.568 17.608 1.00 96.94 334 GLN A O 1
ATOM 2539 N N . ALA A 1 335 ? 5.947 -0.359 18.368 1.00 95.62 335 ALA A N 1
ATOM 2540 C CA . ALA A 1 335 ? 5.932 1.075 18.585 1.00 95.62 335 ALA A CA 1
ATOM 2541 C C . ALA A 1 335 ? 7.339 1.662 18.340 1.00 95.62 335 ALA A C 1
ATOM 2543 O O . ALA A 1 335 ? 8.337 0.992 18.632 1.00 95.62 335 ALA A O 1
ATOM 2544 N N . PRO A 1 336 ? 7.438 2.920 17.882 1.00 92.12 336 PRO A N 1
ATOM 2545 C CA . PRO A 1 336 ? 8.675 3.684 17.800 1.00 92.12 336 PRO A CA 1
ATOM 2546 C C . PRO A 1 336 ? 9.467 3.731 19.110 1.00 92.12 336 PRO A C 1
ATOM 2548 O O . PRO A 1 336 ? 8.880 3.702 20.199 1.00 92.12 336 PRO A O 1
ATOM 2551 N N . PRO A 1 337 ? 10.797 3.927 19.044 1.00 90.12 337 PRO A N 1
ATOM 2552 C CA . PRO A 1 337 ? 11.602 4.220 20.221 1.00 90.12 337 PRO A CA 1
ATOM 2553 C C . PRO A 1 337 ? 11.016 5.374 21.050 1.00 90.12 337 PRO A C 1
ATOM 2555 O O . PRO A 1 337 ? 10.801 6.475 20.547 1.00 90.12 337 PRO A O 1
ATOM 2558 N N . GLY A 1 338 ? 10.781 5.123 22.339 1.00 86.44 338 GLY A N 1
ATOM 2559 C CA . GLY A 1 338 ? 10.198 6.097 23.270 1.00 86.44 338 GLY A CA 1
ATOM 2560 C C . GLY A 1 338 ? 8.674 6.018 23.418 1.00 86.44 338 GLY A C 1
ATOM 2561 O O . GLY A 1 338 ? 8.144 6.591 24.369 1.00 86.44 338 GLY A O 1
ATOM 2562 N N . ALA A 1 339 ? 7.975 5.276 22.554 1.00 90.12 339 ALA A N 1
ATOM 2563 C CA . ALA A 1 339 ? 6.572 4.918 22.741 1.00 90.12 339 ALA A CA 1
ATOM 2564 C C . ALA A 1 339 ? 6.445 3.563 23.464 1.00 90.12 339 ALA A C 1
ATOM 2566 O O . ALA A 1 339 ? 7.305 2.691 23.359 1.00 90.12 339 ALA A O 1
ATOM 2567 N N . ALA A 1 340 ? 5.372 3.392 24.240 1.00 88.31 340 ALA A N 1
ATOM 2568 C CA . ALA A 1 340 ? 5.134 2.159 24.989 1.00 88.31 340 ALA A CA 1
ATOM 2569 C C . ALA A 1 340 ? 4.364 1.131 24.145 1.00 88.31 340 ALA A C 1
ATOM 2571 O O . ALA A 1 340 ? 3.242 1.416 23.719 1.00 88.31 340 ALA A O 1
ATOM 2572 N N . ALA A 1 341 ? 4.955 -0.055 23.981 1.00 94.38 341 ALA A N 1
ATOM 2573 C CA . ALA A 1 341 ? 4.297 -1.271 23.502 1.00 94.38 341 ALA A CA 1
ATOM 2574 C C . ALA A 1 341 ? 3.603 -2.022 24.660 1.00 94.38 341 ALA A C 1
ATOM 2576 O O . ALA A 1 341 ? 3.826 -1.712 25.834 1.00 94.38 341 ALA A O 1
ATOM 2577 N N . GLY A 1 342 ? 2.782 -3.022 24.334 1.00 96.88 342 GLY A N 1
ATOM 2578 C CA . GLY A 1 342 ? 2.003 -3.805 25.297 1.00 96.88 342 GLY A CA 1
ATOM 2579 C C . GLY A 1 342 ? 0.522 -3.403 25.362 1.00 96.88 342 GLY A C 1
ATOM 2580 O O . GLY A 1 342 ? -0.010 -2.884 24.376 1.00 96.88 342 GLY A O 1
ATOM 2581 N N . PRO A 1 343 ? -0.173 -3.652 26.488 1.00 95.56 343 PRO A N 1
ATOM 2582 C CA . PRO A 1 343 ? -1.601 -3.375 26.604 1.00 95.56 343 PRO A CA 1
ATOM 2583 C C . PRO A 1 343 ? -1.885 -1.867 26.606 1.00 95.56 343 PRO A C 1
ATOM 2585 O O . PRO A 1 343 ? -1.151 -1.074 27.205 1.00 95.56 343 PRO A O 1
ATOM 2588 N N . ILE A 1 344 ? -2.974 -1.463 25.948 1.00 93.12 344 ILE A N 1
ATOM 2589 C CA . ILE A 1 344 ? -3.397 -0.061 25.853 1.00 93.12 344 ILE A CA 1
ATOM 2590 C C . ILE A 1 344 ? -4.682 0.157 26.659 1.00 93.12 344 ILE A C 1
ATOM 2592 O O . ILE A 1 344 ? -5.766 -0.225 26.235 1.00 93.12 344 ILE A O 1
ATOM 2596 N N . GLU A 1 345 ? -4.564 0.830 27.806 1.00 83.62 345 GLU A N 1
ATOM 2597 C CA . GLU A 1 345 ? -5.700 1.077 28.713 1.00 83.62 345 GLU A CA 1
ATOM 2598 C C . GLU A 1 345 ? -6.463 2.383 28.409 1.00 83.62 345 GLU A C 1
ATOM 2600 O O . GLU A 1 345 ? -7.664 2.477 28.635 1.00 83.62 345 GLU A O 1
ATOM 2605 N N . ASN A 1 346 ? -5.788 3.395 27.850 1.00 83.88 346 ASN A N 1
ATOM 2606 C CA . ASN A 1 346 ? -6.355 4.732 27.600 1.00 83.88 346 ASN A CA 1
ATOM 2607 C C . ASN A 1 346 ? -6.776 4.929 26.133 1.00 83.88 346 ASN A C 1
ATOM 2609 O O . ASN A 1 346 ? -6.395 5.910 25.493 1.00 83.88 346 ASN A O 1
ATOM 2613 N N . CYS A 1 347 ? -7.526 3.973 25.592 1.00 90.94 347 CYS A N 1
ATOM 2614 C CA . CYS A 1 347 ? -8.071 4.014 24.237 1.00 90.94 347 CYS A CA 1
ATOM 2615 C C . CYS A 1 347 ? -9.579 3.754 24.308 1.00 90.94 347 CYS A C 1
ATOM 2617 O O . CYS A 1 347 ? -9.964 2.647 24.688 1.00 90.94 347 CYS A O 1
ATOM 2619 N N . PRO A 1 348 ? -10.448 4.722 23.954 1.00 96.69 348 PRO A N 1
ATOM 2620 C CA . PRO A 1 348 ? -11.866 4.439 23.789 1.00 96.69 348 PRO A CA 1
ATOM 2621 C C . PRO A 1 348 ? -12.042 3.325 22.753 1.00 96.69 348 PRO A C 1
ATOM 2623 O O . PRO A 1 348 ? -11.605 3.446 21.606 1.00 96.69 348 PRO A O 1
ATOM 2626 N N . VAL A 1 349 ? -12.637 2.216 23.183 1.00 97.56 349 VAL A N 1
ATOM 2627 C CA . VAL A 1 349 ? -12.761 1.005 22.378 1.00 97.56 349 VAL A CA 1
ATOM 2628 C C . VAL A 1 349 ? -14.088 0.317 22.667 1.00 97.56 349 VAL A C 1
ATOM 2630 O O . VAL A 1 349 ? -14.520 0.221 23.815 1.00 97.56 349 VAL A O 1
ATOM 2633 N N . ARG A 1 350 ? -14.720 -0.193 21.613 1.00 97.69 350 ARG A N 1
ATOM 2634 C CA . ARG A 1 350 ? -15.840 -1.126 21.685 1.00 97.69 350 ARG A CA 1
ATOM 2635 C C . ARG A 1 350 ? -15.545 -2.270 20.733 1.00 97.69 350 ARG A C 1
ATOM 2637 O O . ARG A 1 350 ? -15.363 -2.057 19.536 1.00 97.69 350 ARG A O 1
ATOM 2644 N N . ILE A 1 351 ? -15.477 -3.471 21.289 1.00 98.06 351 ILE A N 1
ATOM 2645 C CA . ILE A 1 351 ? -15.427 -4.708 20.523 1.00 98.06 351 ILE A CA 1
ATOM 2646 C C . ILE A 1 351 ? -16.564 -5.568 21.041 1.00 98.06 351 ILE A C 1
ATOM 2648 O O . ILE A 1 351 ? -16.614 -5.852 22.235 1.00 98.06 351 ILE A O 1
ATOM 2652 N N . GLU A 1 352 ? -17.499 -5.916 20.171 1.00 97.62 352 GLU A N 1
ATOM 2653 C CA . GLU A 1 352 ? -18.707 -6.636 20.560 1.00 97.62 352 GLU A CA 1
ATOM 2654 C C . GLU A 1 352 ? -19.121 -7.611 19.468 1.00 97.62 352 GLU A C 1
ATOM 2656 O O . GLU A 1 352 ? -19.067 -7.290 18.282 1.00 97.62 352 GLU A O 1
ATOM 2661 N N . ARG A 1 353 ? -19.561 -8.797 19.880 1.00 97.12 353 ARG A N 1
ATOM 2662 C CA . ARG A 1 353 ? -20.120 -9.812 18.997 1.00 97.12 353 ARG A CA 1
ATOM 2663 C C . ARG A 1 353 ? -21.647 -9.732 19.016 1.00 97.12 353 ARG A C 1
ATOM 2665 O O . ARG A 1 353 ? -22.251 -9.821 20.080 1.00 97.12 353 ARG A O 1
ATOM 2672 N N . ILE A 1 354 ? -22.250 -9.604 17.841 1.00 95.94 354 ILE A N 1
ATOM 2673 C CA . ILE A 1 354 ? -23.692 -9.585 17.594 1.00 95.94 354 ILE A CA 1
ATOM 2674 C C . ILE A 1 354 ? -23.970 -10.637 16.517 1.00 95.94 354 ILE A C 1
ATOM 2676 O O . ILE A 1 354 ? -23.661 -10.420 15.348 1.00 95.94 354 ILE A O 1
ATOM 2680 N N . ASP A 1 355 ? -24.535 -11.775 16.919 1.00 95.88 355 ASP A N 1
ATOM 2681 C CA . ASP A 1 355 ? -24.771 -12.935 16.050 1.00 95.88 355 ASP A CA 1
ATOM 2682 C C . ASP A 1 355 ? -23.492 -13.403 15.323 1.00 95.88 355 ASP A C 1
ATOM 2684 O O . ASP A 1 355 ? -22.531 -13.832 15.971 1.00 95.88 355 ASP A O 1
ATOM 2688 N N . ASP A 1 356 ? -23.484 -13.320 13.991 1.00 96.06 356 ASP A N 1
ATOM 2689 C CA . ASP A 1 356 ? -22.386 -13.655 13.084 1.00 96.06 356 ASP A CA 1
ATOM 2690 C C . ASP A 1 356 ? -21.444 -12.467 12.802 1.00 96.06 356 ASP A C 1
ATOM 2692 O O . ASP A 1 356 ? -20.489 -12.587 12.028 1.00 96.06 356 ASP A O 1
ATOM 2696 N N . ARG A 1 357 ? -21.668 -11.316 1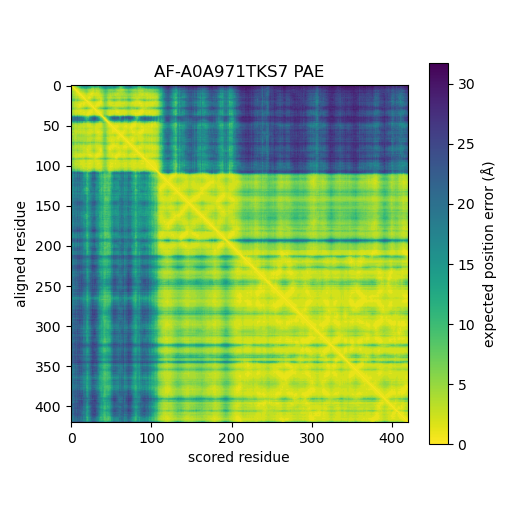3.454 1.00 97.50 357 ARG A N 1
ATOM 2697 C CA . ARG A 1 357 ? -20.885 -10.094 13.250 1.00 97.50 357 ARG A CA 1
ATOM 2698 C C . ARG A 1 357 ? -20.140 -9.626 14.487 1.00 97.50 357 ARG A C 1
ATOM 2700 O O . ARG A 1 357 ? -20.707 -9.491 15.563 1.00 97.50 357 ARG A O 1
ATOM 2707 N N . THR A 1 358 ? -18.865 -9.297 14.324 1.00 98.50 358 THR A N 1
ATOM 2708 C CA . THR A 1 358 ? -18.034 -8.670 15.354 1.00 98.50 358 THR A CA 1
ATOM 2709 C C . THR A 1 358 ? -17.773 -7.216 14.981 1.00 98.50 358 THR A C 1
ATOM 2711 O O . THR A 1 358 ? -17.177 -6.907 13.949 1.00 98.50 358 THR A O 1
ATOM 2714 N N . VAL A 1 359 ? -18.251 -6.308 15.823 1.00 98.56 359 VAL A N 1
ATOM 2715 C CA . VAL A 1 359 ? -18.111 -4.861 15.681 1.00 98.56 359 VAL A CA 1
ATOM 2716 C C . VAL A 1 359 ? -16.828 -4.433 16.375 1.00 98.56 359 VAL A C 1
ATOM 2718 O O . VAL A 1 359 ? -16.710 -4.608 17.581 1.00 98.56 359 VAL A O 1
ATOM 2721 N N . TYR A 1 360 ? -15.902 -3.830 15.637 1.00 98.62 360 TYR A N 1
ATOM 2722 C CA . TYR A 1 360 ? -14.681 -3.211 16.147 1.00 98.62 360 TYR A CA 1
ATOM 2723 C C . TYR A 1 360 ? -14.771 -1.693 15.985 1.00 98.62 360 TYR A C 1
ATOM 2725 O O . TYR A 1 360 ? -14.993 -1.175 14.886 1.00 98.62 360 TYR A O 1
ATOM 2733 N N . ARG A 1 361 ? -14.592 -0.959 17.079 1.00 98.38 361 ARG A N 1
ATOM 2734 C CA . ARG A 1 361 ? -14.494 0.503 17.114 1.00 98.38 361 ARG A CA 1
ATOM 2735 C C . ARG A 1 361 ? -13.335 0.873 18.023 1.00 98.38 361 ARG A C 1
ATOM 2737 O O . ARG A 1 361 ? -13.362 0.535 19.202 1.00 98.38 361 ARG A O 1
ATOM 2744 N N . ALA A 1 362 ? -12.335 1.562 17.494 1.00 98.19 362 ALA A N 1
ATOM 2745 C CA . ALA A 1 362 ? -11.196 2.051 18.262 1.00 98.19 362 ALA A CA 1
ATOM 2746 C C . ALA A 1 362 ? -10.931 3.522 17.930 1.00 98.19 362 ALA A C 1
ATOM 2748 O O . ALA A 1 362 ? -10.817 3.884 16.759 1.00 98.19 362 ALA A O 1
ATOM 2749 N N . ALA A 1 363 ? -10.834 4.360 18.960 1.00 97.81 363 ALA A N 1
ATOM 2750 C CA . ALA A 1 363 ? -10.390 5.744 18.857 1.00 97.81 363 ALA A CA 1
ATOM 2751 C C . ALA A 1 363 ? -8.951 5.833 19.384 1.00 97.81 363 ALA A C 1
ATOM 2753 O O . ALA A 1 363 ? -8.722 5.917 20.591 1.00 97.81 363 ALA A O 1
ATOM 2754 N N . LEU A 1 364 ? -7.973 5.774 18.483 1.00 96.69 364 LEU A N 1
ATOM 2755 C CA . LEU A 1 364 ? -6.551 5.796 18.819 1.00 96.69 364 LEU A CA 1
ATOM 2756 C C . LEU A 1 364 ? -6.105 7.240 19.076 1.00 96.69 364 LEU A C 1
ATOM 2758 O O . LEU A 1 364 ? -6.164 8.056 18.154 1.00 96.69 364 LEU A O 1
ATOM 2762 N N . PRO A 1 365 ? -5.652 7.590 20.296 1.00 95.75 365 PRO A N 1
ATOM 2763 C CA . PRO A 1 365 ? -5.165 8.937 20.567 1.00 95.75 365 PRO A CA 1
ATOM 2764 C C . PRO A 1 365 ? -3.935 9.245 19.710 1.00 95.75 365 PRO A C 1
ATOM 2766 O O . PRO A 1 365 ? -3.052 8.397 19.588 1.00 95.75 365 PRO A O 1
ATOM 2769 N N . TRP A 1 366 ? -3.789 10.475 19.213 1.00 95.88 366 TRP A N 1
ATOM 2770 C CA . TRP A 1 366 ? -2.602 10.860 18.426 1.00 95.88 366 TRP A CA 1
ATOM 2771 C C . TRP A 1 366 ? -1.275 10.694 19.171 1.00 95.88 366 TRP A C 1
ATOM 2773 O O . TRP A 1 366 ? -0.243 10.449 18.557 1.00 95.88 366 TRP A O 1
ATOM 2783 N N . SER A 1 367 ? -1.285 10.749 20.507 1.00 93.25 367 SER A N 1
ATOM 2784 C CA . SER A 1 367 ? -0.102 10.452 21.328 1.00 93.25 367 SER A CA 1
ATOM 2785 C C . SER A 1 367 ? 0.371 8.999 21.215 1.00 93.25 367 SER A C 1
ATOM 2787 O O . SER A 1 367 ? 1.525 8.708 21.518 1.00 93.25 367 SER A O 1
ATOM 2789 N N . ARG A 1 368 ? -0.503 8.092 20.767 1.00 93.94 368 ARG A N 1
ATOM 2790 C CA . ARG A 1 368 ? -0.178 6.708 20.415 1.00 93.94 368 ARG A CA 1
ATOM 2791 C C . ARG A 1 368 ? 0.197 6.556 18.944 1.00 93.94 368 ARG A C 1
ATOM 2793 O O . ARG A 1 368 ? 0.539 5.470 18.546 1.00 93.94 368 ARG A O 1
ATOM 2800 N N . LEU A 1 369 ? 0.178 7.616 18.147 1.00 95.50 369 LEU A N 1
ATOM 2801 C CA . LEU A 1 369 ? 0.520 7.566 16.724 1.00 95.50 369 LEU A CA 1
ATOM 2802 C C . LEU A 1 369 ? 1.686 8.500 16.380 1.00 95.50 369 LEU A C 1
ATOM 2804 O O . LEU A 1 369 ? 1.974 8.724 15.213 1.00 95.50 369 LEU A O 1
ATOM 2808 N N . ALA A 1 370 ? 2.375 9.058 17.379 1.00 93.56 370 ALA A N 1
ATOM 2809 C CA . ALA A 1 370 ? 3.475 9.989 17.156 1.00 93.56 370 ALA A CA 1
ATOM 2810 C C . ALA A 1 370 ? 4.593 9.331 16.319 1.00 93.56 370 ALA A C 1
ATOM 2812 O O . ALA A 1 370 ? 5.002 8.219 16.643 1.00 93.56 370 ALA A O 1
ATOM 2813 N N . PRO A 1 371 ? 5.160 10.002 15.303 1.00 94.50 371 PRO A N 1
ATOM 2814 C CA . PRO A 1 371 ? 5.054 11.431 15.007 1.00 94.50 371 PRO A CA 1
ATOM 2815 C C . PRO A 1 371 ? 3.858 11.865 14.139 1.00 94.50 371 PRO A C 1
ATOM 2817 O O . PRO A 1 371 ? 3.814 13.044 13.789 1.00 94.50 371 PRO A O 1
ATOM 2820 N N . LEU A 1 372 ? 2.910 10.986 13.794 1.00 95.31 372 LEU A N 1
ATOM 2821 C CA . LEU A 1 372 ? 1.715 11.370 13.032 1.00 95.31 372 LEU A CA 1
ATOM 2822 C C . LEU A 1 372 ? 0.883 12.398 13.811 1.00 95.31 372 LEU A C 1
ATOM 2824 O O . LEU A 1 372 ? 0.653 12.246 15.012 1.00 95.31 372 LEU A O 1
ATOM 2828 N N . GLN A 1 373 ? 0.427 13.450 13.129 1.00 93.44 373 GLN A N 1
ATOM 2829 C CA . GLN A 1 373 ? -0.313 14.557 13.741 1.00 93.44 373 GLN A CA 1
ATOM 2830 C C . GLN A 1 373 ? -1.704 14.737 13.111 1.00 93.44 373 GLN A C 1
ATOM 2832 O O . GLN A 1 373 ? -1.841 14.544 11.901 1.00 93.44 373 GLN A O 1
ATOM 2837 N N . PRO A 1 374 ? -2.710 15.190 13.891 1.00 95.88 374 PRO A N 1
ATOM 2838 C CA . PRO A 1 374 ? -4.043 15.551 13.400 1.00 95.88 374 PRO A CA 1
ATOM 2839 C C . PRO A 1 374 ? -4.007 16.835 12.580 1.00 95.88 374 PRO A C 1
ATOM 2841 O O . PRO A 1 374 ? -4.349 17.921 13.053 1.00 95.88 374 PRO A O 1
ATOM 2844 N N . LYS A 1 375 ? -3.545 16.739 11.340 1.00 94.88 375 LYS A N 1
ATOM 2845 C CA . LYS A 1 375 ? -3.454 17.893 10.455 1.00 94.88 375 LYS A CA 1
ATOM 2846 C C . LYS A 1 375 ? -3.922 17.522 9.061 1.00 94.88 375 LYS A C 1
ATOM 2848 O O . LYS A 1 375 ? -3.340 16.638 8.434 1.00 94.88 375 LYS A O 1
ATOM 2853 N N . ALA A 1 376 ? -4.918 18.248 8.558 1.00 93.88 376 ALA A N 1
ATOM 2854 C CA . ALA A 1 376 ? -5.374 18.105 7.184 1.00 93.88 376 ALA A CA 1
ATOM 2855 C C . ALA A 1 376 ? -4.200 18.223 6.188 1.00 93.88 376 ALA A C 1
ATOM 2857 O O . ALA A 1 376 ? -3.288 19.037 6.362 1.00 93.88 376 ALA A O 1
ATOM 2858 N N . GLY A 1 377 ? -4.207 17.373 5.164 1.00 92.00 377 GLY A N 1
ATOM 2859 C CA . GLY A 1 377 ? -3.132 17.207 4.186 1.00 92.00 377 GLY A CA 1
ATOM 2860 C C . GLY A 1 377 ? -2.002 16.265 4.619 1.00 92.00 377 GLY A C 1
ATOM 2861 O O . GLY A 1 377 ? -1.129 15.972 3.803 1.00 92.00 377 GLY A O 1
ATOM 2862 N N . THR A 1 378 ? -2.000 15.770 5.862 1.00 94.00 378 THR A N 1
ATOM 2863 C CA . THR A 1 378 ? -1.005 14.785 6.318 1.00 94.00 378 THR A CA 1
ATOM 2864 C C . THR A 1 378 ? -1.270 13.436 5.668 1.00 94.00 378 THR A C 1
ATOM 2866 O O . THR A 1 378 ? -2.374 12.903 5.793 1.00 94.00 378 THR A O 1
ATOM 2869 N N . VAL A 1 379 ? -0.255 12.899 4.989 1.00 95.25 379 VAL A N 1
ATOM 2870 C CA . VAL A 1 379 ? -0.285 11.582 4.345 1.00 95.25 379 VAL A CA 1
ATOM 2871 C C . VAL A 1 379 ? 0.399 10.568 5.255 1.00 95.25 379 VAL A C 1
ATOM 2873 O O . VAL A 1 379 ? 1.446 10.860 5.825 1.00 95.25 379 VAL A O 1
ATOM 2876 N N . PHE A 1 380 ? -0.194 9.389 5.381 1.00 97.06 380 PHE A N 1
ATOM 2877 C CA . PHE A 1 380 ? 0.346 8.266 6.140 1.00 97.06 380 PHE A CA 1
ATOM 2878 C C . PHE A 1 380 ? -0.027 6.955 5.454 1.00 97.06 380 PHE A C 1
ATOM 2880 O O . PHE A 1 380 ? -0.923 6.908 4.608 1.00 97.06 380 PHE A O 1
ATOM 2887 N N . ASN A 1 381 ? 0.662 5.889 5.822 1.00 97.12 381 ASN A N 1
ATOM 2888 C CA . ASN A 1 381 ? 0.445 4.550 5.302 1.00 97.12 381 ASN A CA 1
ATOM 2889 C C . ASN A 1 381 ? -0.268 3.720 6.367 1.00 97.12 381 ASN A C 1
ATOM 2891 O O . ASN A 1 381 ? 0.111 3.743 7.535 1.00 97.12 381 ASN A O 1
ATOM 2895 N N . LEU A 1 382 ? -1.312 2.990 5.988 1.00 98.00 382 LEU A N 1
ATOM 2896 C CA . LEU A 1 382 ? -2.052 2.122 6.896 1.00 98.00 382 LEU A CA 1
ATOM 2897 C C . LEU A 1 382 ? -2.460 0.834 6.196 1.00 98.00 382 LEU A C 1
ATOM 2899 O O . LEU A 1 382 ? -2.876 0.817 5.033 1.00 98.00 382 LEU A O 1
ATOM 2903 N N . ASN A 1 383 ? -2.374 -0.256 6.942 1.00 98.38 383 ASN A N 1
ATOM 2904 C CA . ASN A 1 383 ? -2.911 -1.543 6.549 1.00 98.38 383 ASN A CA 1
ATOM 2905 C C . ASN A 1 383 ? -3.642 -2.182 7.731 1.00 98.38 383 ASN A C 1
ATOM 2907 O O . ASN A 1 383 ? -3.329 -1.918 8.891 1.00 98.38 383 ASN A O 1
ATOM 2911 N N . PHE A 1 384 ? -4.624 -3.027 7.443 1.00 98.75 384 PHE A N 1
ATOM 2912 C CA . PHE A 1 384 ? -5.215 -3.888 8.451 1.00 98.75 384 PHE A CA 1
ATOM 2913 C C . PHE A 1 384 ? -5.571 -5.244 7.862 1.00 98.75 384 PHE A C 1
ATOM 2915 O O . PHE A 1 384 ? -5.881 -5.373 6.672 1.00 98.75 384 PHE A O 1
ATOM 2922 N N . ILE A 1 385 ? -5.558 -6.245 8.732 1.00 98.62 385 ILE A N 1
ATOM 2923 C CA . ILE A 1 385 ? -5.997 -7.600 8.429 1.00 98.62 385 ILE A CA 1
ATOM 2924 C C . ILE A 1 385 ? -6.914 -8.114 9.530 1.00 98.62 385 ILE A C 1
ATOM 2926 O O . ILE A 1 385 ? -6.760 -7.747 10.695 1.00 98.62 385 ILE A O 1
ATOM 2930 N N . VAL A 1 386 ? -7.844 -8.979 9.151 1.00 98.69 386 VAL A N 1
ATOM 2931 C CA . VAL A 1 386 ? -8.756 -9.678 10.056 1.00 98.69 386 VAL A CA 1
ATOM 2932 C C . VAL A 1 386 ? -8.399 -11.155 10.019 1.00 98.69 386 VAL A C 1
ATOM 2934 O O . VAL A 1 386 ? -8.445 -11.772 8.955 1.00 98.69 386 VAL A O 1
ATOM 2937 N N . ALA A 1 387 ? -7.959 -11.688 11.154 1.00 97.81 387 ALA A N 1
ATOM 2938 C CA . ALA A 1 387 ? -7.625 -13.098 11.312 1.00 97.81 387 ALA A CA 1
ATOM 2939 C C . ALA A 1 387 ? -8.883 -13.930 11.585 1.00 97.81 387 ALA A C 1
ATOM 2941 O O . ALA A 1 387 ? -9.787 -13.437 12.250 1.00 97.81 387 ALA A O 1
ATOM 2942 N N . ASP A 1 388 ? -8.873 -15.168 11.090 1.00 97.19 388 ASP A N 1
ATOM 2943 C CA . ASP A 1 388 ? -9.952 -16.158 11.207 1.00 97.19 388 ASP A CA 1
ATOM 2944 C C . ASP A 1 388 ? -9.470 -17.390 11.977 1.00 97.19 388 ASP A C 1
ATOM 2946 O O . ASP A 1 388 ? -8.395 -17.942 11.677 1.00 97.19 388 ASP A O 1
ATOM 2950 N N . ASN A 1 389 ? -10.231 -17.792 12.992 1.00 95.75 389 ASN A N 1
ATOM 2951 C CA . ASN A 1 389 ? -9.974 -18.954 13.830 1.00 95.75 389 ASN A CA 1
ATOM 2952 C C . ASN A 1 389 ? -11.272 -19.641 14.290 1.00 95.75 389 ASN A C 1
ATOM 2954 O O . ASN A 1 389 ? -11.881 -19.262 15.279 1.00 95.75 389 ASN A O 1
ATOM 2958 N N . ASP A 1 390 ? -11.563 -20.806 13.711 1.00 93.94 390 ASP A N 1
ATOM 2959 C CA . ASP A 1 390 ? -12.719 -21.627 14.113 1.00 93.94 390 ASP A CA 1
ATOM 2960 C C . ASP A 1 390 ? -12.459 -22.546 15.335 1.00 93.94 390 ASP A C 1
ATOM 2962 O O . ASP A 1 390 ? -13.100 -23.586 15.509 1.00 93.94 390 ASP A O 1
ATOM 2966 N N . GLY A 1 391 ? -11.466 -22.234 16.171 1.00 91.25 391 GLY A N 1
ATOM 2967 C CA . GLY A 1 391 ? -11.134 -22.956 17.408 1.00 91.25 391 GLY A CA 1
ATOM 2968 C C . GLY A 1 391 ? -9.944 -23.923 17.342 1.00 91.25 391 GLY A C 1
ATOM 2969 O O . GLY A 1 391 ? -9.604 -24.528 18.360 1.00 91.25 391 GLY A O 1
ATOM 2970 N N . LEU A 1 392 ? -9.272 -24.065 16.193 1.00 90.44 392 LEU A N 1
ATOM 2971 C CA . LEU A 1 392 ? -8.062 -24.902 16.034 1.00 90.44 392 LEU A CA 1
ATOM 2972 C C . LEU A 1 392 ? -6.779 -24.088 15.800 1.00 90.44 392 LEU A C 1
ATOM 2974 O O . LEU A 1 392 ? -5.731 -24.648 15.473 1.00 90.44 392 LEU A O 1
ATOM 2978 N N . GLY A 1 393 ? -6.852 -22.776 16.009 1.00 90.69 393 GLY A N 1
ATOM 2979 C CA . GLY A 1 393 ? -5.787 -21.836 15.688 1.00 90.69 393 GLY A CA 1
ATOM 2980 C C . GLY A 1 393 ? -6.097 -21.070 14.410 1.00 90.69 393 GLY A C 1
ATOM 2981 O O . GLY A 1 393 ? -6.946 -21.469 13.615 1.00 90.69 393 GLY A O 1
ATOM 2982 N N . ARG A 1 394 ? -5.391 -19.955 14.221 1.00 92.50 394 ARG A N 1
ATOM 2983 C CA . ARG A 1 394 ? -5.551 -19.099 13.048 1.00 92.50 394 ARG A CA 1
ATOM 2984 C C . ARG A 1 394 ? -5.380 -19.877 11.743 1.00 92.50 394 ARG A C 1
ATOM 2986 O O . ARG A 1 394 ? -4.337 -20.492 11.514 1.00 92.50 394 ARG A O 1
ATOM 2993 N N . ARG A 1 395 ? -6.390 -19.787 10.881 1.00 93.62 395 ARG A N 1
ATOM 2994 C CA . ARG A 1 395 ? -6.483 -20.503 9.604 1.00 93.62 395 ARG A CA 1
ATOM 2995 C C . ARG A 1 395 ? -5.928 -19.667 8.457 1.00 93.62 395 ARG A C 1
ATOM 2997 O O . ARG A 1 395 ? -5.097 -20.143 7.688 1.00 93.62 395 ARG A O 1
ATOM 3004 N N . TYR A 1 396 ? -6.384 -18.423 8.360 1.00 94.88 396 TYR A N 1
ATOM 3005 C CA . TYR A 1 396 ? -6.005 -17.441 7.344 1.00 94.88 396 TYR A CA 1
ATOM 3006 C C . TYR A 1 396 ? -6.362 -16.030 7.835 1.00 94.88 396 TYR A C 1
ATOM 3008 O O . TYR A 1 396 ? -6.664 -15.819 9.014 1.00 94.88 396 TYR A O 1
ATOM 3016 N N . TRP A 1 397 ? -6.235 -15.033 6.966 1.00 97.31 397 TRP A N 1
ATOM 3017 C CA . TRP A 1 397 ? -6.729 -13.681 7.210 1.00 97.31 397 TRP A CA 1
ATOM 3018 C C . TRP A 1 397 ? -7.230 -13.052 5.918 1.00 97.31 397 TRP A C 1
ATOM 3020 O O . TRP A 1 397 ? -6.787 -13.421 4.832 1.00 97.31 397 TRP A O 1
ATOM 3030 N N . ILE A 1 398 ? -8.121 -12.074 6.040 1.00 98.06 398 ILE A N 1
ATOM 3031 C CA . ILE A 1 398 ? -8.484 -11.175 4.943 1.00 98.06 398 ILE A CA 1
ATOM 3032 C C . ILE A 1 398 ? -7.885 -9.792 5.200 1.00 98.06 398 ILE A C 1
ATOM 3034 O O . ILE A 1 398 ? -7.862 -9.330 6.342 1.00 98.06 398 ILE A O 1
ATOM 3038 N N . GLY A 1 399 ? -7.347 -9.143 4.168 1.00 96.62 399 GLY A N 1
ATOM 3039 C CA . GLY A 1 399 ? -6.545 -7.929 4.330 1.00 96.62 399 GLY A CA 1
ATOM 3040 C C . GLY A 1 399 ? -6.787 -6.834 3.302 1.00 96.62 399 GLY A C 1
ATOM 3041 O O . GLY A 1 399 ? -7.194 -7.091 2.169 1.00 96.62 399 GLY A O 1
ATOM 3042 N N . LEU A 1 400 ? -6.495 -5.593 3.703 1.00 96.38 400 LEU A N 1
ATOM 3043 C CA . LEU A 1 400 ? -6.552 -4.416 2.830 1.00 96.38 400 LEU A CA 1
ATOM 3044 C C . LEU A 1 400 ? -5.450 -4.428 1.755 1.00 96.38 400 LEU A C 1
ATOM 3046 O O . LEU A 1 400 ? -5.698 -4.045 0.600 1.00 96.38 400 LEU A O 1
ATOM 3050 N N . SER A 1 401 ? -4.253 -4.855 2.152 1.00 94.62 401 SER A N 1
ATOM 3051 C CA . SER A 1 401 ? -3.097 -5.157 1.307 1.00 94.62 401 SER A CA 1
ATOM 3052 C C . SER A 1 401 ? -2.161 -6.158 2.020 1.00 94.62 401 SER A C 1
ATOM 3054 O O . SER A 1 401 ? -2.357 -6.438 3.207 1.00 94.62 401 SER A O 1
ATOM 3056 N N . PRO A 1 402 ? -1.153 -6.736 1.337 1.00 92.69 402 PRO A N 1
ATOM 3057 C CA . PRO A 1 402 ? -0.111 -7.535 1.990 1.00 92.69 402 PRO A CA 1
ATOM 3058 C C . PRO A 1 402 ? 0.752 -6.709 2.959 1.00 92.69 402 PRO A C 1
ATOM 3060 O O . PRO A 1 402 ? 0.708 -5.479 2.951 1.00 92.69 402 PRO A O 1
ATOM 3063 N N . GLY A 1 403 ? 1.585 -7.379 3.758 1.00 93.19 403 GLY A N 1
ATOM 3064 C CA . GLY A 1 403 ? 2.678 -6.733 4.490 1.00 93.19 403 GLY A CA 1
ATOM 3065 C C . GLY A 1 403 ? 2.497 -6.670 6.003 1.00 93.19 403 GLY A C 1
ATOM 3066 O O . GLY A 1 403 ? 3.297 -6.021 6.659 1.00 93.19 403 GLY A O 1
ATOM 3067 N N . ILE A 1 404 ? 1.511 -7.354 6.591 1.00 95.94 404 ILE A N 1
ATOM 3068 C CA . ILE A 1 404 ? 1.404 -7.458 8.060 1.00 95.94 404 ILE A CA 1
ATOM 3069 C C . ILE A 1 404 ? 1.834 -8.846 8.522 1.00 95.94 404 ILE A C 1
ATOM 3071 O O . ILE A 1 404 ? 2.852 -8.987 9.191 1.00 95.94 404 ILE A O 1
ATOM 3075 N N . ALA A 1 405 ? 1.065 -9.888 8.212 1.00 93.56 405 ALA A N 1
ATOM 3076 C CA . ALA A 1 405 ? 1.329 -11.222 8.755 1.00 93.56 405 ALA A CA 1
ATOM 3077 C C . ALA A 1 405 ? 2.417 -11.984 7.987 1.00 93.56 405 ALA A C 1
ATOM 3079 O O . ALA A 1 405 ? 3.025 -12.894 8.540 1.00 93.56 405 ALA A O 1
ATOM 3080 N N . GLU A 1 406 ? 2.672 -11.605 6.735 1.00 90.00 406 GLU A N 1
ATOM 3081 C CA . GLU A 1 406 ? 3.616 -12.279 5.846 1.00 90.00 406 GLU A CA 1
ATOM 3082 C C . GLU A 1 406 ? 5.060 -11.886 6.162 1.00 90.00 406 GLU A C 1
ATOM 3084 O O . GLU A 1 406 ? 5.926 -12.749 6.278 1.00 90.00 406 GLU A O 1
ATOM 3089 N N . ALA A 1 407 ? 5.320 -10.576 6.258 1.00 89.50 407 ALA A N 1
ATOM 3090 C CA . ALA A 1 407 ? 6.688 -10.058 6.250 1.00 89.50 407 ALA A CA 1
ATOM 3091 C C . ALA A 1 407 ? 6.894 -8.692 6.936 1.00 89.50 407 ALA A C 1
ATOM 3093 O O . ALA A 1 407 ? 8.037 -8.248 7.000 1.00 89.50 407 ALA A O 1
ATOM 3094 N N . LYS A 1 408 ? 5.846 -8.052 7.490 1.00 95.50 408 LYS A N 1
ATOM 3095 C CA . LYS A 1 408 ? 5.930 -6.736 8.168 1.00 95.50 408 LYS A CA 1
ATOM 3096 C C . LYS A 1 408 ? 6.520 -5.640 7.260 1.00 95.50 408 LYS A C 1
ATOM 3098 O O . LYS A 1 408 ? 7.530 -5.050 7.613 1.00 95.50 408 LYS A O 1
ATOM 3103 N N . LEU A 1 409 ? 5.913 -5.425 6.093 1.00 95.88 409 LEU A N 1
ATOM 3104 C CA . LEU A 1 409 ? 6.376 -4.602 4.969 1.00 95.88 409 LEU A CA 1
ATOM 3105 C C . LEU A 1 409 ? 5.466 -3.369 4.757 1.00 95.88 409 LEU A C 1
ATOM 3107 O O . LEU A 1 409 ? 4.426 -3.494 4.099 1.00 95.88 409 LEU A O 1
ATOM 3111 N N . PRO A 1 410 ? 5.811 -2.186 5.307 1.00 95.62 410 PRO A N 1
ATOM 3112 C CA . PRO A 1 410 ? 4.988 -0.979 5.193 1.00 95.62 410 PRO A CA 1
ATOM 3113 C C . PRO A 1 410 ? 4.887 -0.395 3.784 1.00 95.62 410 PRO A C 1
ATOM 3115 O O . PRO A 1 410 ? 3.932 0.315 3.481 1.00 95.62 410 PRO A O 1
ATOM 3118 N N . ASP A 1 411 ? 5.822 -0.714 2.889 1.00 91.94 411 ASP A N 1
ATOM 3119 C CA . ASP A 1 411 ? 5.787 -0.296 1.481 1.00 91.94 411 ASP A CA 1
ATOM 3120 C C . ASP A 1 411 ? 4.579 -0.879 0.729 1.00 91.94 411 ASP A C 1
ATOM 3122 O O . ASP A 1 411 ? 4.134 -0.325 -0.278 1.00 91.94 411 ASP A O 1
ATOM 3126 N N . CYS A 1 412 ? 4.006 -1.964 1.256 1.00 93.38 412 CYS A N 1
ATOM 3127 C CA . CYS A 1 412 ? 2.780 -2.581 0.763 1.00 93.38 412 CYS A CA 1
ATOM 3128 C C . CYS A 1 412 ? 1.498 -1.929 1.317 1.00 93.38 412 CYS A C 1
ATOM 3130 O O . CYS A 1 412 ? 0.393 -2.307 0.910 1.00 93.38 412 CYS A O 1
ATOM 3132 N N . PHE A 1 413 ? 1.591 -1.003 2.275 1.00 96.25 413 PHE A N 1
ATOM 3133 C CA . PHE A 1 413 ? 0.424 -0.410 2.930 1.00 96.25 413 PHE A CA 1
ATOM 3134 C C . PHE A 1 413 ? -0.294 0.577 2.007 1.00 96.25 413 PHE A C 1
ATOM 3136 O O . PHE A 1 413 ? 0.278 1.129 1.065 1.00 96.25 413 PHE A O 1
ATOM 3143 N N . ARG A 1 414 ? -1.585 0.811 2.266 1.00 95.75 414 ARG A N 1
ATOM 3144 C CA . ARG A 1 414 ? -2.333 1.819 1.510 1.00 95.75 414 ARG A CA 1
ATOM 3145 C C . ARG A 1 414 ? -2.063 3.205 2.071 1.00 95.75 414 ARG A C 1
ATOM 3147 O O . ARG A 1 414 ? -2.042 3.396 3.282 1.00 95.75 414 ARG A O 1
ATOM 3154 N N . ARG A 1 415 ? -1.941 4.181 1.175 1.00 95.81 415 ARG A N 1
ATOM 3155 C CA . ARG A 1 415 ? -1.815 5.594 1.532 1.00 95.81 415 ARG A CA 1
ATOM 3156 C C . ARG A 1 415 ? -3.169 6.172 1.901 1.00 95.81 415 ARG A C 1
ATOM 3158 O O . ARG A 1 415 ? -4.144 5.984 1.171 1.00 95.81 415 ARG A O 1
ATOM 3165 N N . PHE A 1 416 ? -3.195 6.935 2.980 1.00 97.25 416 PHE A N 1
ATOM 3166 C CA . PHE A 1 416 ? -4.324 7.743 3.408 1.00 97.25 416 PHE A C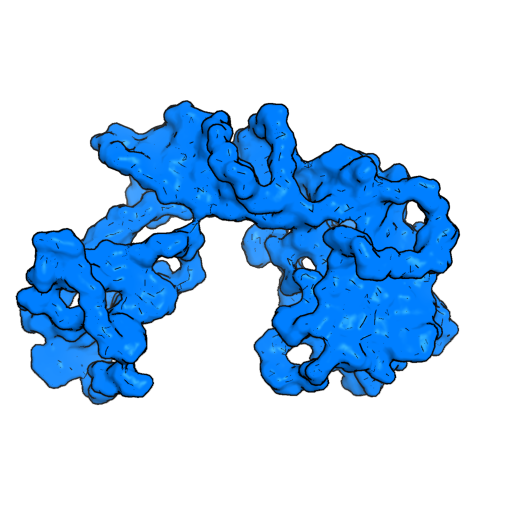A 1
ATOM 3167 C C . PHE A 1 416 ? -3.895 9.193 3.590 1.00 97.25 416 PHE A C 1
ATOM 3169 O O . PHE A 1 416 ? -2.738 9.469 3.898 1.00 97.25 416 PHE A O 1
ATOM 3176 N N . VAL A 1 417 ? -4.834 10.122 3.429 1.00 96.56 417 VAL A N 1
ATOM 3177 C CA . VAL A 1 417 ? -4.625 11.539 3.734 1.00 96.56 417 VAL A CA 1
ATOM 3178 C C . VAL A 1 417 ? -5.739 12.072 4.616 1.00 96.56 417 VAL A C 1
ATOM 3180 O O . VAL A 1 417 ? -6.915 11.836 4.351 1.00 96.56 417 VAL A O 1
ATOM 3183 N N . LEU A 1 418 ? -5.370 12.804 5.664 1.00 96.75 418 LEU A N 1
ATOM 3184 C CA . LEU A 1 418 ? -6.333 13.501 6.512 1.00 96.75 418 LEU A CA 1
ATOM 3185 C C . LEU A 1 418 ? -6.968 14.649 5.719 1.00 96.75 418 LEU A C 1
ATOM 3187 O O . LEU A 1 418 ? -6.261 15.538 5.248 1.00 96.75 418 LEU A O 1
ATOM 3191 N N . VAL A 1 419 ? -8.287 14.645 5.567 1.00 94.81 419 VAL A N 1
ATOM 3192 C CA . VAL A 1 419 ? -9.046 15.710 4.888 1.00 94.81 419 VAL A CA 1
ATOM 3193 C C . VAL A 1 419 ? -10.134 16.253 5.808 1.00 94.81 419 VAL A C 1
ATOM 3195 O O . VAL A 1 419 ? -10.567 15.550 6.721 1.00 94.81 419 VAL A O 1
ATOM 3198 N N . GLU A 1 420 ? -10.536 17.504 5.587 1.00 92.69 420 GLU A N 1
ATOM 3199 C CA . GLU A 1 420 ? -11.631 18.150 6.332 1.00 92.69 420 GLU A CA 1
ATOM 3200 C C . GLU A 1 420 ? -13.001 17.493 6.102 1.00 92.69 420 GLU A C 1
ATOM 3202 O O . GLU A 1 420 ? -13.193 16.802 5.067 1.00 92.69 420 GLU A O 1
#

Nearest PDB structures (foldseek):
  4bei-assembly1_H  TM=3.182E-01  e=2.676E-04  Vibrio cholerae MJ-1236
  4kkr-assembly1_A  TM=2.860E-01  e=2.546E-04  Vibrio cholerae MJ-1236
  4be5-assembly1_A  TM=2.824E-01  e=1.707E-04  Vibrio cholerae MJ-1236
  5g50-assembly1_B  TM=2.831E-01  e=4.195E-04  Vibrio cholerae MJ-1236
  4be6-assembly1_A  TM=2.774E-01  e=2.957E-04  Vibrio cholerae MJ-1236